Protein AF-A0A132B444-F1 (afdb_monomer)

pLDDT: mean 79.37, std 18.47, range [36.78, 98.44]

Foldseek 3Di:
DDDDDDDDDDDDDDDDDDDDDDDDDDDDDDDDPPDPPDPPDDPPPPPPPVVVVVVVVVVVVVVVVVVVVVVVVVVVVVVVVVVVVVVVVVVVVVVVVVVVVVVVVVVVVVVVVVVLVVVVVVLVVVLVVLVVVLVVLVVVLVVLVVVVVVVVVPDDPDDDPPVVVVVVVVSVVVNVVSVVVNVVSVVVNVVSVVVVVVSVVVVVVVVVVVVVVVVVVVVVVVVVVVVVVVVVVVVVVVVVVVVVVVVVVVVVVVVVVVVVVVVVVVVVVVVVVVVVVVVVVVVVVVVVVVVVVVVVVVVVVVVVVVVVVVVVVVVVVVVVVVVVVVVVVVVVVVVVVVVVVVVVVVVVVVVVVVVVVVVVVVVVVVVVVVVVVVVVVVVVVVVVVVVVVVVVVVVVVVVVVVVVVVVVVVVVVVVVVVVVVVVVVVPDDDDD

Organism: Mollisia scopiformis (NCBI:txid149040)

Structure (mmCIF, N/CA/C/O backbone):
data_AF-A0A132B444-F1
#
_entry.id   AF-A0A132B444-F1
#
loop_
_atom_site.group_PDB
_atom_site.id
_atom_site.type_symbol
_atom_site.label_atom_id
_atom_site.label_alt_id
_atom_site.label_comp_id
_atom_site.label_asym_id
_atom_site.label_entity_id
_atom_site.label_seq_id
_atom_site.pdbx_PDB_ins_code
_atom_site.Cartn_x
_atom_site.Cartn_y
_atom_site.Cartn_z
_atom_site.occupancy
_atom_site.B_iso_or_equiv
_atom_site.auth_seq_id
_atom_site.auth_comp_id
_atom_site.auth_asym_id
_atom_site.auth_atom_id
_atom_site.pdbx_PDB_model_num
ATOM 1 N N . MET A 1 1 ? 4.672 35.617 -52.278 1.00 38.62 1 MET A N 1
ATOM 2 C CA . MET A 1 1 ? 4.663 37.093 -52.269 1.00 38.62 1 MET A CA 1
ATOM 3 C C . MET A 1 1 ? 5.447 37.564 -51.053 1.00 38.62 1 MET A C 1
ATOM 5 O O . MET A 1 1 ? 5.086 37.156 -49.963 1.00 38.62 1 MET A O 1
ATOM 9 N N . HIS A 1 2 ? 6.478 38.385 -51.303 1.00 37.31 2 HIS A N 1
ATOM 10 C CA . HIS A 1 2 ? 7.152 39.343 -50.400 1.00 37.31 2 HIS A CA 1
ATOM 11 C C . HIS A 1 2 ? 7.918 38.758 -49.193 1.00 37.31 2 HIS A C 1
ATOM 13 O O . HIS A 1 2 ? 7.322 38.323 -48.220 1.00 37.31 2 HIS A O 1
ATOM 19 N N . SER A 1 3 ? 9.237 38.537 -49.327 1.00 44.53 3 SER A N 1
ATOM 20 C CA . SER A 1 3 ? 10.363 39.498 -49.134 1.00 44.53 3 SER A CA 1
ATOM 21 C C . SER A 1 3 ? 10.796 39.520 -47.663 1.00 44.53 3 SER A C 1
ATOM 23 O O . SER A 1 3 ? 9.962 39.751 -46.804 1.00 44.53 3 SER A O 1
ATOM 25 N N . GLY A 1 4 ? 12.038 39.257 -47.266 1.00 40.81 4 GLY A N 1
ATOM 26 C CA . GLY A 1 4 ? 13.311 39.707 -47.827 1.00 40.81 4 GLY A CA 1
ATOM 27 C C . GLY A 1 4 ? 14.027 40.488 -46.715 1.00 40.81 4 GLY A C 1
ATOM 28 O O . GLY A 1 4 ? 13.406 41.336 -46.084 1.00 40.81 4 GLY A O 1
ATOM 29 N N . GLY A 1 5 ? 15.299 40.198 -46.434 1.00 36.78 5 GLY A N 1
ATOM 30 C CA . GLY A 1 5 ? 16.031 40.929 -45.395 1.00 36.78 5 GLY A CA 1
ATOM 31 C C . GLY A 1 5 ? 17.404 40.355 -45.076 1.00 36.78 5 GLY A C 1
ATOM 32 O O . GLY A 1 5 ? 17.564 39.614 -44.116 1.00 36.78 5 GLY A O 1
ATOM 33 N N . ALA A 1 6 ? 18.384 40.713 -45.901 1.00 47.34 6 ALA A N 1
ATOM 34 C CA . ALA A 1 6 ? 19.806 40.457 -45.713 1.00 47.34 6 ALA A CA 1
ATOM 35 C C . ALA A 1 6 ? 20.382 41.155 -44.467 1.00 47.34 6 ALA A C 1
ATOM 37 O O . ALA A 1 6 ? 19.910 42.231 -44.100 1.00 47.34 6 ALA A O 1
ATOM 38 N N . ARG A 1 7 ? 21.488 40.619 -43.925 1.00 42.09 7 ARG A N 1
ATOM 39 C CA . ARG A 1 7 ? 22.601 41.413 -43.370 1.00 42.09 7 ARG A CA 1
ATOM 40 C C . ARG A 1 7 ? 23.887 40.584 -43.282 1.00 42.09 7 ARG A C 1
ATOM 42 O O . ARG A 1 7 ? 23.961 39.600 -42.557 1.00 42.09 7 ARG A O 1
ATOM 49 N N . ASN A 1 8 ? 24.884 41.042 -44.037 1.00 44.97 8 ASN A N 1
ATOM 50 C CA . ASN A 1 8 ? 26.302 40.743 -43.870 1.00 44.97 8 ASN A CA 1
ATOM 51 C C . ASN A 1 8 ? 26.812 41.338 -42.550 1.00 44.97 8 ASN A C 1
ATOM 53 O O . ASN A 1 8 ? 26.431 42.461 -42.220 1.00 44.97 8 ASN A O 1
ATOM 57 N N . ALA A 1 9 ? 27.748 40.661 -41.885 1.00 41.31 9 ALA A N 1
ATOM 58 C CA . ALA A 1 9 ? 28.795 41.316 -41.102 1.00 41.31 9 ALA A CA 1
ATOM 59 C C . ALA A 1 9 ? 29.995 40.371 -40.940 1.00 41.31 9 ALA A C 1
ATOM 61 O O . ALA A 1 9 ? 29.945 39.364 -40.242 1.00 41.31 9 ALA A O 1
ATOM 62 N N . SER A 1 10 ? 31.057 40.724 -41.653 1.00 48.78 10 SER A N 1
ATOM 63 C CA . SER A 1 10 ? 32.445 40.324 -41.458 1.00 48.78 10 SER A CA 1
ATOM 64 C C . SER A 1 10 ? 32.970 40.741 -40.082 1.00 48.78 10 SER A C 1
ATOM 66 O O . SER A 1 10 ? 32.685 41.853 -39.641 1.00 48.78 10 SER A O 1
ATOM 68 N N . GLY A 1 11 ? 33.816 39.908 -39.476 1.00 39.50 11 GLY A N 1
ATOM 69 C CA . GLY A 1 11 ? 34.578 40.248 -38.274 1.00 39.50 11 GLY A CA 1
ATOM 70 C C . GLY A 1 11 ? 35.545 39.129 -37.902 1.00 39.50 11 GLY A C 1
ATOM 71 O O . GLY A 1 11 ? 35.290 38.378 -36.970 1.00 39.50 11 GLY A O 1
ATOM 72 N N . PHE A 1 12 ? 36.608 38.969 -38.693 1.00 42.94 12 PHE A N 1
ATOM 73 C CA . PHE A 1 12 ? 37.794 38.207 -38.305 1.00 42.94 12 PHE A CA 1
ATOM 74 C C . PHE A 1 12 ? 38.754 39.204 -37.657 1.00 42.94 12 PHE A C 1
ATOM 76 O O . PHE A 1 12 ? 39.427 39.935 -38.381 1.00 42.94 12 PHE A O 1
ATOM 83 N N . ASP A 1 13 ? 38.803 39.226 -36.327 1.00 43.25 13 ASP A N 1
ATOM 84 C CA . ASP A 1 13 ? 39.900 39.851 -35.594 1.00 43.25 13 ASP A CA 1
ATOM 85 C C . ASP A 1 13 ? 40.850 38.769 -35.079 1.00 43.25 13 ASP A C 1
ATOM 87 O O . ASP A 1 13 ? 40.458 37.735 -34.533 1.00 43.25 13 ASP A O 1
ATOM 91 N N . LYS A 1 14 ? 42.119 39.018 -35.389 1.00 52.25 14 LYS A N 1
ATOM 92 C CA . LYS A 1 14 ? 43.308 38.348 -34.886 1.00 52.25 14 LYS A CA 1
ATOM 93 C C . LYS A 1 14 ? 43.567 38.891 -33.488 1.00 52.25 14 LYS A C 1
ATOM 95 O O . LYS A 1 14 ? 43.572 40.101 -33.371 1.00 52.25 14 LYS A O 1
ATOM 100 N N . ASP A 1 15 ? 43.891 38.026 -32.537 1.00 42.28 15 ASP A N 1
ATOM 101 C CA . ASP A 1 15 ? 44.702 38.341 -31.352 1.00 42.28 15 ASP A CA 1
ATOM 102 C C . ASP A 1 15 ? 45.354 37.009 -30.935 1.00 42.28 15 ASP A C 1
ATOM 104 O O . ASP A 1 15 ? 44.677 36.004 -30.723 1.00 42.28 15 ASP A O 1
ATOM 108 N N . GLU A 1 16 ? 46.641 36.812 -31.215 1.00 41.59 16 GLU A N 1
ATOM 109 C CA . GLU A 1 16 ? 47.768 37.170 -30.341 1.00 41.59 16 GLU A CA 1
ATOM 110 C C . GLU A 1 16 ? 47.801 36.344 -29.043 1.00 41.59 16 GLU A C 1
ATOM 112 O O . GLU A 1 16 ? 47.080 36.572 -28.078 1.00 41.59 16 GLU A O 1
ATOM 117 N N . TYR A 1 17 ? 48.700 35.355 -29.047 1.00 50.12 17 TYR A N 1
ATOM 118 C CA . TYR A 1 17 ? 49.229 34.720 -27.844 1.00 50.12 17 TYR A CA 1
ATOM 119 C C . TYR A 1 17 ? 50.012 35.744 -27.014 1.00 50.12 17 TYR A C 1
ATOM 121 O O . TYR A 1 17 ? 50.778 36.520 -27.589 1.00 50.12 17 TYR A O 1
ATOM 129 N N . PRO A 1 18 ? 50.015 35.586 -25.681 1.00 55.81 18 PRO A N 1
ATOM 130 C CA . PRO A 1 18 ? 51.289 35.683 -24.985 1.00 55.81 18 PRO A CA 1
ATOM 131 C C . PRO A 1 18 ? 51.560 34.491 -24.058 1.00 55.81 18 PRO A C 1
ATOM 133 O O . PRO A 1 18 ? 50.736 34.061 -23.252 1.00 55.81 18 PRO A O 1
ATOM 136 N N . LEU A 1 19 ? 52.782 33.981 -24.201 1.00 51.16 19 LEU A N 1
ATOM 137 C CA . LEU A 1 19 ? 53.549 33.261 -23.190 1.00 51.16 19 LEU A CA 1
ATOM 138 C C . LEU A 1 19 ? 53.963 34.247 -22.092 1.00 51.16 19 LEU A C 1
ATOM 140 O O . LEU A 1 19 ? 54.620 35.215 -22.439 1.00 51.16 19 LEU A O 1
ATOM 144 N N . GLU A 1 20 ? 53.711 33.951 -20.815 1.00 37.62 20 GLU A N 1
ATOM 145 C CA . GLU A 1 20 ? 54.483 34.463 -19.662 1.00 37.62 20 GLU A CA 1
ATOM 146 C C . GLU A 1 20 ? 54.347 33.452 -18.499 1.00 37.62 20 GLU A C 1
ATOM 148 O O . GLU A 1 20 ? 53.252 33.105 -18.071 1.00 37.62 20 GLU A O 1
ATOM 153 N N . THR A 1 21 ? 55.385 32.651 -18.242 1.00 40.84 21 THR A N 1
ATOM 154 C CA . THR A 1 21 ? 56.415 32.810 -17.190 1.00 40.84 21 THR A CA 1
ATOM 155 C C . THR A 1 21 ? 55.930 32.647 -15.746 1.00 40.84 21 THR A C 1
ATOM 157 O O . THR A 1 21 ? 55.358 33.541 -15.141 1.00 40.84 21 THR A O 1
ATOM 160 N N . SER A 1 22 ? 56.289 31.485 -15.189 1.00 46.75 22 SER A N 1
ATOM 161 C CA . SER A 1 22 ? 56.891 31.276 -13.864 1.00 46.75 22 SER A CA 1
ATOM 162 C C . SER A 1 22 ? 57.006 32.501 -12.948 1.00 46.75 22 SER A C 1
ATOM 164 O O . SER A 1 22 ? 57.840 33.365 -13.206 1.00 46.75 22 SER A O 1
ATOM 166 N N . GLN A 1 23 ? 56.360 32.441 -11.780 1.00 38.47 23 GLN A N 1
ATOM 167 C CA . GLN A 1 23 ? 56.949 32.897 -10.517 1.00 38.47 23 GLN A CA 1
ATOM 168 C C . GLN A 1 23 ? 56.249 32.261 -9.304 1.00 38.47 23 GLN A C 1
ATOM 170 O O . GLN A 1 23 ? 55.043 32.376 -9.111 1.00 38.47 23 GLN A O 1
ATOM 175 N N . VAL A 1 24 ? 57.054 31.581 -8.488 1.00 48.88 24 VAL A N 1
ATOM 176 C CA . VAL A 1 24 ? 56.780 31.233 -7.085 1.00 48.88 24 VAL A CA 1
ATOM 177 C C . VAL A 1 24 ? 56.924 32.514 -6.249 1.00 48.88 24 VAL A C 1
ATOM 179 O O . VAL A 1 24 ? 57.798 33.329 -6.556 1.00 48.88 24 VAL A O 1
ATOM 182 N N . PRO A 1 25 ? 56.146 32.682 -5.165 1.00 53.00 25 PRO A N 1
ATOM 183 C CA . PRO A 1 25 ? 56.818 32.772 -3.870 1.00 53.00 25 PRO A CA 1
ATOM 184 C C . PRO A 1 25 ? 56.134 31.994 -2.731 1.00 53.00 25 PRO A C 1
ATOM 186 O O . PRO A 1 25 ? 54.921 31.833 -2.648 1.00 53.00 25 PRO A O 1
ATOM 189 N N . VAL A 1 26 ? 57.013 31.548 -1.837 1.00 47.75 26 VAL A N 1
ATOM 190 C CA . VAL A 1 26 ? 56.853 31.000 -0.481 1.00 47.75 26 VAL A CA 1
ATOM 191 C C . VAL A 1 26 ? 56.090 32.016 0.401 1.00 47.75 26 VAL A C 1
ATOM 193 O O . VAL A 1 26 ? 56.312 33.213 0.246 1.00 47.75 26 VAL A O 1
ATOM 196 N 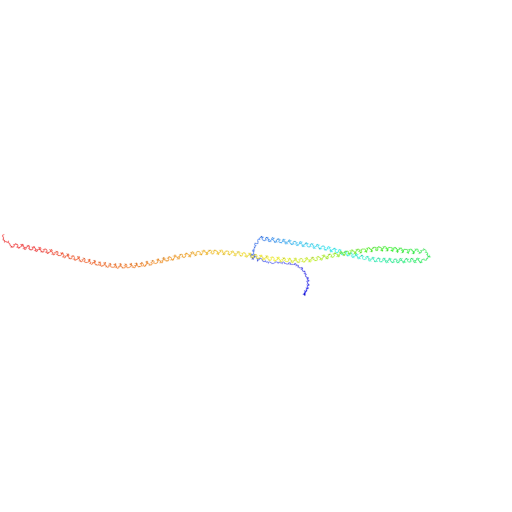N . SER A 1 27 ? 55.177 31.636 1.308 1.00 45.12 27 SER A N 1
ATOM 197 C CA . SER A 1 27 ? 55.459 31.470 2.755 1.00 45.12 27 SER A CA 1
ATOM 198 C C . SER A 1 27 ? 54.169 31.196 3.570 1.00 45.12 27 SER A C 1
ATOM 200 O O . SER A 1 27 ? 53.085 31.551 3.104 1.00 45.12 27 SER A O 1
ATOM 202 N N . PRO A 1 28 ? 54.260 30.583 4.772 1.00 57.47 28 PRO A N 1
ATOM 203 C CA . PRO A 1 28 ? 53.161 29.937 5.480 1.00 57.47 28 PRO A CA 1
ATOM 204 C C . PRO A 1 28 ? 52.564 30.818 6.588 1.00 57.47 28 PRO A C 1
ATOM 206 O O . PRO A 1 28 ? 53.287 31.519 7.291 1.00 57.47 28 PRO A O 1
ATOM 209 N N . TYR A 1 29 ? 51.256 30.698 6.816 1.00 40.53 29 TYR A N 1
ATOM 210 C CA . TYR A 1 29 ? 50.634 31.121 8.070 1.00 40.53 29 TYR A CA 1
ATOM 211 C C . TYR A 1 29 ? 49.744 30.010 8.631 1.00 40.53 29 TYR A C 1
ATOM 213 O O . TYR A 1 29 ? 48.758 29.584 8.037 1.00 40.53 29 TYR A O 1
ATOM 221 N N . THR A 1 30 ? 50.208 29.535 9.781 1.00 50.81 30 THR A N 1
ATOM 222 C CA . THR A 1 30 ? 49.521 28.924 10.919 1.00 50.81 30 THR A CA 1
ATOM 223 C C . THR A 1 30 ? 47.996 29.079 10.958 1.00 50.81 30 THR A C 1
ATOM 225 O O . THR A 1 30 ? 47.489 30.198 11.016 1.00 50.81 30 THR A O 1
ATOM 228 N N . MET A 1 31 ? 47.289 27.950 11.060 1.00 38.88 31 MET A N 1
ATOM 229 C CA . MET A 1 31 ? 45.928 27.869 11.598 1.00 38.88 31 MET A CA 1
ATOM 230 C C . MET A 1 31 ? 45.915 26.867 12.759 1.00 38.88 31 MET A C 1
ATOM 232 O O . MET A 1 31 ? 46.415 25.748 12.636 1.00 38.88 31 MET A O 1
ATOM 236 N N . ASP A 1 32 ? 45.388 27.345 13.883 1.00 37.22 32 ASP A N 1
ATOM 237 C CA . ASP A 1 32 ? 45.252 26.690 15.182 1.00 37.22 32 ASP A CA 1
ATOM 238 C C . ASP A 1 32 ? 44.423 25.389 15.153 1.00 37.22 32 ASP A C 1
ATOM 240 O O . ASP A 1 32 ? 43.456 25.285 14.393 1.00 37.22 32 ASP A O 1
ATOM 244 N N . PRO A 1 33 ? 44.704 24.424 16.052 1.00 49.47 33 PRO A N 1
ATOM 245 C CA . PRO A 1 33 ? 43.948 23.187 16.186 1.00 49.47 33 PRO A CA 1
ATOM 246 C C . PRO A 1 33 ? 42.902 23.296 17.308 1.00 49.47 33 PRO A C 1
ATOM 248 O O . PRO A 1 33 ? 43.067 22.688 18.360 1.00 49.47 33 PRO A O 1
ATOM 251 N N . VAL A 1 34 ? 41.814 24.051 17.130 1.00 45.53 34 VAL A N 1
ATOM 252 C CA . VAL A 1 34 ? 40.702 24.043 18.109 1.00 45.53 34 VAL A CA 1
ATOM 253 C C . VAL A 1 34 ? 39.342 24.212 17.430 1.00 45.53 34 VAL A C 1
ATOM 255 O O . VAL A 1 34 ? 38.671 25.208 17.639 1.00 45.53 34 VAL A O 1
ATOM 258 N N . VAL A 1 35 ? 38.909 23.221 16.643 1.00 42.75 35 VAL A N 1
ATOM 259 C CA . VAL A 1 35 ? 37.484 22.834 16.515 1.00 42.75 35 VAL A CA 1
ATOM 260 C C . VAL A 1 35 ? 37.430 21.343 16.152 1.00 42.75 35 VAL A C 1
ATOM 262 O O . VAL A 1 35 ? 37.108 20.954 15.036 1.00 42.75 35 VAL A O 1
ATOM 265 N N . ALA A 1 36 ? 37.801 20.481 17.095 1.00 40.69 36 ALA A N 1
ATOM 266 C CA . ALA A 1 36 ? 37.648 19.029 16.980 1.00 40.69 36 ALA A CA 1
ATOM 267 C C . ALA A 1 36 ? 36.809 18.508 18.154 1.00 40.69 36 ALA A C 1
ATOM 269 O O . ALA A 1 36 ? 37.271 17.695 18.944 1.00 40.69 36 ALA A O 1
ATOM 270 N N . ALA A 1 37 ? 35.597 19.044 18.320 1.00 42.47 37 ALA A N 1
ATOM 271 C CA . ALA A 1 37 ? 34.636 18.572 19.320 1.00 42.47 37 ALA A CA 1
ATOM 272 C C . ALA A 1 37 ? 33.210 19.074 19.020 1.00 42.47 37 ALA A C 1
ATOM 274 O O . ALA A 1 37 ? 32.655 19.832 19.802 1.00 42.47 37 ALA A O 1
ATOM 275 N N . SER A 1 38 ? 32.626 18.718 17.867 1.00 43.06 38 SER A N 1
ATOM 276 C CA . SER A 1 38 ? 31.173 18.891 17.622 1.00 43.06 38 SER A CA 1
ATOM 277 C C . SER A 1 38 ? 30.670 18.144 16.369 1.00 43.06 38 SER A C 1
ATOM 279 O O . SER A 1 38 ? 29.830 18.652 15.631 1.00 43.06 38 SER A O 1
ATOM 281 N N . ALA A 1 39 ? 31.186 16.949 16.078 1.00 40.41 39 ALA A N 1
ATOM 282 C CA . ALA A 1 39 ? 30.695 16.150 14.946 1.00 40.41 39 ALA A CA 1
ATOM 283 C C . ALA A 1 39 ? 30.702 14.645 15.252 1.00 40.41 39 ALA A C 1
ATOM 285 O O . ALA A 1 39 ? 31.116 13.831 14.433 1.00 40.41 39 ALA A O 1
ATOM 286 N N . ILE A 1 40 ? 30.270 14.274 16.458 1.00 42.78 40 ILE A N 1
ATOM 287 C CA . ILE A 1 40 ? 30.023 12.880 16.837 1.00 42.78 40 ILE A CA 1
ATOM 288 C C . ILE A 1 40 ? 28.580 12.811 17.331 1.00 42.78 40 ILE A C 1
ATOM 290 O O . ILE A 1 40 ? 28.353 12.791 18.527 1.00 42.78 40 ILE A O 1
ATOM 294 N N . ASP A 1 41 ? 27.620 12.916 16.412 1.00 42.34 41 ASP A N 1
ATOM 295 C CA . ASP A 1 41 ? 26.238 12.448 16.613 1.00 42.34 41 ASP A CA 1
ATOM 296 C C . ASP A 1 41 ? 25.439 12.615 15.317 1.00 42.34 41 ASP A C 1
ATOM 298 O O . ASP A 1 41 ? 24.586 13.488 15.187 1.00 42.34 41 ASP A O 1
ATOM 302 N N . SER A 1 42 ? 25.795 11.839 14.287 1.00 44.88 42 SER A N 1
ATOM 303 C CA . SER A 1 42 ? 24.914 11.498 13.144 1.00 44.88 42 SER A CA 1
ATOM 304 C C . SER A 1 42 ? 25.606 10.587 12.117 1.00 44.88 42 SER A C 1
ATOM 306 O O . SER A 1 42 ? 25.403 10.703 10.914 1.00 44.88 42 SER A O 1
ATOM 308 N N . LEU A 1 43 ? 26.402 9.617 12.574 1.00 41.34 43 LEU A N 1
ATOM 309 C CA . LEU A 1 43 ? 26.770 8.470 11.738 1.00 41.34 43 LEU A CA 1
ATOM 310 C C . LEU A 1 43 ? 25.820 7.318 12.066 1.00 41.34 43 LEU A C 1
ATOM 312 O O . LEU A 1 43 ? 26.182 6.349 12.729 1.00 41.34 43 LEU A O 1
ATOM 316 N N . SER A 1 44 ? 24.576 7.449 11.596 1.00 43.47 44 SER A N 1
ATOM 317 C CA . SER A 1 44 ? 23.725 6.286 11.350 1.00 43.47 44 SER A CA 1
ATOM 318 C C . SER A 1 44 ? 24.371 5.520 10.200 1.00 43.47 44 SER A C 1
ATOM 320 O O . SER A 1 44 ? 24.133 5.789 9.026 1.00 43.47 44 SER A O 1
ATOM 322 N N . VAL A 1 45 ? 25.294 4.627 10.551 1.00 43.81 45 VAL A N 1
ATOM 323 C CA . VAL A 1 45 ? 25.820 3.626 9.632 1.00 43.81 45 VAL A CA 1
ATOM 324 C C . VAL A 1 45 ? 24.662 2.673 9.380 1.00 43.81 45 VAL A C 1
ATOM 326 O O . VAL A 1 45 ? 24.432 1.743 10.153 1.00 43.81 45 VAL A O 1
ATOM 329 N N . SER A 1 46 ? 23.893 2.928 8.321 1.00 48.78 46 SER A N 1
ATOM 330 C CA . SER A 1 46 ? 23.041 1.902 7.742 1.00 48.78 46 SER A CA 1
ATOM 331 C C . SER A 1 46 ? 23.954 0.726 7.420 1.00 48.78 46 SER A C 1
ATOM 333 O O . SER A 1 46 ? 24.839 0.828 6.571 1.00 48.78 46 SER A O 1
ATOM 335 N N . HIS A 1 47 ? 23.795 -0.377 8.148 1.00 50.72 47 HIS A N 1
ATOM 336 C CA . HIS A 1 47 ? 24.308 -1.669 7.722 1.00 50.72 47 HIS A CA 1
ATOM 337 C C . HIS A 1 47 ? 23.552 -2.050 6.448 1.00 50.72 47 HIS A C 1
ATOM 339 O O . HIS A 1 47 ? 22.575 -2.793 6.486 1.00 50.72 47 HIS A O 1
ATOM 345 N N . GLU A 1 48 ? 23.967 -1.471 5.321 1.00 58.97 48 GLU A N 1
ATOM 346 C CA . GLU A 1 48 ? 23.672 -2.034 4.016 1.00 58.97 48 GLU A CA 1
ATOM 347 C C . GLU A 1 48 ? 24.221 -3.453 4.034 1.00 58.97 48 GLU A C 1
ATOM 349 O O . GLU A 1 48 ? 25.382 -3.683 4.389 1.00 58.97 48 GLU A O 1
ATOM 354 N N . ASP A 1 49 ? 23.332 -4.402 3.752 1.00 70.25 49 ASP A N 1
ATOM 355 C CA . ASP A 1 49 ? 23.654 -5.816 3.708 1.00 70.25 49 ASP A CA 1
ATOM 356 C C . ASP A 1 49 ? 24.912 -5.985 2.837 1.00 70.25 49 ASP A C 1
ATOM 358 O O . ASP A 1 49 ? 24.878 -5.640 1.650 1.00 70.25 49 ASP A O 1
ATOM 362 N N . PRO A 1 50 ? 26.034 -6.485 3.391 1.00 74.75 50 PRO A N 1
ATOM 363 C CA . PRO A 1 50 ? 27.291 -6.620 2.661 1.00 74.75 50 PRO A CA 1
ATOM 364 C C . PR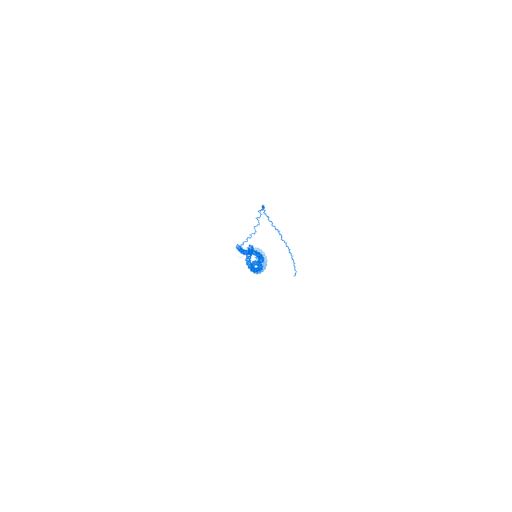O A 1 50 ? 27.125 -7.392 1.348 1.00 74.75 50 PRO A C 1
ATOM 366 O O . PRO A 1 50 ? 27.880 -7.186 0.395 1.00 74.75 50 PRO A O 1
ATOM 369 N N . LEU A 1 51 ? 26.125 -8.276 1.274 1.00 75.69 51 LEU A N 1
ATOM 370 C CA . LEU A 1 51 ? 25.773 -8.995 0.054 1.00 75.69 51 LEU A CA 1
ATOM 371 C C . LEU A 1 51 ? 25.251 -8.073 -1.051 1.00 75.69 51 LEU A C 1
ATOM 373 O O . LEU A 1 51 ? 25.580 -8.298 -2.218 1.00 75.69 51 LEU A O 1
ATOM 377 N N . GLU A 1 52 ? 24.482 -7.045 -0.710 1.00 75.50 52 GLU A N 1
ATOM 378 C CA . GLU A 1 52 ? 23.910 -6.105 -1.673 1.00 75.50 52 GLU A CA 1
ATOM 379 C C . GLU A 1 52 ? 24.981 -5.141 -2.194 1.00 75.50 52 GLU A C 1
ATOM 381 O O . GLU A 1 52 ? 25.127 -4.987 -3.409 1.00 75.50 52 GLU A O 1
ATOM 386 N N . THR A 1 53 ? 25.867 -4.651 -1.320 1.00 78.50 53 THR A N 1
ATOM 387 C CA . THR A 1 53 ? 27.047 -3.868 -1.729 1.00 78.50 53 THR A CA 1
ATOM 388 C C . THR A 1 53 ? 27.969 -4.677 -2.654 1.00 78.50 53 THR A C 1
ATOM 390 O O . THR A 1 53 ? 28.470 -4.169 -3.660 1.00 78.50 53 THR A O 1
ATOM 393 N N . ILE A 1 54 ? 28.171 -5.973 -2.378 1.00 80.19 54 ILE A N 1
ATOM 394 C CA . ILE A 1 54 ? 28.965 -6.863 -3.243 1.00 80.19 54 ILE A CA 1
ATOM 395 C C . ILE A 1 54 ? 28.282 -7.087 -4.601 1.00 80.19 54 ILE A C 1
ATOM 397 O O . ILE A 1 54 ? 28.973 -7.158 -5.627 1.00 80.19 54 ILE A O 1
ATOM 401 N N . LYS A 1 55 ? 26.950 -7.214 -4.647 1.00 84.75 55 LYS A N 1
ATOM 402 C CA . LYS A 1 55 ? 26.204 -7.337 -5.912 1.00 84.75 55 LYS A CA 1
ATOM 403 C C . LYS A 1 55 ? 26.324 -6.067 -6.748 1.00 84.75 55 LYS A C 1
ATOM 405 O O . LYS A 1 55 ? 26.604 -6.174 -7.946 1.00 84.75 55 LYS A O 1
ATOM 410 N N . ASP A 1 56 ? 26.203 -4.897 -6.133 1.00 81.62 56 ASP A N 1
ATOM 411 C CA . ASP A 1 56 ? 26.337 -3.619 -6.831 1.00 81.62 56 ASP A CA 1
ATOM 412 C C . ASP A 1 56 ? 27.753 -3.390 -7.351 1.00 81.62 56 ASP A C 1
ATOM 414 O O . ASP A 1 56 ? 27.927 -3.061 -8.527 1.00 81.62 56 ASP A O 1
ATOM 418 N N . LEU A 1 57 ? 28.784 -3.697 -6.561 1.00 85.00 57 LEU A N 1
ATOM 419 C CA . LEU A 1 57 ? 30.172 -3.650 -7.032 1.00 85.00 57 LEU A CA 1
ATOM 420 C C . LEU A 1 57 ? 30.423 -4.626 -8.193 1.00 85.00 57 LEU A C 1
ATOM 422 O O . LEU A 1 57 ? 31.104 -4.280 -9.163 1.00 85.00 57 LEU A O 1
ATOM 426 N N . LYS A 1 58 ? 29.832 -5.831 -8.167 1.00 89.69 58 LYS A N 1
ATOM 427 C CA . LYS A 1 58 ? 29.892 -6.770 -9.304 1.00 89.69 58 LYS A CA 1
ATOM 428 C C . LYS A 1 58 ? 29.191 -6.213 -10.543 1.00 89.69 58 LYS A C 1
ATOM 430 O O . LYS A 1 58 ? 29.703 -6.384 -11.653 1.00 89.69 58 LYS A O 1
ATOM 435 N N . ARG A 1 59 ? 28.054 -5.534 -10.373 1.00 87.25 59 ARG A N 1
ATOM 436 C CA . ARG A 1 59 ? 27.298 -4.903 -11.463 1.00 87.25 59 ARG A CA 1
ATOM 437 C C . ARG A 1 59 ? 28.071 -3.735 -12.071 1.00 87.25 59 ARG A C 1
ATOM 439 O O . ARG A 1 59 ? 28.216 -3.676 -13.292 1.00 87.25 59 ARG A O 1
ATOM 446 N N . GLN A 1 60 ? 28.658 -2.877 -11.240 1.00 85.00 60 GLN A N 1
ATOM 447 C CA . GLN A 1 60 ? 29.527 -1.780 -11.671 1.00 85.00 60 GLN A CA 1
ATOM 448 C C . GLN A 1 60 ? 30.776 -2.296 -12.395 1.00 85.00 60 GLN A C 1
ATOM 450 O O . GLN A 1 60 ? 31.135 -1.783 -13.459 1.00 85.00 60 GLN A O 1
ATOM 455 N N . LEU A 1 61 ? 31.405 -3.362 -11.890 1.00 89.38 61 LEU A N 1
ATOM 456 C CA . LEU A 1 61 ? 32.548 -3.994 -12.548 1.00 89.38 61 LEU A CA 1
ATOM 457 C C . LEU A 1 61 ? 32.157 -4.592 -13.908 1.00 89.38 61 LEU A C 1
ATOM 459 O O . LEU A 1 61 ? 32.904 -4.453 -14.880 1.00 89.38 61 LEU A O 1
ATOM 463 N N . ALA A 1 62 ? 30.991 -5.235 -14.006 1.00 87.25 62 ALA A N 1
ATOM 464 C CA . ALA A 1 62 ? 30.475 -5.772 -15.263 1.00 87.25 62 ALA A CA 1
ATOM 465 C C . ALA A 1 62 ? 30.172 -4.659 -16.279 1.00 87.25 62 ALA A C 1
ATOM 467 O O . ALA A 1 62 ? 30.559 -4.776 -17.444 1.00 87.25 62 ALA A O 1
ATOM 468 N N . ASN A 1 63 ? 29.561 -3.559 -15.839 1.00 86.00 63 ASN A N 1
ATOM 469 C CA . ASN A 1 63 ? 29.287 -2.392 -16.679 1.00 86.00 63 ASN A CA 1
ATOM 470 C C . ASN A 1 63 ? 30.581 -1.723 -17.151 1.00 86.00 63 ASN A C 1
ATOM 472 O O . ASN A 1 63 ? 30.730 -1.451 -18.339 1.00 86.00 63 ASN A O 1
ATOM 476 N N . THR A 1 64 ? 31.565 -1.566 -16.265 1.00 89.31 64 THR A N 1
ATOM 477 C CA . THR A 1 64 ? 32.887 -1.028 -16.615 1.00 89.31 64 THR A CA 1
ATOM 478 C C . THR A 1 64 ? 33.605 -1.923 -17.628 1.00 89.31 64 THR A C 1
ATOM 480 O O . THR A 1 64 ? 34.195 -1.431 -18.589 1.00 89.31 64 THR A O 1
ATOM 483 N N . LYS A 1 65 ? 33.529 -3.253 -17.472 1.00 91.38 65 LYS A N 1
ATOM 484 C CA . LYS A 1 65 ? 34.078 -4.203 -18.455 1.00 91.38 65 LYS A CA 1
ATOM 485 C C . LYS A 1 65 ? 33.378 -4.080 -19.809 1.00 91.38 65 LYS A C 1
ATOM 487 O O . LYS A 1 65 ? 34.059 -4.040 -20.829 1.00 91.38 65 LYS A O 1
ATOM 492 N N . ARG A 1 66 ? 32.045 -3.971 -19.829 1.00 87.81 66 ARG A N 1
ATOM 493 C CA . ARG A 1 66 ? 31.272 -3.750 -21.064 1.00 87.81 66 ARG A CA 1
ATOM 494 C C . ARG A 1 66 ? 31.654 -2.431 -21.735 1.00 87.81 66 ARG A C 1
ATOM 496 O O . ARG A 1 66 ? 31.927 -2.439 -22.930 1.00 87.81 66 ARG A O 1
ATOM 503 N N . ALA A 1 67 ? 31.765 -1.345 -20.973 1.00 85.06 67 ALA A N 1
ATOM 504 C CA . ALA A 1 67 ? 32.191 -0.042 -21.480 1.00 85.06 67 ALA A CA 1
ATOM 505 C C . ALA A 1 67 ? 33.599 -0.100 -22.093 1.00 85.06 67 ALA A C 1
ATOM 507 O O . ALA A 1 67 ? 33.800 0.381 -23.205 1.00 85.06 67 ALA A O 1
ATOM 508 N N . LYS A 1 68 ? 34.556 -0.773 -21.435 1.00 88.62 68 LYS A N 1
ATOM 509 C CA . LYS A 1 68 ? 35.907 -0.986 -21.985 1.00 88.62 68 LYS A CA 1
ATOM 510 C C . LYS A 1 68 ? 35.900 -1.807 -23.276 1.00 88.62 68 LYS A C 1
ATOM 512 O O . LYS A 1 68 ? 36.632 -1.475 -24.200 1.00 88.62 68 LYS A O 1
ATOM 517 N N . ILE A 1 69 ? 35.068 -2.848 -23.363 1.00 90.50 69 ILE A N 1
ATOM 518 C CA . ILE A 1 69 ? 34.928 -3.659 -24.585 1.00 90.50 69 ILE A CA 1
ATOM 519 C C . ILE A 1 69 ? 34.342 -2.824 -25.730 1.00 90.50 69 ILE A C 1
ATOM 521 O O . ILE A 1 69 ? 34.830 -2.908 -26.854 1.00 90.50 69 ILE A O 1
ATOM 525 N N . ILE A 1 70 ? 33.320 -2.009 -25.456 1.00 87.88 70 ILE A N 1
ATOM 526 C CA . ILE A 1 70 ? 32.711 -1.123 -26.458 1.00 87.88 70 ILE A CA 1
ATOM 527 C C . ILE A 1 70 ? 33.726 -0.072 -26.923 1.00 87.88 70 ILE A C 1
ATOM 529 O O . ILE A 1 70 ? 33.913 0.094 -28.126 1.00 87.88 70 ILE A O 1
ATOM 533 N N . ALA A 1 71 ? 34.443 0.567 -25.996 1.00 84.69 71 ALA A N 1
ATOM 534 C CA . ALA A 1 71 ? 35.489 1.533 -26.324 1.00 84.69 71 ALA A CA 1
ATOM 535 C C . ALA A 1 71 ? 36.606 0.906 -27.177 1.00 84.69 71 ALA A C 1
ATOM 537 O O . ALA A 1 71 ? 37.022 1.497 -28.169 1.00 84.69 71 ALA A O 1
ATOM 538 N N . ALA A 1 72 ? 37.043 -0.316 -26.851 1.00 89.00 72 ALA A N 1
ATOM 539 C CA . ALA A 1 72 ? 38.041 -1.037 -27.639 1.00 89.00 72 ALA A CA 1
ATOM 540 C C . ALA A 1 72 ? 37.546 -1.364 -29.060 1.00 89.00 72 ALA A C 1
ATOM 542 O O . ALA A 1 72 ? 38.307 -1.222 -30.018 1.00 89.00 72 ALA A O 1
ATOM 543 N N . LYS A 1 73 ? 36.272 -1.751 -29.222 1.00 91.12 73 LYS A N 1
ATOM 544 C CA . LYS A 1 73 ? 35.670 -1.978 -30.548 1.00 91.12 73 LYS A CA 1
ATOM 545 C C . LYS A 1 73 ? 35.622 -0.698 -31.379 1.00 91.12 73 LYS A C 1
ATOM 547 O O . LYS A 1 73 ? 36.099 -0.710 -32.508 1.00 91.12 73 LYS A O 1
ATOM 552 N N . LEU A 1 74 ? 35.143 0.404 -30.798 1.00 88.25 74 LEU A N 1
ATOM 553 C CA . LEU A 1 74 ? 35.094 1.704 -31.475 1.00 88.25 74 LEU A CA 1
ATOM 554 C C . LEU A 1 74 ? 36.490 2.190 -31.887 1.00 88.25 74 LEU A C 1
ATOM 556 O O . LEU A 1 74 ? 36.656 2.729 -32.978 1.00 88.25 74 LEU A O 1
ATOM 560 N N . LEU A 1 75 ? 37.502 1.961 -31.045 1.00 89.44 75 LEU A N 1
ATOM 561 C CA . LEU A 1 75 ? 38.888 2.306 -31.362 1.00 89.44 75 LEU A CA 1
ATOM 562 C C . LEU A 1 75 ? 39.461 1.421 -32.482 1.00 89.44 75 LEU A C 1
ATOM 564 O O . LEU A 1 75 ? 40.175 1.903 -33.352 1.00 89.44 75 LEU A O 1
ATOM 568 N N . THR A 1 76 ? 39.116 0.133 -32.504 1.00 91.31 76 THR A N 1
ATOM 569 C CA . THR A 1 76 ? 39.552 -0.784 -33.572 1.00 91.31 76 THR A CA 1
ATOM 570 C C . THR A 1 76 ? 38.908 -0.415 -34.912 1.00 91.31 76 THR A C 1
ATOM 572 O O . THR A 1 76 ? 39.580 -0.391 -35.942 1.00 91.31 76 THR A O 1
ATOM 575 N N . GLU A 1 77 ? 37.619 -0.068 -34.906 1.00 89.00 77 GLU A N 1
ATOM 576 C CA . GLU A 1 77 ? 36.901 0.398 -36.096 1.00 89.00 77 GLU A CA 1
ATOM 577 C C . GLU A 1 77 ? 37.439 1.741 -36.609 1.00 89.00 77 GLU A C 1
ATOM 579 O O . GLU A 1 77 ? 37.586 1.922 -37.822 1.00 89.00 77 GLU A O 1
ATOM 584 N N . SER A 1 78 ? 37.780 2.676 -35.712 1.00 84.38 78 SER A N 1
ATOM 585 C CA . SER A 1 78 ? 38.349 3.969 -36.107 1.00 84.38 78 SER A CA 1
ATOM 586 C C . SER A 1 78 ? 39.747 3.823 -36.714 1.00 84.38 78 SER A C 1
ATOM 588 O O . SER A 1 78 ? 40.016 4.436 -37.750 1.00 84.38 78 SER A O 1
ATOM 590 N N . VAL A 1 79 ? 40.596 2.954 -36.152 1.00 90.00 79 VAL A N 1
ATOM 591 C CA . VAL A 1 79 ? 41.919 2.620 -36.708 1.00 90.00 79 VAL A CA 1
ATOM 592 C C . VAL A 1 79 ? 41.782 1.959 -38.080 1.00 90.00 79 VAL A C 1
ATOM 594 O O . VAL A 1 79 ? 42.404 2.412 -39.038 1.00 90.00 79 VAL A O 1
ATOM 597 N N . ALA A 1 80 ? 40.889 0.975 -38.232 1.00 87.31 80 ALA A N 1
ATOM 598 C CA . ALA A 1 80 ? 40.651 0.328 -39.525 1.00 87.31 80 ALA A CA 1
ATOM 599 C C . ALA A 1 80 ? 40.158 1.321 -40.598 1.00 87.31 80 ALA A C 1
ATOM 601 O O . ALA A 1 80 ? 40.531 1.230 -41.774 1.00 87.31 80 ALA A O 1
ATOM 602 N N . LYS A 1 81 ? 39.336 2.305 -40.204 1.00 87.50 81 LYS A N 1
ATOM 603 C CA . LYS A 1 81 ? 38.889 3.383 -41.096 1.00 87.50 81 LYS A CA 1
ATOM 604 C C . LYS A 1 81 ? 40.047 4.310 -41.484 1.00 87.50 81 LYS A C 1
ATOM 606 O O . LYS A 1 81 ? 40.132 4.686 -42.654 1.00 87.50 81 LYS A O 1
ATOM 611 N N . ALA A 1 82 ? 40.940 4.640 -40.550 1.00 82.50 82 ALA A N 1
ATOM 612 C CA . ALA A 1 82 ? 42.135 5.442 -40.815 1.00 82.50 82 ALA A CA 1
ATOM 613 C C . ALA A 1 82 ? 43.095 4.738 -41.791 1.00 82.50 82 ALA A C 1
ATOM 615 O O . ALA A 1 82 ? 43.450 5.323 -42.813 1.00 82.50 82 ALA A O 1
ATOM 616 N N . GLU A 1 83 ? 43.401 3.457 -41.573 1.00 88.94 83 GLU A N 1
ATOM 617 C CA . GLU A 1 83 ? 44.249 2.655 -42.473 1.00 88.94 83 GLU A CA 1
ATOM 618 C C . GLU A 1 83 ? 43.656 2.515 -43.886 1.00 88.94 83 GLU A C 1
ATOM 620 O O . GLU A 1 83 ? 44.374 2.423 -44.887 1.00 88.94 83 GLU A O 1
ATOM 625 N N . ASN A 1 84 ? 42.325 2.470 -44.003 1.00 87.69 84 ASN A N 1
ATOM 626 C CA . ASN A 1 84 ? 41.648 2.470 -45.300 1.00 87.69 84 ASN A CA 1
ATOM 627 C C . ASN A 1 84 ? 41.818 3.821 -46.015 1.00 87.69 84 ASN A C 1
ATOM 629 O O . ASN A 1 84 ? 42.119 3.850 -47.211 1.00 87.69 84 ASN A O 1
ATOM 633 N N . MET A 1 85 ? 41.664 4.933 -45.288 1.00 85.75 85 MET A N 1
ATOM 634 C CA . MET A 1 85 ? 41.886 6.276 -45.832 1.00 85.75 85 MET A CA 1
ATOM 635 C C . MET A 1 85 ? 43.342 6.482 -46.259 1.00 85.75 85 MET A C 1
ATOM 637 O O . MET A 1 85 ? 43.577 7.004 -47.346 1.00 85.75 85 MET A O 1
ATOM 641 N N . GLU A 1 86 ? 44.307 5.996 -45.481 1.00 88.19 86 GLU A N 1
ATOM 642 C CA . GLU A 1 86 ? 45.732 6.071 -45.816 1.00 88.19 86 GLU A CA 1
ATOM 643 C C . GLU A 1 86 ? 46.066 5.270 -47.084 1.00 88.19 86 GLU A C 1
ATOM 645 O O . GLU A 1 86 ? 46.681 5.800 -48.010 1.00 88.19 86 GLU A O 1
ATOM 650 N N . ARG A 1 87 ? 45.543 4.041 -47.218 1.00 87.38 87 ARG A N 1
ATOM 651 C CA . ARG A 1 87 ? 45.677 3.251 -48.458 1.00 87.38 87 ARG A CA 1
ATOM 652 C C . ARG A 1 87 ? 45.060 3.939 -49.677 1.00 87.38 87 ARG A C 1
ATOM 654 O O . ARG A 1 87 ? 45.595 3.820 -50.779 1.00 87.38 87 ARG A O 1
ATOM 661 N N . LYS A 1 88 ? 43.929 4.632 -49.515 1.00 85.25 88 LYS A N 1
ATOM 662 C CA . LYS A 1 88 ? 43.320 5.424 -50.600 1.00 85.25 88 LYS A CA 1
ATOM 663 C C . LYS A 1 88 ? 44.191 6.622 -50.973 1.00 85.25 88 LYS A C 1
ATOM 665 O O . LYS A 1 88 ? 44.356 6.893 -52.159 1.00 85.25 88 LYS A O 1
ATOM 670 N N . LEU A 1 89 ? 44.765 7.300 -49.982 1.00 84.00 89 LEU A N 1
ATOM 671 C CA . LEU A 1 89 ? 45.643 8.449 -50.183 1.00 84.00 89 LEU A CA 1
ATOM 672 C C . LEU A 1 89 ? 46.936 8.048 -50.909 1.00 84.00 89 LEU A C 1
ATOM 674 O O . LEU A 1 89 ? 47.358 8.746 -51.827 1.00 84.00 89 LEU A O 1
ATOM 678 N N . GLU A 1 90 ? 47.506 6.888 -50.584 1.00 86.50 90 GLU A N 1
ATOM 679 C CA . GLU A 1 90 ? 48.703 6.380 -51.262 1.00 86.50 90 GLU A CA 1
ATOM 680 C C . GLU A 1 90 ? 48.431 6.000 -52.728 1.00 86.50 90 GLU A C 1
ATOM 682 O O . GLU A 1 90 ? 49.206 6.341 -53.621 1.00 86.50 90 GLU A O 1
ATOM 687 N N . LYS A 1 91 ? 47.265 5.402 -53.018 1.00 83.44 91 LYS A N 1
ATOM 688 C CA . LYS A 1 91 ? 46.828 5.170 -54.407 1.00 83.44 91 LYS A CA 1
ATOM 689 C C . LYS A 1 91 ? 46.679 6.475 -55.190 1.00 83.44 91 LYS A C 1
ATOM 691 O O . LYS A 1 91 ? 47.089 6.537 -56.344 1.00 83.44 91 LYS A O 1
ATOM 696 N N . LEU A 1 92 ? 46.116 7.516 -54.572 1.00 78.94 92 LEU A N 1
ATOM 697 C CA . LEU A 1 92 ? 45.980 8.828 -55.211 1.00 78.94 92 LEU A CA 1
ATOM 698 C C . LEU A 1 92 ? 47.343 9.469 -55.498 1.00 78.94 92 LEU A C 1
ATOM 700 O O . LEU A 1 92 ? 47.527 10.008 -56.585 1.00 78.94 92 LEU A O 1
ATOM 704 N N . LYS A 1 93 ? 48.315 9.364 -54.581 1.00 82.81 93 LYS A N 1
ATOM 705 C CA . LYS A 1 93 ? 49.691 9.830 -54.830 1.00 82.81 93 LYS A CA 1
ATOM 706 C C . LYS A 1 93 ? 50.337 9.113 -56.017 1.00 82.81 93 LYS A C 1
ATOM 708 O O . LYS A 1 93 ? 50.916 9.784 -56.864 1.00 82.81 93 LYS A O 1
ATOM 713 N N . SER A 1 94 ? 50.194 7.787 -56.107 1.00 81.69 94 SER A N 1
ATOM 714 C CA . SER A 1 94 ? 50.707 7.003 -57.245 1.00 81.69 94 SER A CA 1
ATOM 715 C C . SER A 1 94 ? 50.125 7.492 -58.573 1.00 81.69 94 SER A C 1
ATOM 717 O O . SER A 1 94 ? 50.869 7.731 -59.519 1.00 81.69 94 SER A O 1
ATOM 719 N N . ILE A 1 95 ? 48.807 7.724 -58.622 1.00 76.31 95 ILE A N 1
ATOM 720 C CA . ILE A 1 95 ? 48.125 8.238 -59.822 1.00 76.31 95 ILE A CA 1
ATOM 721 C C . ILE A 1 95 ? 48.643 9.633 -60.200 1.00 76.31 95 ILE A C 1
ATOM 723 O O . ILE A 1 95 ? 48.880 9.907 -61.374 1.00 76.31 95 ILE A O 1
ATOM 727 N N . VAL A 1 96 ? 48.843 10.523 -59.222 1.00 77.44 96 VAL A N 1
ATOM 728 C CA . VAL A 1 96 ? 49.397 11.865 -59.473 1.00 77.44 96 VAL A CA 1
ATOM 729 C C . VAL A 1 96 ? 50.815 11.781 -60.042 1.00 77.44 96 VAL A C 1
ATOM 731 O O . VAL A 1 96 ? 51.158 12.538 -60.950 1.00 77.44 96 VAL A O 1
ATOM 734 N N . GLU A 1 97 ? 51.641 10.860 -59.550 1.00 80.69 97 GLU A N 1
ATOM 735 C CA . GLU A 1 97 ? 53.011 10.709 -60.043 1.00 80.69 97 GLU A CA 1
ATOM 736 C C . GLU A 1 97 ? 53.050 10.117 -61.461 1.00 80.69 97 GLU A C 1
ATOM 738 O O . GLU A 1 97 ? 53.793 10.608 -62.314 1.00 80.69 97 GLU A O 1
ATOM 743 N N . GLU A 1 98 ? 52.168 9.161 -61.771 1.00 76.12 98 GLU A N 1
ATOM 744 C CA . GLU A 1 98 ? 51.954 8.670 -63.140 1.00 76.12 98 GLU A CA 1
ATOM 745 C C . GLU A 1 98 ? 51.515 9.798 -64.090 1.00 76.12 98 GLU A C 1
ATOM 747 O O . GLU A 1 98 ? 52.036 9.913 -65.204 1.00 76.12 98 GLU A O 1
ATOM 7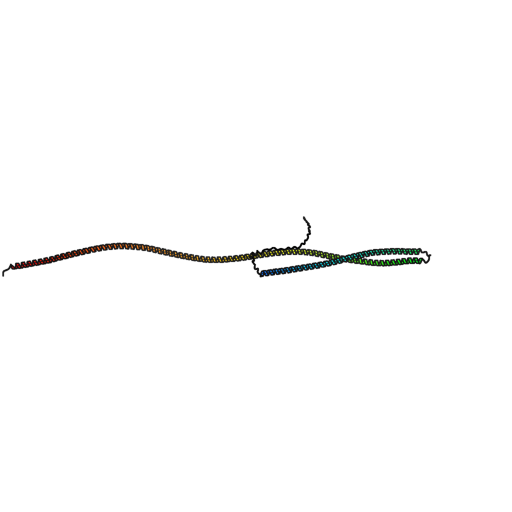52 N N . GLN A 1 99 ? 50.624 10.691 -63.642 1.00 74.31 99 GLN A N 1
ATOM 753 C CA . GLN A 1 99 ? 50.206 11.861 -64.423 1.00 74.31 99 GLN A CA 1
ATOM 754 C C . GLN A 1 99 ? 51.358 12.838 -64.689 1.00 74.31 99 GLN A C 1
ATOM 756 O O . GLN A 1 99 ? 51.459 13.367 -65.798 1.00 74.31 99 GLN A O 1
ATOM 761 N N . LYS A 1 100 ? 52.264 13.057 -63.725 1.00 78.19 100 LYS A N 1
ATOM 762 C CA . LYS A 1 100 ? 53.463 13.890 -63.943 1.00 78.19 100 LYS A CA 1
ATOM 763 C C . LYS A 1 100 ? 54.406 13.278 -64.975 1.00 78.19 100 LYS A C 1
ATOM 765 O O . LYS A 1 100 ? 54.912 13.995 -65.841 1.00 78.19 100 LYS A O 1
ATOM 770 N N . VAL A 1 101 ? 54.636 11.965 -64.906 1.00 76.75 101 VAL A N 1
ATOM 771 C CA . VAL A 1 101 ? 55.460 11.245 -65.892 1.00 76.75 101 VAL A CA 1
ATOM 772 C C . VAL A 1 101 ? 54.839 11.358 -67.285 1.00 76.75 101 VAL A C 1
ATOM 774 O O . VAL A 1 101 ? 55.545 11.646 -68.253 1.00 76.75 101 VAL A O 1
ATOM 777 N N . PHE A 1 102 ? 53.518 11.205 -67.385 1.00 67.50 102 PHE A N 1
ATOM 778 C CA . PHE A 1 102 ? 52.792 11.372 -68.640 1.00 67.50 102 PHE A CA 1
ATOM 779 C C . PHE A 1 102 ? 52.892 12.803 -69.194 1.00 67.50 102 PHE A C 1
ATOM 781 O O . PHE A 1 102 ? 53.219 12.978 -70.367 1.00 67.50 102 PHE A O 1
ATOM 788 N N . ALA A 1 103 ? 52.715 13.830 -68.356 1.00 68.94 103 ALA A N 1
ATOM 789 C CA . ALA A 1 103 ? 52.874 15.231 -68.759 1.00 68.94 103 ALA A CA 1
ATOM 790 C C . ALA A 1 103 ? 54.290 15.528 -69.286 1.00 68.94 103 ALA A C 1
ATOM 792 O O . ALA A 1 103 ? 54.451 16.182 -70.315 1.00 68.94 103 ALA A O 1
ATOM 793 N N . LYS A 1 104 ? 55.326 14.979 -68.638 1.00 76.69 104 LYS A N 1
ATOM 794 C CA . LYS A 1 104 ? 56.715 15.107 -69.101 1.00 76.69 104 LYS A CA 1
ATOM 795 C C . LYS A 1 104 ? 56.941 14.421 -70.452 1.00 76.69 104 LYS A C 1
ATOM 797 O O . LYS A 1 104 ? 57.682 14.937 -71.287 1.00 76.69 104 LYS A O 1
ATOM 802 N N . ARG A 1 105 ? 56.293 13.275 -70.685 1.00 72.50 105 ARG A N 1
ATOM 803 C CA . ARG A 1 105 ? 56.336 12.567 -71.974 1.00 72.50 105 ARG A CA 1
ATOM 804 C C . ARG A 1 105 ? 55.653 13.370 -73.084 1.00 72.50 105 ARG A C 1
ATOM 806 O O . ARG A 1 105 ? 56.200 13.437 -74.180 1.00 72.50 105 ARG A O 1
ATOM 813 N N . LEU A 1 106 ? 54.524 14.018 -72.789 1.00 68.75 106 LEU A N 1
ATOM 814 C CA . LEU A 1 106 ? 53.840 14.916 -73.726 1.00 68.75 106 LEU A CA 1
ATOM 815 C C . LEU A 1 106 ? 54.702 16.122 -74.116 1.00 68.75 106 LEU A C 1
ATOM 817 O O . LEU A 1 106 ? 54.754 16.458 -75.298 1.00 68.75 106 LEU A O 1
ATOM 821 N N . GLU A 1 107 ? 55.407 16.746 -73.167 1.00 73.75 107 GLU A N 1
ATOM 822 C CA . GLU A 1 107 ? 56.308 17.861 -73.497 1.00 73.75 107 GLU A CA 1
ATOM 823 C C . GLU A 1 107 ? 57.480 17.379 -74.369 1.00 73.75 107 GLU A C 1
ATOM 825 O O . GLU A 1 107 ? 57.774 17.991 -75.392 1.00 73.75 107 GLU A O 1
ATOM 830 N N . GLY A 1 108 ? 58.056 16.208 -74.067 1.00 73.06 108 GLY A N 1
ATOM 831 C CA . GLY A 1 108 ? 59.084 15.597 -74.918 1.00 73.06 108 GLY A CA 1
ATOM 832 C C . GLY A 1 108 ? 58.596 15.286 -76.340 1.00 73.06 108 GLY A C 1
ATOM 833 O O . GLY A 1 108 ? 59.339 15.455 -77.304 1.00 73.06 108 GLY A O 1
ATOM 834 N N . TRP A 1 109 ? 57.336 14.875 -76.501 1.00 71.81 109 TRP A N 1
ATOM 835 C CA . TRP A 1 109 ? 56.730 14.674 -77.822 1.00 71.81 109 TRP A CA 1
ATOM 836 C C . TRP A 1 109 ? 56.482 15.983 -78.567 1.00 71.81 109 TRP A C 1
ATOM 838 O O . TRP A 1 109 ? 56.655 16.036 -79.781 1.00 71.81 109 TRP A O 1
ATOM 848 N N . LYS A 1 110 ? 56.099 17.044 -77.858 1.00 71.94 110 LYS A N 1
ATOM 849 C CA . LYS A 1 110 ? 55.922 18.382 -78.430 1.00 71.94 110 LYS A CA 1
ATOM 850 C C . LYS A 1 110 ? 57.251 18.962 -78.915 1.00 71.94 110 LYS A C 1
ATOM 852 O O . LYS A 1 110 ? 57.289 19.544 -79.997 1.00 71.94 110 LYS A O 1
ATOM 857 N N . ASP A 1 111 ? 58.329 18.755 -78.164 1.00 74.75 111 ASP A N 1
ATOM 858 C CA . ASP A 1 111 ? 59.679 19.151 -78.571 1.00 74.75 111 ASP A CA 1
ATOM 859 C C . ASP A 1 111 ? 60.163 18.337 -79.778 1.00 74.75 111 ASP A C 1
ATOM 861 O O . ASP A 1 111 ? 60.673 18.912 -80.740 1.00 74.75 111 ASP A O 1
ATOM 865 N N . ALA A 1 112 ? 59.925 17.021 -79.787 1.00 70.38 112 ALA A N 1
ATOM 866 C CA . ALA A 1 112 ? 60.230 16.168 -80.936 1.00 70.38 112 ALA A CA 1
ATOM 867 C C . ALA A 1 112 ? 59.433 16.571 -82.188 1.00 70.38 112 ALA A C 1
ATOM 869 O O . ALA A 1 112 ? 59.989 16.610 -83.282 1.00 70.38 112 ALA A O 1
ATOM 870 N N . TYR A 1 113 ? 58.152 16.919 -82.039 1.00 68.75 113 TYR A N 1
ATOM 871 C CA . TYR A 1 113 ? 57.322 17.396 -83.145 1.00 68.75 113 TYR A CA 1
ATOM 872 C C . TYR A 1 113 ? 57.837 18.723 -83.709 1.00 68.75 113 TYR A C 1
ATOM 874 O O . TYR A 1 113 ? 57.990 18.839 -84.919 1.00 68.75 113 TYR A O 1
ATOM 882 N N . LYS A 1 114 ? 58.191 19.691 -82.853 1.00 74.31 114 LYS A N 1
ATOM 883 C CA . LYS A 1 114 ? 58.819 20.947 -83.297 1.00 74.31 114 LYS A CA 1
ATOM 884 C C . LYS A 1 114 ? 60.153 20.715 -84.005 1.00 74.31 114 LYS A C 1
ATOM 886 O O . LYS A 1 114 ? 60.450 21.400 -84.976 1.00 74.31 114 LYS A O 1
ATOM 891 N N . ALA A 1 115 ? 60.959 19.769 -83.524 1.00 72.56 115 ALA A N 1
ATOM 892 C CA . ALA A 1 115 ? 62.218 19.410 -84.168 1.00 72.56 115 ALA A CA 1
ATOM 893 C C . ALA A 1 115 ? 61.990 18.772 -85.548 1.00 72.56 115 ALA A C 1
ATOM 895 O O . ALA A 1 115 ? 62.712 19.100 -86.487 1.00 72.56 115 ALA A O 1
ATOM 896 N N . MET A 1 116 ? 60.974 17.911 -85.684 1.00 69.56 116 MET A N 1
ATOM 897 C CA . MET A 1 116 ? 60.556 17.330 -86.968 1.00 69.56 116 MET A CA 1
ATOM 898 C C . MET A 1 116 ? 59.995 18.384 -87.931 1.00 69.56 116 MET A C 1
ATOM 900 O O . MET A 1 116 ? 60.310 18.361 -89.113 1.00 69.56 116 MET A O 1
ATOM 904 N N . GLU A 1 117 ? 59.195 19.327 -87.433 1.00 71.69 117 GLU A N 1
ATOM 905 C CA . GLU A 1 117 ? 58.653 20.433 -88.228 1.00 71.69 117 GLU A CA 1
ATOM 906 C C . GLU A 1 117 ? 59.776 21.332 -88.747 1.00 71.69 117 GLU A C 1
ATOM 908 O O . GLU A 1 117 ? 59.855 21.584 -89.943 1.00 71.69 117 GLU A O 1
ATOM 913 N N . LYS A 1 118 ? 60.727 21.686 -87.876 1.00 77.88 118 LYS A N 1
ATOM 914 C CA . LYS A 1 118 ? 61.918 22.435 -88.269 1.00 77.88 118 LYS A CA 1
ATOM 915 C C . LYS A 1 118 ? 62.770 21.683 -89.295 1.00 77.88 118 LYS A C 1
ATOM 917 O O . LYS A 1 118 ? 63.172 22.276 -90.279 1.00 77.88 118 LYS A O 1
ATOM 922 N N . THR A 1 119 ? 63.037 20.392 -89.087 1.00 74.06 119 THR A N 1
ATOM 923 C CA . THR A 1 119 ? 63.831 19.609 -90.054 1.00 74.06 119 THR A CA 1
ATOM 924 C C . THR A 1 119 ? 63.123 19.454 -91.391 1.00 74.06 119 THR A C 1
ATOM 926 O O . THR A 1 119 ? 63.794 19.472 -92.413 1.00 74.06 119 THR A O 1
ATOM 929 N N . ARG A 1 120 ? 61.790 19.347 -91.416 1.00 70.88 120 ARG A N 1
ATOM 930 C CA . ARG A 1 120 ? 61.016 19.389 -92.663 1.00 70.88 120 ARG A CA 1
ATOM 931 C C . ARG A 1 120 ? 61.158 20.742 -93.361 1.00 70.88 120 ARG A C 1
ATOM 933 O O . ARG A 1 120 ? 61.360 20.762 -94.568 1.00 70.88 120 ARG A O 1
ATOM 940 N N . ASP A 1 121 ? 61.058 21.842 -92.622 1.00 73.75 121 ASP A N 1
ATOM 941 C CA . ASP A 1 121 ? 61.166 23.188 -93.190 1.00 73.75 121 ASP A CA 1
ATOM 942 C C . ASP A 1 121 ? 62.598 23.461 -93.708 1.00 73.75 121 ASP A C 1
ATOM 944 O O . ASP A 1 121 ? 62.756 23.902 -94.844 1.00 73.75 121 ASP A O 1
ATOM 948 N N . ASP A 1 122 ? 63.634 23.090 -92.939 1.00 74.38 122 ASP A N 1
ATOM 949 C CA . ASP A 1 122 ? 65.052 23.148 -93.345 1.00 74.38 122 ASP A CA 1
ATOM 950 C C . ASP A 1 122 ? 65.292 22.304 -94.620 1.00 74.38 122 ASP A C 1
ATOM 952 O O . ASP A 1 122 ? 66.021 22.701 -95.530 1.00 74.38 122 ASP A O 1
ATOM 956 N N . PHE A 1 123 ? 64.639 21.143 -94.713 1.00 66.00 123 PHE A N 1
ATOM 957 C CA . PHE A 1 123 ? 64.719 20.243 -95.860 1.00 66.00 123 PHE A CA 1
ATOM 958 C C . PHE A 1 123 ? 64.000 20.784 -97.101 1.00 66.00 123 PHE A C 1
ATOM 960 O O . PHE A 1 123 ? 64.507 20.652 -98.215 1.00 66.00 123 PHE A O 1
ATOM 967 N N . ASP A 1 124 ? 62.817 21.382 -96.941 1.00 69.81 124 ASP A N 1
ATOM 968 C CA . ASP A 1 124 ? 62.105 22.027 -98.046 1.00 69.81 124 ASP A CA 1
ATOM 969 C C . ASP A 1 124 ? 62.900 23.256 -98.547 1.00 69.81 124 ASP A C 1
ATOM 971 O O . ASP A 1 124 ? 62.948 23.493 -99.756 1.00 69.81 124 ASP A O 1
ATOM 975 N N . GLU A 1 125 ? 63.592 23.994 -97.668 1.00 72.94 125 GLU A N 1
ATOM 976 C CA . GLU A 1 125 ? 64.538 25.053 -98.060 1.00 72.94 125 GLU A CA 1
ATOM 977 C C . GLU A 1 125 ? 65.749 24.502 -98.832 1.00 72.94 125 GLU A C 1
ATOM 979 O O . GLU A 1 125 ? 66.053 24.999 -99.922 1.00 72.94 125 GLU A O 1
ATOM 984 N N . GLU A 1 126 ? 66.410 23.454 -98.328 1.00 72.50 126 GLU A N 1
ATOM 985 C CA . GLU A 1 126 ? 67.569 22.835 -98.988 1.00 72.50 126 GLU A CA 1
ATOM 986 C C . GLU A 1 126 ? 67.187 22.202 -100.335 1.00 72.50 126 GLU A C 1
ATOM 988 O O . GLU A 1 126 ? 67.863 22.420 -101.343 1.00 72.50 126 GLU A O 1
ATOM 993 N N . SER A 1 127 ? 66.061 21.487 -100.397 1.00 65.50 127 SER A N 1
ATOM 994 C CA . SER A 1 127 ? 65.539 20.914 -101.639 1.00 65.50 127 SER A CA 1
ATOM 995 C C . SER A 1 127 ? 65.196 22.000 -102.659 1.00 65.50 127 SER A C 1
ATOM 997 O O . SER A 1 127 ? 65.500 21.829 -103.839 1.00 65.50 127 SER A O 1
ATOM 999 N N . ASN A 1 128 ? 64.585 23.115 -102.244 1.00 71.38 128 ASN A N 1
ATOM 1000 C CA . ASN A 1 128 ? 64.303 24.235 -103.147 1.00 71.38 128 ASN A CA 1
ATOM 1001 C C . ASN A 1 128 ? 65.595 24.904 -103.637 1.00 71.38 128 ASN A C 1
ATOM 1003 O O . ASN A 1 128 ? 65.701 25.229 -104.821 1.00 71.38 128 ASN A O 1
ATOM 1007 N N . GLY A 1 129 ? 66.595 25.056 -102.762 1.00 70.56 129 GLY A N 1
ATOM 1008 C CA . GLY A 1 129 ? 67.922 25.560 -103.119 1.00 70.56 129 GLY A CA 1
ATOM 1009 C C . GLY A 1 129 ? 68.647 24.664 -104.127 1.00 70.56 129 GLY A C 1
ATOM 1010 O O . GLY A 1 129 ? 69.176 25.158 -105.120 1.00 70.56 129 GLY A O 1
ATOM 1011 N N . LEU A 1 130 ? 68.610 23.343 -103.931 1.00 68.56 130 LEU A N 1
ATOM 1012 C CA . LEU A 1 130 ? 69.204 22.369 -104.853 1.00 68.56 130 LEU A CA 1
ATOM 1013 C C . LEU A 1 130 ? 68.457 22.298 -106.190 1.00 68.56 130 LEU A C 1
ATOM 1015 O O . LEU A 1 130 ? 69.098 22.156 -107.228 1.00 68.56 130 LEU A O 1
ATOM 1019 N N . VAL A 1 131 ? 67.126 22.430 -106.198 1.00 68.56 131 VAL A N 1
ATOM 1020 C CA . VAL A 1 131 ? 66.333 22.530 -107.438 1.00 68.56 131 VAL A CA 1
ATOM 1021 C C . VAL A 1 131 ? 66.683 23.806 -108.203 1.00 68.56 131 VAL A C 1
ATOM 1023 O O . VAL A 1 131 ? 66.833 23.757 -109.422 1.00 68.56 131 VAL A O 1
ATOM 1026 N N . LEU A 1 132 ? 66.862 24.934 -107.510 1.00 71.31 132 LEU A N 1
ATOM 1027 C CA . LEU A 1 132 ? 67.320 26.185 -108.121 1.00 71.31 132 LEU A CA 1
ATOM 1028 C C . LEU A 1 132 ? 68.728 26.041 -108.709 1.00 71.31 132 LEU A C 1
ATOM 1030 O O . LEU A 1 132 ? 68.905 26.351 -109.881 1.00 71.31 132 LEU A O 1
ATOM 1034 N N . GLN A 1 133 ? 69.686 25.488 -107.959 1.00 67.88 133 GLN A N 1
ATOM 1035 C CA . GLN A 1 133 ? 71.047 25.228 -108.453 1.00 67.88 133 GLN A CA 1
ATOM 1036 C C . GLN A 1 133 ? 71.071 24.248 -109.627 1.00 67.88 133 GLN A C 1
ATOM 1038 O O . GLN A 1 133 ? 71.800 24.455 -110.591 1.00 67.88 133 GLN A O 1
ATOM 1043 N N . HIS A 1 134 ? 70.270 23.182 -109.572 1.00 67.69 134 HIS A N 1
ATOM 1044 C CA . HIS A 1 134 ? 70.136 22.244 -110.679 1.00 67.69 134 HIS A CA 1
ATOM 1045 C C . HIS A 1 134 ? 69.575 22.943 -111.921 1.00 67.69 134 HIS A C 1
ATOM 1047 O O . HIS A 1 134 ? 70.121 22.770 -113.004 1.00 67.69 134 HIS A O 1
ATOM 1053 N N . ASN A 1 135 ? 68.542 23.776 -111.771 1.00 71.12 135 ASN A N 1
ATOM 1054 C CA . ASN A 1 135 ? 67.984 24.552 -112.878 1.00 71.12 135 ASN A CA 1
ATOM 1055 C C . ASN A 1 135 ? 68.986 25.581 -113.428 1.00 71.12 135 ASN A C 1
ATOM 1057 O O . ASN A 1 135 ? 69.084 25.729 -114.641 1.00 71.12 135 ASN A O 1
ATOM 1061 N N . GLU A 1 136 ? 69.752 26.262 -112.571 1.00 73.62 136 GLU A N 1
ATOM 1062 C CA . GLU A 1 136 ? 70.824 27.182 -112.977 1.00 73.62 136 GLU A CA 1
ATOM 1063 C C . GLU A 1 136 ? 71.924 26.454 -113.759 1.00 73.62 136 GLU A C 1
ATOM 1065 O O . GLU A 1 136 ? 72.284 26.900 -114.847 1.00 73.62 136 GLU A O 1
ATOM 1070 N N . LEU A 1 137 ? 72.386 25.299 -113.270 1.00 69.50 137 LEU A N 1
ATOM 1071 C CA . LEU A 1 137 ? 73.373 24.459 -113.954 1.00 69.50 137 LEU A CA 1
ATOM 1072 C C . LEU A 1 137 ? 72.838 23.874 -115.263 1.00 69.50 137 LEU A C 1
ATOM 1074 O O . LEU A 1 137 ? 73.596 23.758 -116.217 1.00 69.50 137 LEU A O 1
ATOM 1078 N N . VAL A 1 138 ? 71.552 23.522 -115.346 1.00 68.75 138 VAL A N 1
ATOM 1079 C CA . VAL A 1 138 ? 70.914 23.091 -116.602 1.00 68.75 138 VAL A CA 1
ATOM 1080 C C . VAL A 1 138 ? 70.869 24.247 -117.605 1.00 68.75 138 VAL A C 1
ATOM 1082 O O . VAL A 1 138 ? 71.198 24.050 -118.770 1.00 68.75 138 VAL A O 1
ATOM 1085 N N . ILE A 1 139 ? 70.550 25.467 -117.161 1.00 72.00 139 ILE A N 1
ATOM 1086 C CA . ILE A 1 139 ? 70.589 26.670 -118.009 1.00 72.00 139 ILE A CA 1
ATOM 1087 C C . ILE A 1 139 ? 72.025 26.981 -118.467 1.00 72.00 139 ILE A C 1
ATOM 1089 O O . ILE A 1 139 ? 72.239 27.379 -119.613 1.00 72.00 139 ILE A O 1
ATOM 1093 N N . GLU A 1 140 ? 73.015 26.828 -117.589 1.00 69.62 140 GLU A N 1
ATOM 1094 C CA . GLU A 1 140 ? 74.430 27.057 -117.896 1.00 69.62 140 GLU A CA 1
ATOM 1095 C C . GLU A 1 140 ? 75.000 25.972 -118.817 1.00 69.62 140 GLU A C 1
ATOM 1097 O O . GLU A 1 140 ? 75.713 26.282 -119.768 1.00 69.62 140 GLU A O 1
ATOM 1102 N N . TYR A 1 141 ? 74.599 24.717 -118.616 1.00 65.50 141 TYR A N 1
ATOM 1103 C CA . TYR A 1 141 ? 74.849 23.611 -119.533 1.00 65.50 141 TYR A CA 1
ATOM 1104 C C . TYR A 1 141 ? 74.248 23.892 -120.915 1.00 65.50 141 TYR A C 1
ATOM 1106 O O . TYR A 1 141 ? 74.953 23.774 -121.914 1.00 65.50 141 TYR A O 1
ATOM 1114 N N . ASP A 1 142 ? 72.993 24.345 -120.991 1.00 70.50 142 ASP A N 1
ATOM 1115 C CA . ASP A 1 142 ? 72.350 24.727 -122.254 1.00 70.50 142 ASP A CA 1
ATOM 1116 C C . ASP A 1 142 ? 73.081 25.896 -122.938 1.00 70.50 142 ASP A C 1
ATOM 1118 O O . ASP A 1 142 ? 73.263 25.881 -124.160 1.00 70.50 142 ASP A O 1
ATOM 1122 N N . LYS A 1 143 ? 73.566 26.886 -122.171 1.00 71.50 143 LYS A N 1
ATOM 1123 C CA . LYS A 1 143 ? 74.428 27.966 -122.686 1.00 71.50 143 LYS A CA 1
ATOM 1124 C C . LYS A 1 143 ? 75.756 27.441 -123.218 1.00 71.50 143 LYS A C 1
ATOM 1126 O O . LYS A 1 143 ? 76.119 27.800 -124.330 1.00 71.50 143 LYS A O 1
ATOM 1131 N N . LEU A 1 144 ? 76.457 26.585 -122.476 1.00 66.31 144 LEU A N 1
ATOM 1132 C CA . LEU A 1 144 ? 77.725 25.988 -122.904 1.00 66.31 144 LEU A CA 1
ATOM 1133 C C . LEU A 1 144 ? 77.539 25.112 -124.146 1.00 66.31 144 LEU A C 1
ATOM 1135 O O . LEU A 1 144 ? 78.369 25.147 -125.048 1.00 66.31 144 LEU A O 1
ATOM 1139 N N . VAL A 1 145 ? 76.433 24.371 -124.247 1.00 64.69 145 VAL A N 1
ATOM 1140 C CA . VAL A 1 145 ? 76.062 23.619 -125.456 1.00 64.69 145 VAL A CA 1
ATOM 1141 C C . VAL A 1 145 ? 75.816 24.567 -126.635 1.00 64.69 145 VAL A C 1
ATOM 1143 O O . VAL A 1 145 ? 76.297 24.293 -127.737 1.00 64.69 145 VAL A O 1
ATOM 1146 N N . GLN A 1 146 ? 75.133 25.699 -126.427 1.00 64.56 146 GLN A N 1
ATOM 1147 C CA . GLN A 1 146 ? 74.952 26.729 -127.459 1.00 64.56 146 GLN A CA 1
ATOM 1148 C C . GLN A 1 146 ? 76.266 27.424 -127.849 1.00 64.56 146 GLN A C 1
ATOM 1150 O O . GLN A 1 146 ? 76.502 27.659 -129.035 1.00 64.56 146 GLN A O 1
ATOM 1155 N N . GLU A 1 147 ? 77.140 27.738 -126.894 1.00 62.84 147 GLU A N 1
ATOM 1156 C CA . GLU A 1 147 ? 78.463 28.333 -127.123 1.00 62.84 147 GLU A CA 1
ATOM 1157 C C . GLU A 1 147 ? 79.393 27.367 -127.856 1.00 62.84 147 GLU A C 1
ATOM 1159 O O . GLU A 1 147 ? 80.045 27.755 -128.822 1.00 62.84 147 GLU A O 1
ATOM 1164 N N . LYS A 1 148 ? 79.392 26.084 -127.485 1.00 59.19 148 LYS A N 1
ATOM 1165 C CA . LYS A 1 148 ? 80.126 25.034 -128.201 1.00 59.19 148 LYS A CA 1
ATOM 1166 C C . LYS A 1 148 ? 79.554 24.834 -129.608 1.00 59.19 148 LYS A C 1
ATOM 1168 O O . LYS A 1 148 ? 80.319 24.743 -130.563 1.00 59.19 148 LYS A O 1
ATOM 1173 N N . GLY A 1 149 ? 78.227 24.863 -129.764 1.00 58.03 149 GLY A N 1
ATOM 1174 C CA . GLY A 1 149 ? 77.551 24.839 -131.067 1.00 58.03 149 GLY A CA 1
ATOM 1175 C C . GLY A 1 149 ? 77.928 26.029 -131.962 1.00 58.03 149 GLY A C 1
ATOM 1176 O O . GLY A 1 149 ? 78.265 25.844 -133.129 1.00 58.03 149 GLY A O 1
ATOM 1177 N N . THR A 1 150 ? 77.972 27.242 -131.404 1.00 56.41 150 THR A N 1
ATOM 1178 C CA . THR A 1 150 ? 78.339 28.472 -132.134 1.00 56.41 150 THR A CA 1
ATOM 1179 C C . THR A 1 150 ? 79.846 28.633 -132.365 1.00 56.41 150 THR A C 1
ATOM 1181 O O . THR A 1 150 ? 80.241 29.222 -133.373 1.00 56.41 150 THR A O 1
ATOM 1184 N N . ALA A 1 151 ? 80.705 28.097 -131.494 1.00 53.50 151 ALA A N 1
ATOM 1185 C CA . ALA A 1 151 ? 82.152 28.013 -131.705 1.00 53.50 151 ALA A CA 1
ATOM 1186 C C . ALA A 1 151 ? 82.495 27.013 -132.820 1.00 53.50 151 ALA A C 1
ATOM 1188 O O . ALA A 1 151 ? 83.318 27.316 -133.684 1.00 53.50 151 ALA A O 1
ATOM 1189 N N . VAL A 1 152 ? 81.797 25.872 -132.869 1.00 53.19 152 VAL A N 1
ATOM 1190 C CA . VAL A 1 152 ? 81.895 24.899 -133.969 1.00 53.19 152 VAL A CA 1
ATOM 1191 C C . VAL A 1 152 ? 81.401 25.501 -135.296 1.00 53.19 152 VAL A C 1
ATOM 1193 O O . VAL A 1 152 ? 82.024 25.254 -136.327 1.00 53.19 152 VAL A O 1
ATOM 1196 N N . GLU A 1 153 ? 80.373 26.362 -135.291 1.00 52.50 153 GLU A N 1
ATOM 1197 C CA . GLU A 1 153 ? 79.896 27.073 -136.496 1.00 52.50 153 GLU A CA 1
ATOM 1198 C C . GLU A 1 153 ? 80.769 28.269 -136.937 1.00 52.50 153 GLU A C 1
ATOM 1200 O O . GLU A 1 153 ? 80.769 28.617 -138.119 1.00 52.50 153 GLU A O 1
ATOM 1205 N N . LYS A 1 154 ? 81.547 28.899 -136.041 1.00 52.59 154 LYS A N 1
ATOM 1206 C CA . LYS A 1 154 ? 82.455 30.023 -136.374 1.00 52.59 154 LYS A CA 1
ATOM 1207 C C . LYS A 1 154 ? 83.883 29.600 -136.751 1.00 52.59 154 LYS A C 1
ATOM 1209 O O . LYS A 1 154 ? 84.652 30.435 -137.237 1.00 52.59 154 LYS A O 1
ATOM 1214 N N . CYS A 1 155 ? 84.251 28.329 -136.587 1.00 42.53 155 CYS A N 1
ATOM 1215 C CA . CYS A 1 155 ? 85.546 27.802 -137.020 1.00 42.53 155 CYS A CA 1
ATOM 1216 C C . CYS A 1 155 ? 85.597 27.570 -138.543 1.00 42.53 155 CYS A C 1
ATOM 1218 O O . CYS A 1 155 ? 85.259 26.508 -139.060 1.00 42.53 155 CYS A O 1
ATOM 1220 N N . ASN A 1 156 ? 86.092 28.577 -139.263 1.00 39.69 156 ASN A N 1
ATOM 1221 C CA . ASN A 1 156 ? 86.498 28.496 -140.668 1.00 39.69 156 ASN A CA 1
ATOM 1222 C C . ASN A 1 156 ? 87.674 27.483 -140.841 1.00 39.69 156 ASN A C 1
ATOM 1224 O O . ASN A 1 156 ? 88.603 27.530 -140.029 1.00 39.69 156 ASN A O 1
ATOM 1228 N N . PRO A 1 157 ? 87.722 26.597 -141.864 1.00 46.94 157 PRO A N 1
ATOM 1229 C CA . PRO A 1 157 ? 88.644 25.442 -141.907 1.00 46.94 157 PRO A CA 1
ATOM 1230 C C . PRO A 1 157 ? 90.143 25.724 -142.159 1.00 46.94 157 PRO A C 1
ATOM 1232 O O . PRO A 1 157 ? 90.861 24.817 -142.570 1.00 46.94 157 PRO A O 1
ATOM 1235 N N . SER A 1 158 ? 90.652 26.945 -141.964 1.00 46.62 158 SER A N 1
ATOM 1236 C CA . SER A 1 158 ? 91.982 27.345 -142.463 1.00 46.62 158 SER A CA 1
ATOM 1237 C C . SER A 1 158 ? 93.008 27.774 -141.403 1.00 46.62 158 SER A C 1
ATOM 1239 O O . SER A 1 158 ? 93.927 28.521 -141.739 1.00 46.62 158 SER A O 1
ATOM 1241 N N . LEU A 1 159 ? 92.902 27.334 -140.142 1.00 39.41 159 LEU A N 1
ATOM 1242 C CA . LEU A 1 159 ? 93.872 27.684 -139.091 1.00 39.41 159 LEU A CA 1
ATOM 1243 C C . LEU A 1 159 ? 94.363 26.474 -138.268 1.00 39.41 159 LEU A C 1
ATOM 1245 O O . LEU A 1 159 ? 93.594 25.775 -137.622 1.00 39.41 159 LEU A O 1
ATOM 1249 N N . ASN A 1 160 ? 95.682 26.288 -138.359 1.00 42.50 160 ASN A N 1
ATOM 1250 C CA . ASN A 1 160 ? 96.679 25.646 -137.492 1.00 42.50 160 ASN A CA 1
ATOM 1251 C C . ASN A 1 160 ? 96.220 24.702 -136.350 1.00 42.50 160 ASN A C 1
ATOM 1253 O O . ASN A 1 160 ? 95.624 25.116 -135.358 1.00 42.50 160 ASN A O 1
ATOM 1257 N N . THR A 1 161 ? 96.651 23.442 -136.447 1.00 48.75 161 THR A N 1
ATOM 1258 C CA . THR A 1 161 ? 96.356 22.264 -135.604 1.00 48.75 161 THR A CA 1
ATOM 1259 C C . THR A 1 161 ? 97.002 22.269 -134.204 1.00 48.75 161 THR A C 1
ATOM 1261 O O . THR A 1 161 ? 97.347 21.214 -133.694 1.00 48.75 161 THR A O 1
ATOM 1264 N N . GLY A 1 162 ? 97.218 23.439 -133.593 1.00 50.62 162 GLY A N 1
ATOM 1265 C CA . GLY A 1 162 ? 97.839 23.561 -132.260 1.00 50.62 162 GLY A CA 1
ATOM 1266 C C . GLY A 1 162 ? 96.979 24.267 -131.206 1.00 50.62 162 GLY A C 1
ATOM 1267 O O . GLY A 1 162 ? 97.123 23.982 -130.029 1.00 50.62 162 GLY A O 1
ATOM 1268 N N . ALA A 1 163 ? 96.055 25.147 -131.613 1.00 49.12 163 ALA A N 1
ATOM 1269 C CA . ALA A 1 163 ? 95.185 25.905 -130.696 1.00 49.12 163 ALA A CA 1
ATOM 1270 C C . ALA A 1 163 ? 93.767 25.309 -130.556 1.00 49.12 163 ALA A C 1
ATOM 1272 O O . ALA A 1 163 ? 92.955 25.790 -129.770 1.00 49.12 163 ALA A O 1
ATOM 1273 N N . ARG A 1 164 ? 93.454 24.274 -131.346 1.00 49.66 164 ARG A N 1
ATOM 1274 C CA . ARG A 1 164 ? 92.158 23.581 -131.338 1.00 49.66 164 ARG A CA 1
ATOM 1275 C C . ARG A 1 164 ? 92.071 22.567 -130.193 1.00 49.66 164 ARG A C 1
ATOM 1277 O O . ARG A 1 164 ? 91.041 22.497 -129.537 1.00 49.66 164 ARG A O 1
ATOM 1284 N N . ASP A 1 165 ? 93.180 21.892 -129.902 1.00 51.00 165 ASP A N 1
ATOM 1285 C CA . ASP A 1 165 ? 93.241 20.849 -128.877 1.00 51.00 165 ASP A CA 1
ATOM 1286 C C . ASP A 1 165 ? 93.219 21.428 -127.445 1.00 51.00 165 ASP A C 1
ATOM 1288 O O . ASP A 1 165 ? 92.685 20.791 -126.546 1.00 51.00 165 ASP A O 1
ATOM 1292 N N . GLU A 1 166 ? 93.698 22.659 -127.213 1.00 51.28 166 GLU A N 1
ATOM 1293 C CA . GLU A 1 166 ? 93.631 23.297 -125.881 1.00 51.28 166 GLU A CA 1
ATOM 1294 C C . GLU A 1 166 ? 92.219 23.814 -125.533 1.00 51.28 166 GLU A C 1
ATOM 1296 O O . GLU A 1 166 ? 91.754 23.600 -124.414 1.00 51.28 166 GLU A O 1
ATOM 1301 N N . MET A 1 167 ? 91.480 24.402 -126.488 1.00 51.53 167 MET A N 1
ATOM 1302 C CA . MET A 1 167 ? 90.084 24.826 -126.253 1.00 51.53 167 MET A CA 1
ATOM 1303 C C . MET A 1 167 ? 89.106 23.648 -126.146 1.00 51.53 167 MET A C 1
ATOM 1305 O O . MET A 1 167 ? 88.109 23.737 -125.430 1.00 51.53 167 MET A O 1
ATOM 1309 N N . GLU A 1 168 ? 89.350 22.548 -126.864 1.00 52.00 168 GLU A N 1
ATOM 1310 C CA . GLU A 1 168 ? 88.477 21.369 -126.830 1.00 52.00 168 GLU A CA 1
ATOM 1311 C C . GLU A 1 168 ? 88.650 20.574 -125.521 1.00 52.00 168 GLU A C 1
ATOM 1313 O O . GLU A 1 168 ? 87.656 20.083 -124.986 1.00 52.00 168 GLU A O 1
ATOM 1318 N N . VAL A 1 169 ? 89.860 20.567 -124.939 1.00 55.16 169 VAL A N 1
ATOM 1319 C CA . VAL A 1 169 ? 90.156 19.961 -123.626 1.00 55.16 169 VAL A CA 1
ATOM 1320 C C . VAL A 1 169 ? 89.587 20.783 -122.459 1.00 55.16 169 VAL A C 1
ATOM 1322 O O . VAL A 1 169 ? 88.974 20.196 -121.566 1.00 55.16 169 VAL A O 1
ATOM 1325 N N . GLU A 1 170 ? 89.680 22.121 -122.466 1.00 52.38 170 GLU A N 1
ATOM 1326 C CA . GLU A 1 170 ? 89.039 22.959 -121.428 1.00 52.38 170 GLU A CA 1
ATOM 1327 C C . GLU A 1 170 ? 87.499 22.899 -121.493 1.00 52.38 170 GLU A C 1
ATOM 1329 O O . GLU A 1 170 ? 86.833 22.772 -120.462 1.00 52.38 170 GLU A O 1
ATOM 1334 N N . ALA A 1 171 ? 86.913 22.895 -122.697 1.00 53.78 171 ALA A N 1
ATOM 1335 C CA . ALA A 1 171 ? 85.462 22.775 -122.882 1.00 53.78 171 ALA A CA 1
ATOM 1336 C C . ALA A 1 171 ? 84.920 21.341 -122.693 1.00 53.78 171 ALA A C 1
ATOM 1338 O O . ALA A 1 171 ? 83.705 21.158 -122.576 1.00 53.78 171 ALA A O 1
ATOM 1339 N N . GLN A 1 172 ? 85.767 20.305 -122.716 1.00 55.31 172 GLN A N 1
ATOM 1340 C CA . GLN A 1 172 ? 85.397 18.944 -122.300 1.00 55.31 172 GLN A CA 1
ATOM 1341 C C . GLN A 1 172 ? 85.500 18.771 -120.784 1.00 55.31 172 GLN A C 1
ATOM 1343 O O . GLN A 1 172 ? 84.561 18.235 -120.201 1.00 55.31 172 GLN A O 1
ATOM 1348 N N . GLY A 1 173 ? 86.543 19.311 -120.142 1.00 58.97 173 GLY A N 1
ATOM 1349 C CA . GLY A 1 173 ? 86.688 19.285 -118.682 1.00 58.97 173 GLY A CA 1
ATOM 1350 C C . GLY A 1 173 ? 85.523 19.968 -117.961 1.00 58.97 173 GLY A C 1
ATOM 1351 O O . GLY A 1 173 ? 84.907 19.366 -117.086 1.00 58.97 173 GLY A O 1
ATOM 1352 N N . GLY A 1 174 ? 85.123 21.168 -118.403 1.00 59.34 174 GLY A N 1
ATOM 1353 C CA . GLY A 1 174 ? 83.962 21.865 -117.830 1.00 59.34 174 GLY A CA 1
ATOM 1354 C C . GLY A 1 174 ? 82.623 21.145 -118.056 1.00 59.34 174 GLY A C 1
ATOM 1355 O O . GLY A 1 174 ? 81.721 21.224 -117.224 1.00 59.34 174 GLY A O 1
ATOM 1356 N N . PHE A 1 175 ? 82.490 20.397 -119.155 1.00 58.72 175 PHE A N 1
ATOM 1357 C CA . PHE A 1 175 ? 81.276 19.640 -119.477 1.00 58.72 175 PHE A CA 1
ATOM 1358 C C . PHE A 1 175 ? 81.181 18.330 -118.684 1.00 58.72 175 PHE A C 1
ATOM 1360 O O . PHE A 1 175 ? 80.109 17.986 -118.189 1.00 58.72 175 PHE A O 1
ATOM 1367 N N . GLU A 1 176 ? 82.289 17.603 -118.530 1.00 65.00 176 GLU A N 1
ATOM 1368 C CA . GLU A 1 176 ? 82.352 16.388 -117.709 1.00 65.00 176 GLU A CA 1
ATOM 1369 C C . GLU A 1 176 ? 82.220 16.697 -116.212 1.00 65.00 176 GLU A C 1
ATOM 1371 O O . GLU A 1 176 ? 81.553 15.939 -115.496 1.00 65.00 176 GLU A O 1
ATOM 1376 N N . ASP A 1 177 ? 82.730 17.845 -115.754 1.00 68.12 177 ASP A N 1
ATOM 1377 C CA . ASP A 1 177 ? 82.484 18.353 -114.401 1.00 68.12 177 ASP A CA 1
ATOM 1378 C C . ASP A 1 177 ? 81.008 18.722 -114.196 1.00 68.12 177 ASP A C 1
ATOM 1380 O O . ASP A 1 177 ? 80.409 18.298 -113.204 1.00 68.12 177 ASP A O 1
ATOM 1384 N N . ALA A 1 178 ? 80.375 19.424 -115.145 1.00 62.56 178 ALA A N 1
ATOM 1385 C CA . ALA A 1 178 ? 78.951 19.763 -115.067 1.00 62.56 178 ALA A CA 1
ATOM 1386 C C . ALA A 1 178 ? 78.052 18.512 -115.066 1.00 62.56 178 ALA A C 1
ATOM 1388 O O . ALA A 1 178 ? 77.132 18.403 -114.255 1.00 62.56 178 ALA A O 1
ATOM 1389 N N . VAL A 1 179 ? 78.339 17.520 -115.916 1.00 70.31 179 VAL A N 1
ATOM 1390 C CA . VAL A 1 179 ? 77.602 16.242 -115.950 1.00 70.31 179 VAL A CA 1
ATOM 1391 C C . VAL A 1 179 ? 77.801 15.448 -114.655 1.00 70.31 179 VAL A C 1
ATOM 1393 O O . VAL A 1 179 ? 76.842 14.875 -114.128 1.00 70.31 179 VAL A O 1
ATOM 1396 N N . SER A 1 180 ? 79.015 15.439 -114.098 1.00 73.62 180 SER A N 1
ATOM 1397 C CA . SER A 1 180 ? 79.302 14.786 -112.814 1.00 73.62 180 SER A CA 1
ATOM 1398 C C . SER A 1 180 ? 78.587 15.477 -111.649 1.00 73.62 180 SER A C 1
ATOM 1400 O O . SER A 1 180 ? 78.020 14.801 -110.785 1.00 73.62 180 SER A O 1
ATOM 1402 N N . GLN A 1 181 ? 78.531 16.812 -111.655 1.00 72.81 181 GLN A N 1
ATOM 1403 C CA . GLN A 1 181 ? 77.768 17.596 -110.682 1.00 72.81 181 GLN A CA 1
ATOM 1404 C C . GLN A 1 181 ? 76.262 17.347 -110.809 1.00 72.81 181 GLN A C 1
ATOM 1406 O O . GLN A 1 181 ? 75.613 17.079 -109.800 1.00 72.81 181 GLN A O 1
ATOM 1411 N N . ILE A 1 182 ? 75.708 17.332 -112.025 1.00 72.06 182 ILE A N 1
ATOM 1412 C CA . ILE A 1 182 ? 74.293 17.016 -112.279 1.00 72.06 182 ILE A CA 1
ATOM 1413 C C . ILE A 1 182 ? 73.944 15.611 -111.778 1.00 72.06 182 ILE A C 1
ATOM 1415 O O . ILE A 1 182 ? 72.917 15.425 -111.123 1.00 72.06 182 ILE A O 1
ATOM 1419 N N . LYS A 1 183 ? 74.803 14.620 -112.036 1.00 75.75 183 LYS A N 1
ATOM 1420 C CA . LYS A 1 183 ? 74.591 13.248 -111.563 1.00 75.75 183 LYS A CA 1
ATOM 1421 C C . LYS A 1 183 ? 74.629 13.163 -110.034 1.00 75.75 183 LYS A C 1
ATOM 1423 O O . LYS A 1 183 ? 73.738 12.558 -109.441 1.00 75.75 183 LYS A O 1
ATOM 1428 N N . SER A 1 184 ? 75.598 13.826 -109.400 1.00 76.12 184 SER A N 1
ATOM 1429 C CA . SER A 1 184 ? 75.684 13.914 -107.937 1.00 76.12 184 SER A CA 1
ATOM 1430 C C . SER A 1 184 ? 74.459 14.606 -107.326 1.00 76.12 184 SER A C 1
ATOM 1432 O O . SER A 1 184 ? 73.912 14.133 -106.330 1.00 76.12 184 SER A O 1
ATOM 1434 N N . LEU A 1 185 ? 73.983 15.692 -107.942 1.00 73.31 185 LEU A N 1
ATOM 1435 C CA . LEU A 1 185 ? 72.775 16.401 -107.519 1.00 73.31 185 LEU A CA 1
ATOM 1436 C C . LEU A 1 185 ? 71.519 15.541 -107.692 1.00 73.31 185 LEU A C 1
ATOM 1438 O O . LEU A 1 185 ? 70.669 15.540 -106.810 1.00 73.31 185 LEU A O 1
ATOM 1442 N N . SER A 1 186 ? 71.416 14.762 -108.771 1.00 74.81 186 SER A N 1
ATOM 1443 C CA . SER A 1 186 ? 70.289 13.850 -109.002 1.00 74.81 186 SER A CA 1
ATOM 1444 C C . SER A 1 186 ? 70.236 12.709 -107.975 1.00 74.81 186 SER A C 1
ATOM 1446 O O . SER A 1 186 ? 69.166 12.384 -107.461 1.00 74.81 186 SER A O 1
ATOM 1448 N N . GLU A 1 187 ? 71.385 12.133 -107.608 1.00 79.44 187 GLU A N 1
ATOM 1449 C CA . GLU A 1 187 ? 71.475 11.122 -106.543 1.00 79.44 187 GLU A CA 1
ATOM 1450 C C . GLU A 1 187 ? 71.102 11.701 -105.169 1.00 79.44 187 GLU A C 1
ATOM 1452 O O . GLU A 1 187 ? 70.353 11.071 -104.413 1.00 79.44 187 GLU A O 1
ATOM 1457 N N . LYS A 1 188 ? 71.545 12.931 -104.871 1.00 78.50 188 LYS A N 1
ATOM 1458 C CA . LYS A 1 188 ? 71.113 13.665 -103.672 1.00 78.50 188 LYS A CA 1
ATOM 1459 C C . LYS A 1 188 ? 69.608 13.924 -103.690 1.00 78.50 188 LYS A C 1
ATOM 1461 O O . LYS A 1 188 ? 68.944 13.605 -102.712 1.00 78.50 188 LYS A O 1
ATOM 1466 N N . LEU A 1 189 ? 69.051 14.399 -104.804 1.00 77.88 189 LEU A N 1
ATOM 1467 C CA . LEU A 1 189 ? 67.616 14.665 -104.951 1.00 77.88 189 LEU A CA 1
ATOM 1468 C C . LEU A 1 189 ? 66.770 13.397 -104.740 1.00 77.88 189 LEU A C 1
ATOM 1470 O O . LEU A 1 189 ? 65.737 13.448 -104.079 1.00 77.88 189 LEU A O 1
ATOM 1474 N N . ASN A 1 190 ? 67.220 12.245 -105.246 1.00 78.00 190 ASN A N 1
ATOM 1475 C CA . ASN A 1 190 ? 66.546 10.961 -105.026 1.00 78.00 190 ASN A CA 1
ATOM 1476 C C . ASN A 1 190 ? 66.625 10.497 -103.564 1.00 78.00 190 ASN A C 1
ATOM 1478 O O . ASN A 1 190 ? 65.650 9.962 -103.035 1.00 78.00 190 ASN A O 1
ATOM 1482 N N . THR A 1 191 ? 67.767 10.712 -102.906 1.00 82.38 191 THR A N 1
ATOM 1483 C CA . THR A 1 191 ? 67.937 10.408 -101.475 1.00 82.38 191 THR A CA 1
ATOM 1484 C C . THR A 1 191 ? 67.003 11.275 -100.634 1.00 82.38 191 THR A C 1
ATOM 1486 O O . THR A 1 191 ? 66.250 10.752 -99.814 1.00 82.38 191 THR A O 1
ATOM 1489 N N . LEU A 1 192 ? 66.953 12.574 -100.935 1.00 79.19 192 LEU A N 1
ATOM 1490 C CA . LEU A 1 192 ? 66.021 13.516 -100.331 1.00 79.19 192 LEU A CA 1
ATOM 1491 C C . LEU A 1 192 ? 64.558 13.071 -100.576 1.00 79.19 192 LEU A C 1
ATOM 1493 O O . LEU A 1 192 ? 63.771 12.936 -99.639 1.00 79.19 192 LEU A O 1
ATOM 1497 N N . ALA A 1 193 ? 64.169 12.735 -101.805 1.00 76.88 193 ALA A N 1
ATOM 1498 C CA . ALA A 1 193 ? 62.805 12.275 -102.086 1.00 76.88 193 ALA A CA 1
ATOM 1499 C C . ALA A 1 193 ? 62.392 11.046 -101.242 1.00 76.88 193 ALA A C 1
ATOM 1501 O O . ALA A 1 193 ? 61.253 10.967 -100.770 1.00 76.88 193 ALA A O 1
ATOM 1502 N N . LEU A 1 194 ? 63.317 10.107 -101.004 1.00 83.19 194 LEU A N 1
ATOM 1503 C CA . LEU A 1 194 ? 63.087 8.948 -100.135 1.00 83.19 194 LEU A CA 1
ATOM 1504 C C . LEU A 1 194 ? 62.967 9.331 -98.653 1.00 83.19 194 LEU A C 1
ATOM 1506 O O . LEU A 1 194 ? 62.104 8.786 -97.958 1.00 83.19 194 LEU A O 1
ATOM 1510 N N . GLU A 1 195 ? 63.791 10.262 -98.172 1.00 85.12 195 GLU A N 1
ATOM 1511 C CA . GLU A 1 195 ? 63.724 10.786 -96.803 1.00 85.12 195 GLU A CA 1
ATOM 1512 C C . GLU A 1 195 ? 62.414 11.538 -96.551 1.00 85.12 195 GLU A C 1
ATOM 1514 O O . GLU A 1 195 ? 61.738 11.262 -95.557 1.00 85.12 195 GLU A O 1
ATOM 1519 N N . LYS A 1 196 ? 61.977 12.380 -97.495 1.00 81.12 196 LYS A N 1
ATOM 1520 C CA . LYS A 1 196 ? 60.675 13.064 -97.450 1.00 81.12 196 LYS A CA 1
ATOM 1521 C C . LYS A 1 196 ? 59.519 12.069 -97.359 1.00 81.12 196 LYS A C 1
ATOM 1523 O O . LYS A 1 196 ? 58.691 12.171 -96.455 1.00 81.12 196 LYS A O 1
ATOM 1528 N N . ALA A 1 197 ? 59.508 11.041 -98.208 1.00 81.75 197 ALA A N 1
ATOM 1529 C CA . ALA A 1 197 ? 58.499 9.980 -98.152 1.00 81.75 197 ALA A CA 1
ATOM 1530 C C . ALA A 1 197 ? 58.575 9.136 -96.859 1.00 81.75 197 ALA A C 1
ATOM 1532 O O . ALA A 1 197 ? 57.591 8.513 -96.445 1.00 81.75 197 ALA A O 1
ATOM 1533 N N . GLY A 1 198 ? 59.750 9.047 -96.228 1.00 86.69 198 GLY A N 1
ATOM 1534 C CA . GLY A 1 198 ? 59.937 8.443 -94.906 1.00 86.69 198 GLY A CA 1
ATOM 1535 C C . GLY A 1 198 ? 59.333 9.298 -93.790 1.00 86.69 198 GLY A C 1
ATOM 1536 O O . GLY A 1 198 ? 58.590 8.778 -92.954 1.00 86.69 198 GLY A O 1
ATOM 1537 N N . LEU A 1 199 ? 59.591 10.607 -93.819 1.00 85.56 199 LEU A N 1
ATOM 1538 C CA . LEU A 1 199 ? 59.042 11.589 -92.882 1.00 85.56 199 LEU A CA 1
ATOM 1539 C C . LEU A 1 199 ? 57.519 11.696 -92.991 1.00 85.56 199 LEU A C 1
ATOM 1541 O O . LEU A 1 199 ? 56.840 11.694 -91.969 1.00 85.56 199 LEU A O 1
ATOM 1545 N N . GLU A 1 200 ? 56.961 11.708 -94.202 1.00 85.81 200 GLU A N 1
ATOM 1546 C CA . GLU A 1 200 ? 55.508 11.724 -94.420 1.00 85.81 200 GLU A CA 1
ATOM 1547 C C . GLU A 1 200 ? 54.826 10.502 -93.791 1.00 85.81 200 GLU A C 1
ATOM 1549 O O . GLU A 1 200 ? 53.870 10.646 -93.026 1.00 85.81 200 GLU A O 1
ATOM 1554 N N . ARG A 1 201 ? 55.378 9.298 -94.001 1.00 89.19 201 ARG A N 1
ATOM 1555 C CA . ARG A 1 201 ? 54.878 8.073 -93.353 1.00 89.19 201 ARG A CA 1
ATOM 1556 C C . ARG A 1 201 ? 54.995 8.127 -91.828 1.00 89.19 201 ARG A C 1
ATOM 1558 O O . ARG A 1 201 ? 54.093 7.656 -91.132 1.00 89.19 201 ARG A O 1
ATOM 1565 N N . ALA A 1 202 ? 56.080 8.693 -91.300 1.00 86.44 202 ALA A N 1
ATOM 1566 C CA . ALA A 1 202 ? 56.264 8.864 -89.861 1.00 86.44 202 ALA A CA 1
ATOM 1567 C C . ALA A 1 202 ? 55.249 9.858 -89.269 1.00 86.44 202 ALA A C 1
ATOM 1569 O O . ALA A 1 202 ? 54.653 9.574 -88.227 1.00 86.44 202 ALA A O 1
ATOM 1570 N N . MET A 1 203 ? 54.991 10.977 -89.953 1.00 85.19 203 MET A N 1
ATOM 1571 C CA . MET A 1 203 ? 53.980 11.962 -89.559 1.00 85.19 203 MET A CA 1
ATOM 1572 C C . MET A 1 203 ? 52.569 11.368 -89.576 1.00 85.19 203 MET A C 1
ATOM 1574 O O . MET A 1 203 ? 51.814 11.569 -88.623 1.00 85.19 203 MET A O 1
ATOM 1578 N N . ASP A 1 204 ? 52.216 10.589 -90.600 1.00 89.00 204 ASP A N 1
ATOM 1579 C CA . ASP A 1 204 ? 50.917 9.913 -90.664 1.00 89.00 204 ASP A CA 1
ATOM 1580 C C . ASP A 1 204 ? 50.752 8.875 -89.550 1.00 89.00 204 ASP A C 1
ATOM 1582 O O . ASP A 1 204 ? 49.721 8.848 -88.871 1.00 89.00 204 ASP A O 1
ATOM 1586 N N . SER A 1 205 ? 51.785 8.068 -89.294 1.00 91.94 205 SER A N 1
ATOM 1587 C CA . SER A 1 205 ? 51.793 7.118 -88.177 1.00 91.94 205 SER A CA 1
ATOM 1588 C C . SER A 1 205 ? 51.640 7.827 -86.827 1.00 91.94 205 SER A C 1
ATOM 1590 O O . SER A 1 205 ? 50.895 7.362 -85.958 1.00 91.94 205 SER A O 1
ATOM 1592 N N . PHE A 1 206 ? 52.318 8.962 -86.641 1.00 90.69 206 PHE A N 1
ATOM 1593 C CA . PHE A 1 206 ? 52.205 9.777 -85.433 1.00 90.69 206 PHE A CA 1
ATOM 1594 C C . PHE A 1 206 ? 50.794 10.349 -85.273 1.00 90.69 206 PHE A C 1
ATOM 1596 O O . PHE A 1 206 ? 50.207 10.241 -84.194 1.00 90.69 206 PHE A O 1
ATOM 1603 N N . ARG A 1 207 ? 50.212 10.891 -86.351 1.00 93.00 207 ARG A N 1
ATOM 1604 C CA . ARG A 1 207 ? 48.840 11.415 -86.361 1.00 93.00 207 ARG A CA 1
ATOM 1605 C C . ARG A 1 207 ? 47.832 10.343 -85.953 1.00 93.00 207 ARG A C 1
ATOM 1607 O O . ARG A 1 207 ? 47.056 10.570 -85.028 1.00 93.00 207 ARG A O 1
ATOM 1614 N N . VAL A 1 208 ? 47.884 9.167 -86.580 1.00 92.94 208 VAL A N 1
ATOM 1615 C CA . VAL A 1 208 ? 46.970 8.053 -86.275 1.00 92.94 208 VAL A CA 1
ATOM 1616 C C . VAL A 1 208 ? 47.118 7.595 -84.824 1.00 92.94 208 VAL A C 1
ATOM 1618 O O . VAL A 1 208 ? 46.114 7.404 -84.138 1.00 92.94 208 VAL A O 1
ATOM 1621 N N . THR A 1 209 ? 48.354 7.458 -84.335 1.00 92.69 209 THR A N 1
ATOM 1622 C CA . THR A 1 209 ? 48.620 7.057 -82.943 1.00 92.69 209 THR A CA 1
ATOM 1623 C C . THR A 1 209 ? 48.044 8.079 -81.964 1.00 92.69 209 THR A C 1
ATOM 1625 O O . THR A 1 209 ? 47.312 7.714 -81.046 1.00 92.69 209 THR A O 1
ATOM 1628 N N . ARG A 1 210 ? 48.273 9.372 -82.211 1.00 90.31 210 ARG A N 1
ATOM 1629 C CA . ARG A 1 210 ? 47.739 10.460 -81.384 1.00 90.31 210 ARG A CA 1
ATOM 1630 C C . ARG A 1 210 ? 46.211 10.494 -81.384 1.00 90.31 210 ARG A C 1
ATOM 1632 O O . ARG A 1 210 ? 45.602 10.699 -80.340 1.00 90.31 210 ARG A O 1
ATOM 1639 N N . GLU A 1 211 ? 45.571 10.274 -82.529 1.00 93.12 211 GLU A N 1
ATOM 1640 C CA . GLU A 1 211 ? 44.107 10.186 -82.619 1.00 93.12 211 GLU A CA 1
ATOM 1641 C C . GLU A 1 211 ? 43.543 8.968 -81.875 1.00 93.12 211 GLU A C 1
ATOM 1643 O O . GLU A 1 211 ? 42.456 9.032 -81.298 1.00 93.12 211 GLU A O 1
ATOM 1648 N N . GLN A 1 212 ? 44.248 7.836 -81.887 1.00 93.81 212 GLN A N 1
ATOM 1649 C CA . GLN A 1 212 ? 43.863 6.661 -81.102 1.00 93.81 212 GLN A CA 1
ATOM 1650 C C . GLN A 1 212 ? 44.006 6.917 -79.597 1.00 93.81 212 GLN A C 1
ATOM 1652 O O . GLN A 1 212 ? 43.073 6.633 -78.845 1.00 93.81 212 GLN A O 1
ATOM 1657 N N . GLU A 1 213 ? 45.121 7.503 -79.162 1.00 93.44 213 GLU A N 1
ATOM 1658 C CA . GLU A 1 213 ? 45.350 7.859 -77.759 1.00 93.44 213 GLU A CA 1
ATOM 1659 C C . GLU A 1 213 ? 44.347 8.905 -77.263 1.00 93.44 213 GLU A C 1
ATOM 1661 O O . GLU A 1 213 ? 43.765 8.728 -76.195 1.00 93.44 213 GLU A O 1
ATOM 1666 N N . ASN A 1 214 ? 44.058 9.941 -78.057 1.00 92.19 214 ASN A N 1
ATOM 1667 C CA . ASN A 1 214 ? 43.045 10.944 -77.720 1.00 92.19 214 ASN A CA 1
ATOM 1668 C C . ASN A 1 214 ? 41.659 10.313 -77.544 1.00 92.19 214 ASN A C 1
ATOM 1670 O O . ASN A 1 214 ? 40.994 10.577 -76.544 1.00 92.19 214 ASN A O 1
ATOM 1674 N N . ARG A 1 215 ? 41.249 9.409 -78.447 1.00 94.44 215 ARG A N 1
ATOM 1675 C CA . ARG A 1 215 ? 39.989 8.662 -78.296 1.00 94.44 215 ARG A CA 1
ATOM 1676 C C . ARG A 1 215 ? 39.963 7.814 -77.025 1.00 94.44 215 ARG A C 1
ATOM 1678 O O . ARG A 1 215 ? 38.935 7.750 -76.352 1.00 94.44 215 ARG A O 1
ATOM 1685 N N . ALA A 1 216 ? 41.074 7.167 -76.675 1.00 93.25 216 ALA A N 1
ATOM 1686 C CA . ALA A 1 216 ? 41.175 6.402 -75.434 1.00 93.25 216 ALA A CA 1
ATOM 1687 C C . ALA A 1 216 ? 41.073 7.311 -74.195 1.00 93.25 216 ALA A C 1
ATOM 1689 O O . ALA A 1 216 ? 40.390 6.963 -73.229 1.00 93.25 216 ALA A O 1
ATOM 1690 N N . ILE A 1 217 ? 41.697 8.492 -74.232 1.00 92.94 217 ILE A N 1
ATOM 1691 C CA . ILE A 1 217 ? 41.605 9.501 -73.171 1.00 92.94 217 ILE A CA 1
ATOM 1692 C C . ILE A 1 217 ? 40.164 9.989 -73.021 1.00 92.94 217 ILE A C 1
ATOM 1694 O O . ILE A 1 217 ? 39.650 9.981 -71.908 1.00 92.94 217 ILE A O 1
ATOM 1698 N N . GLU A 1 218 ? 39.486 10.345 -74.111 1.00 94.38 218 GLU A N 1
ATOM 1699 C CA . GLU A 1 218 ? 38.085 10.788 -74.084 1.00 94.38 218 GLU A CA 1
ATOM 1700 C C . GLU A 1 218 ? 37.164 9.734 -73.457 1.00 94.38 218 GLU A C 1
ATOM 1702 O O . GLU A 1 218 ? 36.342 10.051 -72.593 1.00 94.38 218 GLU A O 1
ATOM 1707 N N . GLN A 1 219 ? 37.345 8.459 -73.816 1.00 94.81 219 GLN A N 1
ATOM 1708 C CA . GLN A 1 219 ? 36.595 7.358 -73.207 1.00 94.81 219 GLN A CA 1
ATOM 1709 C C . GLN A 1 219 ? 36.895 7.208 -71.712 1.00 94.81 219 GLN A C 1
ATOM 1711 O O . GLN A 1 219 ? 35.977 7.006 -70.912 1.00 94.81 219 GLN A O 1
ATOM 1716 N N . ASN A 1 220 ? 38.166 7.308 -71.321 1.00 95.50 220 ASN A N 1
ATOM 1717 C CA . ASN A 1 220 ? 38.573 7.203 -69.923 1.00 95.50 220 ASN A CA 1
ATOM 1718 C C . ASN A 1 220 ? 38.045 8.375 -69.088 1.00 95.50 220 ASN A C 1
ATOM 1720 O O . ASN A 1 220 ? 37.556 8.150 -67.982 1.00 95.50 220 ASN A O 1
ATOM 1724 N N . VAL A 1 221 ? 38.067 9.596 -69.628 1.00 95.50 221 VAL A N 1
ATOM 1725 C CA . VAL A 1 221 ? 37.478 10.783 -68.997 1.00 95.50 221 VAL A CA 1
ATOM 1726 C C . VAL A 1 221 ? 35.972 10.598 -68.836 1.00 95.50 221 VAL A C 1
ATOM 1728 O O . VAL A 1 221 ? 35.470 10.751 -67.728 1.00 95.50 221 VAL A O 1
ATOM 1731 N N . GLY A 1 222 ? 35.259 10.159 -69.879 1.00 95.38 222 GLY A N 1
ATOM 1732 C CA . GLY A 1 222 ? 33.820 9.887 -69.789 1.00 95.38 222 GLY A CA 1
ATOM 1733 C C . GLY A 1 222 ? 33.469 8.850 -68.712 1.00 95.38 222 GLY A C 1
ATOM 1734 O O . GLY A 1 222 ? 32.539 9.051 -67.927 1.00 95.38 222 GLY A O 1
ATOM 1735 N N . ARG A 1 223 ? 34.251 7.765 -68.607 1.00 96.06 223 ARG A N 1
ATOM 1736 C CA . ARG A 1 223 ? 34.097 6.755 -67.541 1.00 96.06 223 ARG A CA 1
ATOM 1737 C C . ARG A 1 223 ? 34.394 7.320 -66.151 1.00 96.06 223 ARG A C 1
ATOM 1739 O O . ARG A 1 223 ? 33.673 7.005 -65.200 1.00 96.06 223 ARG A O 1
ATOM 1746 N N . ALA A 1 224 ? 35.434 8.141 -66.023 1.00 93.12 224 ALA A N 1
ATOM 1747 C CA . ALA A 1 224 ? 35.802 8.776 -64.762 1.00 93.12 224 ALA A CA 1
ATOM 1748 C C . ALA A 1 224 ? 34.714 9.752 -64.288 1.00 93.12 224 ALA A C 1
ATOM 1750 O O . ALA A 1 224 ? 34.317 9.684 -63.127 1.00 93.12 224 ALA A O 1
ATOM 1751 N N . THR A 1 225 ? 34.166 10.579 -65.184 1.00 95.25 225 THR A N 1
ATOM 1752 C CA . THR A 1 225 ? 33.054 11.493 -64.882 1.00 95.25 225 THR A CA 1
ATOM 1753 C C . THR A 1 225 ? 31.811 10.729 -64.432 1.00 95.25 225 THR A C 1
ATOM 1755 O O . THR A 1 225 ? 31.268 11.024 -63.373 1.00 95.25 225 THR A O 1
ATOM 1758 N N . ALA A 1 226 ? 31.416 9.672 -65.151 1.00 94.25 226 ALA A N 1
ATOM 1759 C CA . ALA A 1 226 ? 30.269 8.853 -64.753 1.00 94.25 226 ALA A CA 1
ATOM 1760 C C . ALA A 1 226 ? 30.463 8.197 -63.371 1.00 94.25 226 ALA A C 1
ATOM 1762 O O . ALA A 1 226 ? 29.526 8.108 -62.574 1.00 94.25 226 ALA A O 1
ATOM 1763 N N . THR A 1 227 ? 31.690 7.760 -63.071 1.00 96.00 227 THR A N 1
ATOM 1764 C CA . THR A 1 227 ? 32.043 7.199 -61.760 1.00 96.00 227 THR A CA 1
ATOM 1765 C C . THR A 1 227 ? 31.982 8.265 -60.667 1.00 96.00 227 THR A C 1
ATOM 1767 O O . THR A 1 227 ? 31.432 8.011 -59.596 1.00 96.00 227 THR A O 1
ATOM 1770 N N . TYR A 1 228 ? 32.505 9.463 -60.936 1.00 94.44 228 TYR A N 1
ATOM 1771 C CA . TYR A 1 228 ? 32.457 10.597 -60.017 1.00 94.44 228 TYR A CA 1
ATOM 1772 C C . TYR A 1 228 ? 31.013 10.984 -59.683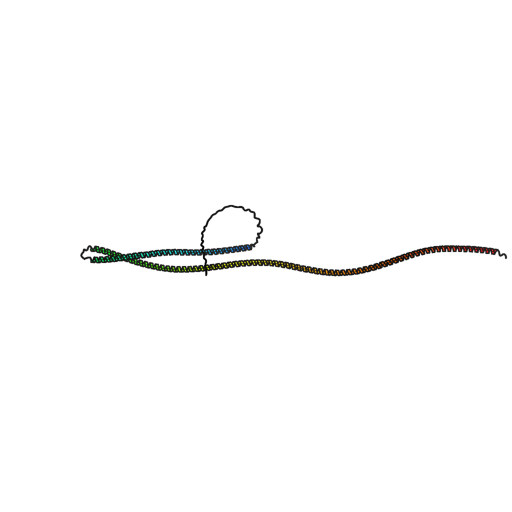 1.00 94.44 228 TYR A C 1
ATOM 1774 O O . TYR A 1 228 ? 30.653 11.033 -58.507 1.00 94.44 228 TYR A O 1
ATOM 1782 N N . ASP A 1 229 ? 30.159 11.143 -60.695 1.00 95.69 229 ASP A N 1
ATOM 1783 C CA . ASP A 1 229 ? 28.744 11.476 -60.507 1.00 95.69 229 ASP A CA 1
ATOM 1784 C C . ASP A 1 229 ? 28.018 10.416 -59.672 1.00 95.69 229 ASP A C 1
ATOM 1786 O O . ASP A 1 229 ? 27.198 10.737 -58.808 1.00 95.69 229 ASP A O 1
ATOM 1790 N N . GLN A 1 230 ? 28.338 9.135 -59.887 1.00 96.06 230 GLN A N 1
ATOM 1791 C CA . GLN A 1 230 ? 27.772 8.057 -59.084 1.00 96.06 230 GLN A CA 1
ATOM 1792 C C . GLN A 1 230 ? 28.222 8.126 -57.622 1.00 96.06 230 GLN A C 1
ATOM 1794 O O . GLN A 1 230 ? 27.404 7.917 -56.726 1.00 96.06 230 GLN A O 1
ATOM 1799 N N . VAL A 1 231 ? 29.495 8.432 -57.362 1.00 95.44 231 VAL A N 1
ATOM 1800 C CA . VAL A 1 231 ? 30.009 8.612 -55.997 1.00 95.44 231 VAL A CA 1
ATOM 1801 C C . VAL A 1 231 ? 29.334 9.798 -55.316 1.00 95.44 231 VAL A C 1
ATOM 1803 O O . VAL A 1 231 ? 28.914 9.665 -54.170 1.00 95.44 231 VAL A O 1
ATOM 1806 N N . VAL A 1 232 ? 29.160 10.921 -56.016 1.00 96.19 232 VAL A N 1
ATOM 1807 C CA . VAL A 1 232 ? 28.458 12.099 -55.482 1.00 96.19 232 VAL A CA 1
ATOM 1808 C C . VAL A 1 232 ? 27.012 11.752 -55.117 1.00 96.19 232 VAL A C 1
ATOM 1810 O O . VAL A 1 232 ? 26.577 12.047 -54.004 1.00 96.19 232 VAL A O 1
ATOM 1813 N N . ARG A 1 233 ? 26.284 11.048 -55.996 1.00 96.06 233 ARG A N 1
ATOM 1814 C CA . ARG A 1 233 ? 24.919 10.573 -55.698 1.00 96.06 233 ARG A CA 1
ATOM 1815 C C . ARG A 1 233 ? 24.879 9.632 -54.494 1.00 96.06 233 ARG A C 1
ATOM 1817 O O . ARG A 1 233 ? 24.024 9.791 -53.625 1.00 96.06 233 ARG A O 1
ATOM 1824 N N . ASN A 1 234 ? 25.802 8.675 -54.426 1.00 96.38 234 ASN A N 1
ATOM 1825 C CA . ASN A 1 234 ? 25.880 7.728 -53.315 1.00 96.38 234 ASN A CA 1
ATOM 1826 C C . ASN A 1 234 ? 26.192 8.437 -51.989 1.00 96.38 234 ASN A C 1
ATOM 1828 O O . ASN A 1 234 ? 25.586 8.107 -50.974 1.00 96.38 234 ASN A O 1
ATOM 1832 N N . ASN A 1 235 ? 27.092 9.423 -51.995 1.00 95.88 235 ASN A N 1
ATOM 1833 C CA . ASN A 1 235 ? 27.405 10.213 -50.806 1.00 95.88 235 ASN A CA 1
ATOM 1834 C C . ASN A 1 235 ? 26.182 11.001 -50.325 1.00 95.88 235 ASN A C 1
ATOM 1836 O O . ASN A 1 235 ? 25.864 10.934 -49.143 1.00 95.88 235 ASN A O 1
ATOM 1840 N N . GLY A 1 236 ? 25.438 11.644 -51.232 1.00 96.50 236 GLY A N 1
ATOM 1841 C CA . GLY A 1 236 ? 24.195 12.331 -50.868 1.00 96.50 236 GLY A CA 1
ATOM 1842 C C . GLY A 1 236 ? 23.142 11.389 -50.266 1.00 96.50 236 GLY A C 1
ATOM 1843 O O . GLY A 1 236 ? 22.494 11.729 -49.278 1.00 96.50 236 GLY A O 1
ATOM 1844 N N . ALA A 1 237 ? 23.004 10.171 -50.801 1.00 96.56 237 ALA A N 1
ATOM 1845 C CA . ALA A 1 237 ? 22.106 9.161 -50.235 1.00 96.56 237 ALA A CA 1
ATOM 1846 C C . ALA A 1 237 ? 22.555 8.690 -48.837 1.00 96.56 237 ALA A C 1
ATOM 1848 O O . ALA A 1 237 ? 21.722 8.513 -47.946 1.00 96.56 237 ALA A O 1
ATOM 1849 N N . LEU A 1 238 ? 23.863 8.518 -48.624 1.00 96.44 238 LEU A N 1
ATOM 1850 C CA . LEU A 1 238 ? 24.425 8.150 -47.321 1.00 96.44 238 LEU A CA 1
ATOM 1851 C C . LEU A 1 238 ? 24.239 9.259 -46.280 1.00 96.44 238 LEU A C 1
ATOM 1853 O O . LEU A 1 238 ? 23.906 8.961 -45.136 1.00 96.44 238 LEU A O 1
ATOM 1857 N N . GLU A 1 239 ? 24.408 10.525 -46.661 1.00 96.50 239 GLU A N 1
ATOM 1858 C CA . GLU A 1 239 ? 24.161 11.674 -45.780 1.00 96.50 239 GLU A CA 1
ATOM 1859 C C . GLU A 1 239 ? 22.694 11.742 -45.336 1.00 96.50 239 GLU A C 1
ATOM 1861 O O . GLU A 1 239 ? 22.411 11.926 -44.149 1.00 96.50 239 GLU A O 1
ATOM 1866 N N . GLN A 1 240 ? 21.754 11.505 -46.257 1.00 96.75 240 GLN A N 1
ATOM 1867 C CA . GLN A 1 240 ? 20.327 11.425 -45.930 1.00 96.75 240 GLN A CA 1
ATOM 1868 C C . GLN A 1 240 ? 20.020 10.263 -44.976 1.00 96.75 240 GLN A C 1
ATOM 1870 O O . GLN A 1 240 ? 19.325 10.453 -43.976 1.00 96.75 240 GLN A O 1
ATOM 1875 N N . GLN A 1 241 ? 20.566 9.071 -45.236 1.00 97.00 241 GLN A N 1
ATOM 1876 C CA . GLN A 1 241 ? 20.395 7.917 -44.345 1.00 97.00 241 GLN A CA 1
ATOM 1877 C C . GLN A 1 241 ? 20.981 8.160 -42.954 1.00 97.00 241 GLN A C 1
ATOM 1879 O O . GLN A 1 241 ? 20.371 7.772 -41.954 1.00 97.00 241 GLN A O 1
ATOM 1884 N N . LEU A 1 242 ? 22.140 8.816 -42.875 1.00 97.06 242 LEU A N 1
ATOM 1885 C CA . LEU A 1 242 ? 22.762 9.171 -41.606 1.00 97.06 242 LEU A CA 1
ATOM 1886 C C . LEU A 1 242 ? 21.871 10.133 -40.817 1.00 97.06 242 LEU A C 1
ATOM 1888 O O . LEU A 1 242 ? 21.626 9.895 -39.637 1.00 97.06 242 LEU A O 1
ATOM 1892 N N . SER A 1 243 ? 21.336 11.167 -41.471 1.00 97.56 243 SER A N 1
ATOM 1893 C CA . SER A 1 243 ? 20.422 12.125 -40.842 1.00 97.56 243 SER A CA 1
ATOM 1894 C C . SER A 1 243 ? 19.161 11.446 -40.294 1.00 97.56 243 SER A C 1
ATOM 1896 O O . SER A 1 243 ? 18.811 11.663 -39.134 1.00 97.56 243 SER A O 1
ATOM 1898 N N . LEU A 1 244 ? 18.539 10.555 -41.075 1.00 97.56 244 LEU A N 1
ATOM 1899 C CA . LEU A 1 244 ? 17.380 9.773 -40.626 1.00 97.56 244 LEU A CA 1
ATOM 1900 C C . LEU A 1 244 ? 17.727 8.879 -39.430 1.00 97.56 244 LEU A C 1
ATOM 1902 O O . LEU A 1 244 ? 17.018 8.884 -38.430 1.00 97.56 244 LEU A O 1
ATOM 1906 N N . THR A 1 245 ? 18.854 8.168 -39.494 1.00 96.56 245 THR A N 1
ATOM 1907 C CA . THR A 1 245 ? 19.306 7.288 -38.404 1.00 96.56 245 THR A CA 1
ATOM 1908 C C . THR A 1 245 ? 19.571 8.075 -37.119 1.00 96.56 245 THR A C 1
ATOM 1910 O O . THR A 1 245 ? 19.230 7.622 -36.027 1.00 96.56 245 THR A O 1
ATOM 1913 N N . MET A 1 246 ? 20.160 9.269 -37.228 1.00 96.75 246 MET A N 1
ATOM 1914 C CA . MET A 1 246 ? 20.381 10.150 -36.081 1.00 96.75 246 MET A CA 1
ATOM 1915 C C . MET A 1 246 ? 19.063 10.626 -35.464 1.00 96.75 246 MET A C 1
ATOM 1917 O O . MET A 1 246 ? 18.941 10.597 -34.241 1.00 96.75 246 MET A O 1
ATOM 1921 N N . ALA A 1 247 ? 18.079 11.005 -36.284 1.00 96.44 247 ALA A N 1
ATOM 1922 C CA . ALA A 1 247 ? 16.755 11.402 -35.805 1.00 96.44 247 ALA A CA 1
ATOM 1923 C C . ALA A 1 247 ? 16.050 10.246 -35.075 1.00 96.44 247 ALA A C 1
ATOM 1925 O O . ALA A 1 247 ? 15.615 10.404 -33.937 1.00 96.44 247 ALA A O 1
ATOM 1926 N N . THR A 1 248 ? 16.038 9.048 -35.664 1.00 97.38 248 THR A N 1
ATOM 1927 C CA . THR A 1 248 ? 15.452 7.858 -35.029 1.00 97.38 248 THR A CA 1
ATOM 1928 C C . THR A 1 248 ? 16.153 7.501 -33.711 1.00 97.38 248 THR A C 1
ATOM 1930 O O . THR A 1 248 ? 15.503 7.139 -32.733 1.00 97.38 248 THR A O 1
ATOM 1933 N N . ASN A 1 249 ? 17.477 7.652 -33.627 1.00 95.88 249 ASN A N 1
ATOM 1934 C CA . ASN A 1 249 ? 18.201 7.437 -32.370 1.00 95.88 249 ASN A CA 1
ATOM 1935 C C . ASN A 1 249 ? 17.830 8.461 -31.286 1.00 95.88 249 ASN A C 1
ATOM 1937 O O . ASN A 1 249 ? 17.791 8.109 -30.104 1.00 95.88 249 ASN A O 1
ATOM 1941 N N . GLN A 1 250 ? 17.543 9.712 -31.658 1.00 97.06 250 GLN A N 1
ATOM 1942 C CA . GLN A 1 250 ? 17.039 10.714 -30.715 1.00 97.06 250 GLN A CA 1
ATOM 1943 C C . GLN A 1 250 ? 15.650 10.333 -30.195 1.00 97.06 250 GLN A C 1
ATOM 1945 O O . GLN A 1 250 ? 15.421 10.409 -28.989 1.00 97.06 250 GLN A O 1
ATOM 1950 N N . GLU A 1 251 ? 14.762 9.846 -31.065 1.00 97.19 251 GLU A N 1
ATOM 1951 C CA . GLU A 1 251 ? 13.438 9.348 -30.669 1.00 97.19 251 GLU A CA 1
ATOM 1952 C C . GLU A 1 251 ? 13.538 8.157 -29.708 1.00 97.19 251 GLU A C 1
ATOM 1954 O O . GLU A 1 251 ? 12.887 8.153 -28.663 1.00 97.19 251 GLU A O 1
ATOM 1959 N N . PHE A 1 252 ? 14.406 7.179 -29.993 1.00 97.00 252 PHE A N 1
ATOM 1960 C CA . PHE A 1 252 ? 14.638 6.055 -29.079 1.00 97.00 252 PHE A CA 1
ATOM 1961 C C . PHE A 1 252 ? 15.217 6.497 -27.737 1.00 97.00 252 PHE A C 1
ATOM 1963 O O . PHE A 1 252 ? 14.840 5.956 -26.698 1.00 97.00 252 PHE A O 1
ATOM 1970 N N . THR A 1 253 ? 16.107 7.489 -27.742 1.00 97.44 253 THR A N 1
ATOM 1971 C CA . THR A 1 253 ? 16.666 8.047 -26.506 1.00 97.44 253 THR A CA 1
ATOM 1972 C C . THR A 1 253 ? 15.571 8.716 -25.676 1.00 97.44 253 THR A C 1
ATOM 1974 O O . THR A 1 253 ? 15.457 8.438 -24.484 1.00 97.44 253 THR A O 1
ATOM 1977 N N . ALA A 1 254 ? 14.715 9.527 -26.304 1.00 96.25 254 ALA A N 1
ATOM 1978 C CA . ALA A 1 254 ? 13.584 10.169 -25.639 1.00 96.25 254 ALA A CA 1
ATOM 1979 C C . ALA A 1 254 ? 12.593 9.137 -25.069 1.00 96.25 254 ALA A C 1
ATOM 1981 O O . ALA A 1 254 ? 12.202 9.229 -23.903 1.00 96.25 254 ALA A O 1
ATOM 1982 N N . ALA A 1 255 ? 12.249 8.107 -25.847 1.00 97.69 255 ALA A N 1
ATOM 1983 C CA . ALA A 1 255 ? 11.398 7.012 -25.387 1.00 97.69 255 ALA A CA 1
ATOM 1984 C C . ALA A 1 255 ? 12.019 6.259 -24.197 1.00 97.69 255 ALA A C 1
ATOM 1986 O O . ALA A 1 255 ? 11.321 5.956 -23.231 1.00 97.69 255 ALA A O 1
ATOM 1987 N N . GLY A 1 256 ? 13.333 6.014 -24.226 1.00 97.56 256 GLY A N 1
ATOM 1988 C CA . GLY A 1 256 ? 14.067 5.414 -23.111 1.00 97.56 256 GLY A CA 1
ATOM 1989 C C . GLY A 1 256 ? 13.968 6.245 -21.832 1.00 97.56 256 GLY A C 1
ATOM 1990 O O . GLY A 1 256 ? 13.646 5.705 -20.776 1.00 97.56 256 GLY A O 1
ATOM 1991 N N . THR A 1 257 ? 14.156 7.565 -21.930 1.00 97.44 257 THR A N 1
ATOM 1992 C CA . THR A 1 257 ? 14.023 8.461 -20.769 1.00 97.44 257 THR A CA 1
ATOM 1993 C C . THR A 1 257 ? 12.596 8.519 -20.222 1.00 97.44 257 THR A C 1
ATOM 1995 O O . THR A 1 257 ? 12.412 8.557 -19.008 1.00 97.44 257 THR A O 1
ATOM 1998 N N . ALA A 1 258 ? 11.581 8.476 -21.091 1.00 97.38 258 ALA A N 1
ATOM 1999 C CA . ALA A 1 258 ? 10.181 8.467 -20.672 1.00 97.38 258 ALA A CA 1
ATOM 2000 C C . ALA A 1 258 ? 9.825 7.172 -19.922 1.00 97.38 258 ALA A C 1
ATOM 2002 O O . ALA A 1 258 ? 9.207 7.224 -18.860 1.00 97.38 258 ALA A O 1
ATOM 2003 N N . LEU A 1 259 ? 10.283 6.019 -20.423 1.00 97.88 259 LEU A N 1
ATOM 2004 C CA . LEU A 1 259 ? 10.105 4.728 -19.752 1.00 97.88 259 LEU A CA 1
ATOM 2005 C C . LEU A 1 259 ? 10.809 4.678 -18.391 1.00 97.88 259 LEU A C 1
ATOM 2007 O O . LEU A 1 259 ? 10.265 4.129 -17.436 1.00 97.88 259 LEU A O 1
ATOM 2011 N N . GLU A 1 260 ? 12.002 5.263 -18.278 1.00 97.94 260 GLU A N 1
ATOM 2012 C CA . GLU A 1 260 ? 12.721 5.349 -17.004 1.00 97.94 260 GLU A CA 1
ATOM 2013 C C . GLU A 1 260 ? 11.966 6.214 -15.981 1.00 97.94 260 GLU A C 1
ATOM 2015 O O . GLU A 1 260 ? 11.849 5.839 -14.812 1.00 97.94 260 GLU A O 1
ATOM 2020 N N . GLN A 1 261 ? 11.385 7.335 -16.419 1.00 97.44 261 GLN A N 1
ATOM 2021 C CA . GLN A 1 261 ? 10.532 8.175 -15.574 1.00 97.44 261 GLN A CA 1
ATOM 2022 C C . GLN A 1 261 ? 9.268 7.437 -15.116 1.00 97.44 261 GLN A C 1
ATOM 2024 O O . GLN A 1 261 ? 8.941 7.475 -13.928 1.00 97.44 261 GLN A O 1
ATOM 2029 N N . GLU A 1 262 ? 8.587 6.733 -16.022 1.00 98.38 262 GLU A N 1
ATOM 2030 C CA . GLU A 1 262 ? 7.394 5.947 -15.693 1.00 98.38 262 GLU A CA 1
ATOM 2031 C C . GLU A 1 262 ? 7.720 4.813 -14.710 1.00 98.38 262 GLU A C 1
ATOM 2033 O O . GLU A 1 262 ? 7.017 4.629 -13.716 1.00 98.38 262 GLU A O 1
ATOM 2038 N N . MET A 1 263 ? 8.837 4.106 -14.913 1.00 98.12 263 MET A N 1
ATOM 2039 C CA . MET A 1 263 ? 9.292 3.064 -13.991 1.00 98.12 263 MET A CA 1
ATOM 2040 C C . MET A 1 263 ? 9.566 3.624 -12.590 1.00 98.12 263 MET A C 1
ATOM 2042 O O . MET A 1 263 ? 9.162 3.020 -11.595 1.00 98.12 263 MET A O 1
ATOM 2046 N N . ASN A 1 264 ? 10.207 4.791 -12.499 1.00 98.06 264 ASN A N 1
ATOM 2047 C CA . ASN A 1 264 ? 10.459 5.451 -11.219 1.00 98.06 264 ASN A CA 1
ATOM 2048 C C . ASN A 1 264 ? 9.157 5.886 -10.528 1.00 98.06 264 ASN A C 1
ATOM 2050 O O . ASN A 1 264 ? 9.019 5.697 -9.319 1.00 98.06 264 ASN A O 1
ATOM 2054 N N . ALA A 1 265 ? 8.176 6.394 -11.281 1.00 98.06 265 ALA A N 1
ATOM 2055 C CA . ALA A 1 265 ? 6.859 6.736 -10.744 1.00 98.06 265 ALA A CA 1
ATOM 2056 C C . ALA A 1 265 ? 6.112 5.496 -10.217 1.00 98.06 265 ALA A C 1
ATOM 2058 O O . ALA A 1 265 ? 5.536 5.533 -9.128 1.00 98.06 265 ALA A O 1
ATOM 2059 N N . LEU A 1 266 ? 6.174 4.371 -10.939 1.00 98.38 266 LEU A N 1
ATOM 2060 C CA . LEU A 1 266 ? 5.581 3.106 -10.495 1.00 98.38 266 LEU A CA 1
ATOM 2061 C C . LEU A 1 266 ? 6.259 2.555 -9.234 1.00 98.38 266 LEU A C 1
ATOM 2063 O O . LEU A 1 266 ? 5.574 2.037 -8.353 1.00 98.38 266 LEU A O 1
ATOM 2067 N N . LEU A 1 267 ? 7.583 2.685 -9.111 1.00 98.25 267 LEU A N 1
ATOM 2068 C CA . LEU A 1 267 ? 8.309 2.290 -7.899 1.00 98.25 267 LEU A CA 1
ATOM 2069 C C . LEU A 1 267 ? 7.898 3.131 -6.685 1.00 98.25 267 LEU A C 1
ATOM 2071 O O . LEU A 1 267 ? 7.700 2.577 -5.604 1.00 98.25 267 LEU A O 1
ATOM 2075 N N . GLN A 1 268 ? 7.715 4.441 -6.864 1.00 97.88 268 GLN A N 1
ATOM 2076 C CA . GLN A 1 268 ? 7.209 5.318 -5.806 1.00 97.88 268 GLN A CA 1
ATOM 2077 C C . GLN A 1 268 ? 5.780 4.940 -5.400 1.00 97.88 268 GLN A C 1
ATOM 2079 O O . GLN A 1 268 ? 5.518 4.742 -4.216 1.00 97.88 268 GLN A O 1
ATOM 2084 N N . ALA A 1 269 ? 4.882 4.750 -6.372 1.00 98.19 269 ALA A N 1
ATOM 2085 C CA . ALA A 1 269 ? 3.504 4.332 -6.110 1.00 98.19 269 ALA A CA 1
ATOM 2086 C C . ALA A 1 269 ? 3.437 2.981 -5.378 1.00 98.19 269 ALA A C 1
ATOM 2088 O O . ALA A 1 269 ? 2.657 2.816 -4.440 1.00 98.19 269 ALA A O 1
ATOM 2089 N N . LYS A 1 270 ? 4.292 2.023 -5.762 1.00 98.44 270 LYS A N 1
ATOM 2090 C CA . LYS A 1 270 ? 4.426 0.738 -5.069 1.00 98.44 270 LYS A CA 1
ATOM 2091 C C . LYS A 1 270 ? 4.830 0.933 -3.605 1.00 98.44 270 LYS A C 1
ATOM 2093 O O . LYS A 1 270 ? 4.220 0.319 -2.735 1.00 98.44 270 LYS A O 1
ATOM 2098 N N . HIS A 1 271 ? 5.823 1.778 -3.335 1.00 97.88 271 HIS A N 1
ATOM 2099 C CA . HIS A 1 271 ? 6.282 2.025 -1.970 1.00 97.88 271 HIS A CA 1
ATOM 2100 C C . HIS A 1 271 ? 5.187 2.656 -1.097 1.00 97.88 271 HIS A C 1
ATOM 2102 O O . HIS A 1 271 ? 4.983 2.231 0.038 1.00 97.88 271 HIS A O 1
ATOM 2108 N N . THR A 1 272 ? 4.420 3.603 -1.649 1.00 98.19 272 THR A N 1
ATOM 2109 C CA . THR A 1 272 ? 3.250 4.178 -0.968 1.00 98.19 272 THR A CA 1
ATOM 2110 C C . THR A 1 272 ? 2.208 3.108 -0.636 1.00 98.19 272 THR A C 1
ATOM 2112 O O . THR A 1 272 ? 1.762 3.028 0.505 1.00 98.19 272 THR A O 1
ATOM 2115 N N . LEU A 1 273 ? 1.876 2.225 -1.584 1.00 98.19 273 LEU A N 1
ATOM 2116 C CA . LEU A 1 273 ? 0.929 1.129 -1.340 1.00 98.19 273 LEU A CA 1
ATOM 2117 C C . LEU A 1 273 ? 1.424 0.140 -0.273 1.00 98.19 273 LEU A C 1
ATOM 2119 O O . LEU A 1 273 ? 0.624 -0.371 0.509 1.00 98.19 273 LEU A O 1
ATOM 2123 N N . GLU A 1 274 ? 2.728 -0.143 -0.223 1.00 97.94 274 GLU A N 1
ATOM 2124 C CA . GLU A 1 274 ? 3.325 -0.981 0.826 1.00 97.94 274 GLU A CA 1
ATOM 2125 C C . GLU A 1 274 ? 3.205 -0.326 2.212 1.00 97.94 274 GLU A C 1
ATOM 2127 O O . GLU A 1 274 ? 2.875 -1.007 3.188 1.00 97.94 274 GLU A O 1
ATOM 2132 N N . GLN A 1 275 ? 3.408 0.991 2.296 1.00 97.56 275 GLN A N 1
ATOM 2133 C CA . GLN A 1 275 ? 3.238 1.755 3.531 1.00 97.56 275 GLN A CA 1
ATOM 2134 C C . GLN A 1 275 ? 1.775 1.769 3.998 1.00 97.56 275 GLN A C 1
ATOM 2136 O O . GLN A 1 275 ? 1.504 1.475 5.164 1.00 97.56 275 GLN A O 1
ATOM 2141 N N . ASP A 1 276 ? 0.832 2.034 3.094 1.00 98.25 276 ASP A N 1
ATOM 2142 C CA . ASP A 1 276 ? -0.602 2.024 3.404 1.00 98.25 276 ASP A CA 1
ATOM 2143 C C . ASP A 1 276 ? -1.066 0.645 3.889 1.00 98.25 276 ASP A C 1
ATOM 2145 O O . ASP A 1 276 ? -1.831 0.538 4.847 1.00 98.25 276 ASP A O 1
ATOM 2149 N N . ASN A 1 277 ? -0.557 -0.432 3.286 1.00 98.12 277 ASN A N 1
ATOM 2150 C CA . ASN A 1 277 ? -0.877 -1.797 3.703 1.00 98.12 277 ASN A CA 1
ATOM 2151 C C . ASN A 1 277 ? -0.354 -2.103 5.120 1.00 98.12 277 ASN A C 1
ATOM 2153 O O . ASN A 1 277 ? -1.052 -2.725 5.923 1.00 98.12 277 ASN A O 1
ATOM 2157 N N . CYS A 1 278 ? 0.840 -1.609 5.466 1.00 97.31 278 CYS A N 1
ATOM 2158 C CA . CYS A 1 278 ? 1.369 -1.703 6.828 1.00 97.31 278 CYS A CA 1
ATOM 2159 C C . CYS A 1 278 ? 0.464 -0.972 7.834 1.00 97.31 278 CYS A C 1
ATOM 2161 O O . CYS A 1 278 ? 0.100 -1.546 8.864 1.00 97.31 278 CYS A O 1
ATOM 2163 N N . ASN A 1 279 ? 0.037 0.252 7.506 1.00 97.62 279 ASN A N 1
ATOM 2164 C CA . ASN A 1 279 ? -0.866 1.043 8.347 1.00 97.62 279 ASN A CA 1
ATOM 2165 C C . ASN A 1 279 ? -2.212 0.329 8.554 1.00 97.62 279 ASN A C 1
ATOM 2167 O O . ASN A 1 279 ? -2.658 0.170 9.689 1.00 97.62 279 ASN A O 1
ATOM 2171 N N . LEU A 1 280 ? -2.816 -0.196 7.483 1.00 98.25 280 LEU A N 1
ATOM 2172 C CA . LEU A 1 280 ? -4.066 -0.961 7.562 1.00 98.25 280 LEU A CA 1
ATOM 2173 C C . LEU A 1 280 ? -3.927 -2.223 8.424 1.00 98.25 280 LEU A C 1
ATOM 2175 O O . LEU A 1 280 ? -4.854 -2.588 9.150 1.00 98.25 280 LEU A O 1
ATOM 2179 N N . HIS A 1 281 ? -2.775 -2.896 8.375 1.00 96.88 281 HIS A N 1
ATOM 2180 C CA . HIS A 1 281 ? -2.521 -4.058 9.224 1.00 96.88 281 HIS A CA 1
ATOM 2181 C C . HIS A 1 281 ? -2.449 -3.678 10.711 1.00 96.88 281 HIS A C 1
ATOM 2183 O O . HIS A 1 281 ? -2.995 -4.392 11.556 1.00 96.88 281 HIS A O 1
ATOM 2189 N N . GLN A 1 282 ? -1.834 -2.535 11.030 1.00 96.81 282 GLN A N 1
ATOM 2190 C CA . GLN A 1 282 ? -1.784 -2.000 12.393 1.00 96.81 282 GLN A CA 1
ATOM 2191 C C . GLN A 1 282 ? -3.174 -1.586 12.894 1.00 96.81 282 GLN A C 1
ATOM 2193 O O . GLN A 1 282 ? -3.571 -1.987 13.988 1.00 96.81 282 GLN A O 1
ATOM 2198 N N . GLU A 1 283 ? -3.944 -0.851 12.088 1.00 98.31 283 GLU A N 1
ATOM 2199 C CA . GLU A 1 283 ? -5.320 -0.463 12.426 1.00 98.31 283 GLU A CA 1
ATOM 2200 C C . GLU A 1 283 ? -6.205 -1.685 12.679 1.00 98.31 283 GLU A C 1
ATOM 2202 O O . GLU A 1 283 ? -6.941 -1.733 13.668 1.00 98.31 283 GLU A O 1
ATOM 2207 N N . LYS A 1 284 ? -6.090 -2.716 11.834 1.00 98.12 284 LYS A N 1
ATOM 2208 C CA . LYS A 1 284 ? -6.807 -3.980 12.020 1.00 98.12 284 LYS A CA 1
ATOM 2209 C C . LYS A 1 284 ? -6.467 -4.634 13.364 1.00 98.12 284 LYS A C 1
ATOM 2211 O O . LYS A 1 284 ? -7.384 -5.037 14.077 1.00 98.12 284 LYS A O 1
ATOM 2216 N N . ALA A 1 285 ? -5.187 -4.712 13.727 1.00 97.88 285 ALA A N 1
ATOM 2217 C CA . ALA A 1 285 ? -4.762 -5.296 15.001 1.00 97.88 285 ALA A CA 1
ATOM 2218 C C . ALA A 1 285 ? -5.313 -4.516 16.212 1.00 97.88 285 ALA A C 1
ATOM 2220 O O . ALA A 1 285 ? -5.775 -5.117 17.185 1.00 97.88 285 ALA A O 1
ATOM 2221 N N . ILE A 1 286 ? -5.335 -3.180 16.132 1.00 98.38 286 ILE A N 1
ATOM 2222 C CA . ILE A 1 286 ? -5.924 -2.317 17.168 1.00 98.38 286 ILE A CA 1
ATOM 2223 C C . ILE A 1 286 ? -7.428 -2.585 17.300 1.00 98.38 286 ILE A C 1
ATOM 2225 O O . ILE A 1 286 ? -7.934 -2.752 18.412 1.00 98.38 286 ILE A O 1
ATOM 2229 N N . LEU A 1 287 ? -8.154 -2.672 16.182 1.00 98.25 287 LEU A N 1
ATOM 2230 C CA . LEU A 1 287 ? -9.590 -2.961 16.193 1.00 98.25 287 LEU A CA 1
ATOM 2231 C C . LEU A 1 287 ? -9.898 -4.347 16.777 1.00 98.25 287 LEU A C 1
ATOM 2233 O O . LEU A 1 287 ? -10.847 -4.485 17.550 1.00 98.25 287 LEU A O 1
ATOM 2237 N N . GLU A 1 288 ? -9.086 -5.360 16.471 1.00 98.38 288 GLU A N 1
ATOM 2238 C CA . GLU A 1 288 ? -9.211 -6.699 17.060 1.00 98.38 288 GLU A CA 1
ATOM 2239 C C . GLU A 1 288 ? -8.994 -6.675 18.586 1.00 98.38 288 GLU A C 1
ATOM 2241 O O . GLU A 1 288 ? -9.758 -7.301 19.330 1.00 98.38 288 GLU A O 1
ATOM 2246 N N . GLN A 1 289 ? -8.028 -5.890 19.075 1.00 97.81 289 GLN A N 1
ATOM 2247 C CA . GLN A 1 289 ? -7.789 -5.702 20.511 1.00 97.81 289 GLN A CA 1
ATOM 2248 C C . GLN A 1 289 ? -8.954 -4.977 21.209 1.00 97.81 289 GLN A C 1
ATOM 2250 O O . GLN A 1 289 ? -9.381 -5.377 22.301 1.00 97.81 289 GLN A O 1
ATOM 2255 N N . ILE A 1 290 ? -9.503 -3.934 20.579 1.00 98.19 290 ILE A N 1
ATOM 2256 C CA . ILE A 1 290 ? -10.682 -3.214 21.084 1.00 98.19 290 ILE A CA 1
ATOM 2257 C C . ILE A 1 290 ? -11.880 -4.165 21.164 1.00 98.19 290 ILE A C 1
ATOM 2259 O O . ILE A 1 290 ? -12.561 -4.216 22.189 1.00 98.19 290 ILE A O 1
ATOM 2263 N N . LEU A 1 291 ? -12.111 -4.972 20.125 1.00 97.94 291 LEU A N 1
ATOM 2264 C CA . LEU A 1 291 ? -13.215 -5.930 20.084 1.00 97.94 291 LEU A CA 1
ATOM 2265 C C . LEU A 1 291 ? -13.092 -6.991 21.187 1.00 97.94 291 LEU A C 1
ATOM 2267 O O . LEU A 1 291 ? -14.081 -7.304 21.855 1.00 97.94 291 LEU A O 1
ATOM 2271 N N . ALA A 1 292 ? -11.885 -7.509 21.431 1.00 97.56 292 ALA A N 1
ATOM 2272 C CA . ALA A 1 292 ? -11.623 -8.439 22.530 1.00 97.56 292 ALA A CA 1
ATOM 2273 C C . ALA A 1 292 ? -11.898 -7.808 23.909 1.00 97.56 292 ALA A C 1
ATOM 2275 O O . ALA A 1 292 ? -12.501 -8.443 24.782 1.00 97.56 292 ALA A O 1
ATOM 2276 N N . THR A 1 293 ? -11.514 -6.541 24.087 1.00 98.19 293 THR A N 1
ATOM 2277 C CA . THR A 1 293 ? -11.782 -5.780 25.316 1.00 98.19 293 THR A CA 1
ATOM 2278 C C . THR A 1 293 ? -13.285 -5.602 25.531 1.00 98.19 293 THR A C 1
ATOM 2280 O O . THR A 1 293 ? -13.798 -5.980 26.583 1.00 98.19 293 THR A O 1
ATOM 2283 N N . ILE A 1 294 ? -14.014 -5.137 24.509 1.00 98.25 294 ILE A N 1
ATOM 2284 C CA . ILE A 1 294 ? -15.476 -4.965 24.559 1.00 98.25 294 ILE A CA 1
ATOM 2285 C C . ILE A 1 294 ? -16.166 -6.286 24.915 1.00 98.25 294 ILE A C 1
ATOM 2287 O O . ILE A 1 294 ? -17.060 -6.309 25.760 1.00 98.25 294 ILE A O 1
ATOM 2291 N N . LYS A 1 295 ? -15.738 -7.402 24.314 1.00 98.31 295 LYS A N 1
ATOM 2292 C CA . LYS A 1 295 ? -16.303 -8.728 24.600 1.00 98.31 295 LYS A CA 1
ATOM 2293 C C . LYS A 1 295 ? -16.134 -9.117 26.071 1.00 98.31 295 LYS A C 1
ATOM 2295 O O . LYS A 1 295 ? -17.089 -9.598 26.679 1.00 98.31 295 LYS A O 1
ATOM 2300 N N . THR A 1 296 ? -14.953 -8.878 26.638 1.00 98.19 296 THR A N 1
ATOM 2301 C CA . THR A 1 296 ? -14.676 -9.123 28.062 1.00 98.19 296 THR A CA 1
ATOM 2302 C C . THR A 1 296 ? -15.542 -8.231 28.955 1.00 98.19 296 THR A C 1
ATOM 2304 O O . THR A 1 296 ? -16.169 -8.724 29.890 1.00 98.19 296 THR A O 1
ATOM 2307 N N . THR A 1 297 ? -15.664 -6.939 28.634 1.00 98.44 297 THR A N 1
ATOM 2308 C CA . THR A 1 297 ? -16.527 -6.006 29.377 1.00 98.44 297 THR A CA 1
ATOM 2309 C C . THR A 1 297 ? -17.992 -6.438 29.351 1.00 98.44 297 THR A C 1
ATOM 2311 O O . THR A 1 297 ? -18.653 -6.421 30.385 1.00 98.44 297 THR A O 1
ATOM 2314 N N . ILE A 1 298 ? -18.506 -6.883 28.201 1.00 98.31 298 ILE A N 1
ATOM 2315 C CA . ILE A 1 298 ? -19.879 -7.398 28.091 1.00 98.31 298 ILE A CA 1
ATOM 2316 C C . ILE A 1 298 ? -20.071 -8.633 28.977 1.00 98.31 298 ILE A C 1
ATOM 2318 O O . ILE A 1 298 ? -21.083 -8.732 29.667 1.00 98.31 298 ILE A O 1
ATOM 2322 N N . GLN A 1 299 ? -19.114 -9.565 28.990 1.00 97.94 299 GLN A N 1
ATOM 2323 C CA . GLN A 1 299 ? -19.187 -10.748 29.854 1.00 97.94 299 GLN A CA 1
ATOM 2324 C C . GLN A 1 299 ? -19.208 -10.375 31.341 1.00 97.94 299 GLN A C 1
ATOM 2326 O O . GLN A 1 299 ? -20.006 -10.942 32.088 1.00 97.94 299 GLN A O 1
ATOM 2331 N N . GLN A 1 300 ? -18.398 -9.395 31.751 1.00 98.19 300 GLN A N 1
ATOM 2332 C CA . GLN A 1 300 ? -18.410 -8.882 33.122 1.00 98.19 300 GLN A CA 1
ATOM 2333 C C . GLN A 1 300 ? -19.763 -8.254 33.472 1.00 98.19 300 GLN A C 1
ATOM 2335 O O . GLN A 1 300 ? -20.358 -8.615 34.480 1.00 98.19 300 GLN A O 1
ATOM 2340 N N . LEU A 1 301 ? -20.309 -7.399 32.602 1.00 98.38 301 LEU A N 1
ATOM 2341 C CA . LEU A 1 301 ? -21.617 -6.774 32.824 1.00 98.38 301 LEU A CA 1
ATOM 2342 C C . LEU A 1 301 ? -22.759 -7.799 32.909 1.00 98.38 301 LEU A C 1
ATOM 2344 O O . LEU A 1 301 ? -23.700 -7.613 33.679 1.00 98.38 301 LEU A O 1
ATOM 2348 N N . ILE A 1 302 ? -22.685 -8.895 32.147 1.00 98.31 302 ILE A N 1
ATOM 2349 C CA . ILE A 1 302 ? -23.637 -10.010 32.261 1.00 98.31 302 ILE A CA 1
ATOM 2350 C C . ILE A 1 302 ? -23.530 -10.683 33.637 1.00 98.31 302 ILE A C 1
ATOM 2352 O O . ILE A 1 302 ? -24.559 -11.005 34.235 1.00 98.31 302 ILE A O 1
ATOM 2356 N N . ALA A 1 303 ? -22.312 -10.892 34.145 1.00 97.44 303 ALA A N 1
ATOM 2357 C CA . ALA A 1 303 ? -22.096 -11.458 35.474 1.00 97.44 303 ALA A CA 1
ATOM 2358 C C . ALA A 1 303 ? -22.612 -10.519 36.578 1.00 97.44 303 ALA A C 1
ATOM 2360 O O . ALA A 1 303 ? -23.377 -10.961 37.437 1.00 97.44 303 ALA A O 1
ATOM 2361 N N . ASP A 1 304 ? -22.283 -9.228 36.503 1.00 98.19 304 ASP A N 1
ATOM 2362 C CA . ASP A 1 304 ? -22.724 -8.210 37.464 1.00 98.19 304 ASP A CA 1
ATOM 2363 C C . ASP A 1 304 ? -24.254 -8.086 37.486 1.00 98.19 304 ASP A C 1
ATOM 2365 O O . ASP A 1 304 ? -24.868 -8.041 38.553 1.00 98.19 304 ASP A O 1
ATOM 2369 N N . LYS A 1 305 ? -24.899 -8.117 36.310 1.00 98.44 305 LYS A N 1
ATOM 2370 C CA . LYS A 1 305 ? -26.364 -8.135 36.202 1.00 98.44 305 LYS A CA 1
ATOM 2371 C C . LYS A 1 305 ? -26.972 -9.328 36.945 1.00 98.44 305 LYS A C 1
ATOM 2373 O O . LYS A 1 305 ? -27.964 -9.160 37.647 1.00 98.44 305 LYS A O 1
ATOM 2378 N N . LYS A 1 306 ? -26.385 -10.520 36.806 1.00 98.06 306 LYS A N 1
ATOM 2379 C CA . LYS A 1 306 ? -26.874 -11.730 37.480 1.00 98.06 306 LYS A CA 1
ATOM 2380 C C . LYS A 1 306 ? -26.736 -11.631 39.003 1.00 98.06 306 LYS A C 1
ATOM 2382 O O . LYS A 1 306 ? -27.628 -12.081 39.715 1.00 98.06 306 LYS A O 1
ATOM 2387 N N . ILE A 1 307 ? -25.648 -11.035 39.495 1.00 98.12 307 ILE A N 1
ATOM 2388 C CA . ILE A 1 307 ? -25.457 -10.772 40.930 1.00 98.12 307 ILE A CA 1
ATOM 2389 C C . ILE A 1 307 ? -26.545 -9.820 41.436 1.00 98.12 307 ILE A C 1
ATOM 2391 O O . ILE A 1 307 ? -27.226 -10.140 42.403 1.00 98.12 307 ILE A O 1
ATOM 2395 N N . LEU A 1 308 ? -26.788 -8.712 40.729 1.00 97.69 308 LEU A N 1
ATOM 2396 C CA . LEU A 1 308 ? -27.848 -7.763 41.087 1.00 97.69 308 LEU A CA 1
ATOM 2397 C C . LEU A 1 308 ? -29.246 -8.401 41.090 1.00 97.69 308 LEU A C 1
ATOM 2399 O O . LEU A 1 308 ? -30.060 -8.090 41.957 1.00 97.69 308 LEU A O 1
ATOM 2403 N N . GLU A 1 309 ? -29.538 -9.296 40.143 1.00 98.12 309 GLU A N 1
ATOM 2404 C CA . GLU A 1 309 ? -30.794 -10.058 40.130 1.00 98.12 309 GLU A CA 1
ATOM 2405 C C . GLU A 1 309 ? -30.925 -10.956 41.372 1.00 98.12 309 GLU A C 1
ATOM 2407 O O . GLU A 1 309 ? -31.995 -10.997 41.980 1.00 98.12 309 GLU A O 1
ATOM 2412 N N . MET A 1 310 ? -29.843 -11.623 41.791 1.00 96.88 310 MET A N 1
ATOM 2413 C CA . MET A 1 310 ? -29.826 -12.431 43.017 1.00 96.88 310 MET A CA 1
ATOM 2414 C C . MET A 1 310 ? -30.019 -11.579 44.277 1.00 96.88 310 MET A C 1
ATOM 2416 O O . MET A 1 310 ? -30.848 -11.924 45.121 1.00 96.88 310 MET A O 1
ATOM 2420 N N . ASP A 1 311 ? -29.310 -10.454 44.384 1.00 97.88 311 ASP A N 1
ATOM 2421 C CA . ASP A 1 311 ? -29.431 -9.528 45.515 1.00 97.88 311 ASP A CA 1
ATOM 2422 C C . ASP A 1 311 ? -30.852 -8.957 45.615 1.00 97.88 311 ASP A C 1
ATOM 2424 O O . ASP A 1 311 ? -31.419 -8.850 46.705 1.00 97.88 311 ASP A O 1
ATOM 2428 N N . MET A 1 312 ? -31.474 -8.642 44.476 1.00 97.88 312 MET A N 1
ATOM 2429 C CA . MET A 1 312 ? -32.848 -8.147 44.439 1.00 97.88 312 MET A CA 1
ATOM 2430 C C . MET A 1 312 ? -33.852 -9.189 44.954 1.00 97.88 312 MET A C 1
ATOM 2432 O O . MET A 1 312 ? -34.772 -8.831 45.694 1.00 97.88 312 MET A O 1
ATOM 2436 N N . GLU A 1 313 ? -33.693 -10.465 44.599 1.00 97.00 313 GLU A N 1
ATOM 2437 C CA . GLU A 1 313 ? -34.540 -11.540 45.132 1.00 97.00 313 GLU A CA 1
ATOM 2438 C C . GLU A 1 313 ? -34.297 -11.778 46.630 1.00 97.00 313 GLU A C 1
ATOM 2440 O O . GLU A 1 313 ? -35.257 -11.949 47.384 1.00 97.00 313 GLU A O 1
ATOM 2445 N N . ALA A 1 314 ? -33.046 -11.689 47.096 1.00 97.25 314 ALA A N 1
ATOM 2446 C CA . ALA A 1 314 ? -32.725 -11.775 48.521 1.00 97.25 314 ALA A CA 1
ATOM 2447 C C . ALA A 1 314 ? -33.391 -10.645 49.329 1.00 97.25 314 ALA A C 1
ATOM 2449 O O . ALA A 1 314 ? -34.006 -10.897 50.366 1.00 97.25 314 ALA A O 1
ATOM 2450 N N . VAL A 1 315 ? -33.354 -9.407 48.825 1.00 97.31 315 VAL A N 1
ATOM 2451 C CA . VAL A 1 315 ? -34.036 -8.261 49.451 1.00 97.31 315 VAL A CA 1
ATOM 2452 C C . VAL A 1 315 ? -35.555 -8.450 49.468 1.00 97.31 315 VAL A C 1
ATOM 2454 O O . VAL A 1 315 ? -36.201 -8.129 50.468 1.00 97.31 315 VAL A O 1
ATOM 2457 N N . LYS A 1 316 ? -36.154 -8.987 48.395 1.00 97.00 316 LYS A N 1
ATOM 2458 C CA . LYS A 1 316 ? -37.593 -9.307 48.377 1.00 97.00 316 LYS A CA 1
ATOM 2459 C C . LYS A 1 316 ? -37.952 -10.344 49.442 1.00 97.00 316 LYS A C 1
ATOM 2461 O O . LYS A 1 316 ? -38.946 -10.147 50.137 1.00 97.00 316 LYS A O 1
ATOM 2466 N N . ALA A 1 317 ? -37.151 -11.398 49.591 1.00 96.19 317 ALA A N 1
ATOM 2467 C CA . ALA A 1 317 ? -37.363 -12.424 50.610 1.00 96.19 317 ALA A CA 1
AT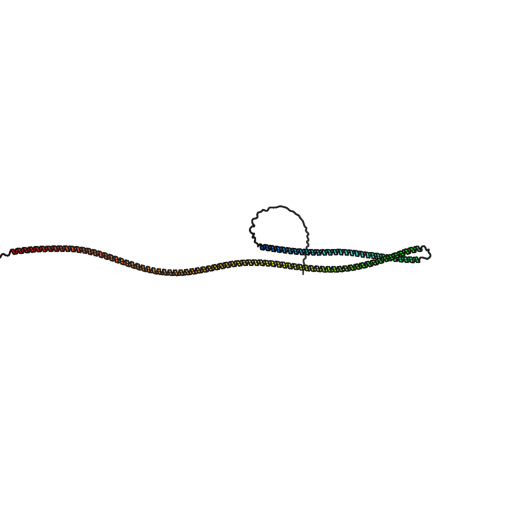OM 2468 C C . ALA A 1 317 ? -37.257 -11.843 52.030 1.00 96.19 317 ALA A C 1
ATOM 2470 O O . ALA A 1 317 ? -38.191 -11.987 52.818 1.00 96.19 317 ALA A O 1
ATOM 2471 N N . ALA A 1 318 ? -36.191 -11.088 52.313 1.00 97.06 318 ALA A N 1
ATOM 2472 C CA . ALA A 1 318 ? -35.998 -10.422 53.602 1.00 97.06 318 ALA A CA 1
ATOM 2473 C C . ALA A 1 318 ? -37.148 -9.455 53.936 1.00 97.06 318 ALA A C 1
ATOM 2475 O O . ALA A 1 318 ? -37.590 -9.361 55.079 1.00 97.06 318 ALA A O 1
ATOM 2476 N N . LYS A 1 319 ? -37.689 -8.755 52.930 1.00 97.88 319 LYS A N 1
ATOM 2477 C CA . LYS A 1 319 ? -38.859 -7.888 53.113 1.00 97.88 319 LYS A CA 1
ATOM 2478 C C . LYS A 1 319 ? -40.097 -8.678 53.548 1.00 97.88 319 LYS A C 1
ATOM 2480 O O . LYS A 1 319 ? -40.824 -8.197 54.411 1.00 97.88 319 LYS A O 1
ATOM 2485 N N . VAL A 1 320 ? -40.348 -9.850 52.960 1.00 97.19 320 VAL A N 1
ATOM 2486 C CA . VAL A 1 320 ? -41.484 -10.715 53.334 1.00 97.19 320 VAL A CA 1
ATOM 2487 C C . VAL A 1 320 ? -41.331 -11.230 54.767 1.00 97.19 320 VAL A C 1
ATOM 2489 O O . VAL A 1 320 ? -42.293 -11.202 55.541 1.00 97.19 320 VAL A O 1
ATOM 2492 N N . GLU A 1 321 ? -40.123 -11.641 55.143 1.00 96.69 321 GLU A N 1
ATOM 2493 C CA . GLU A 1 321 ? -39.806 -12.090 56.501 1.00 96.69 321 GLU A CA 1
ATOM 2494 C C . GLU A 1 321 ? -40.054 -10.976 57.525 1.00 96.69 321 GLU A C 1
ATOM 2496 O O . GLU A 1 321 ? -40.863 -11.158 58.432 1.00 96.69 321 GLU A O 1
ATOM 2501 N N . LEU A 1 322 ? -39.502 -9.779 57.296 1.00 96.88 322 LEU A N 1
ATOM 2502 C CA . LEU A 1 322 ? -39.735 -8.611 58.154 1.00 96.88 322 LEU A CA 1
ATOM 2503 C C . LEU A 1 322 ? -41.217 -8.237 58.264 1.00 96.88 322 LEU A C 1
ATOM 2505 O O . LEU A 1 322 ? -41.677 -7.844 59.334 1.00 96.88 322 LEU A O 1
ATOM 2509 N N . THR A 1 323 ? -41.994 -8.342 57.179 1.00 96.19 323 THR A N 1
ATOM 2510 C CA . THR A 1 323 ? -43.443 -8.089 57.261 1.00 96.19 323 THR A CA 1
ATOM 2511 C C . THR A 1 323 ? -44.178 -9.131 58.100 1.00 96.19 323 THR A C 1
ATOM 2513 O O . THR A 1 323 ? -45.148 -8.783 58.768 1.00 96.19 323 THR A O 1
ATOM 2516 N N . THR A 1 324 ? -43.708 -10.378 58.093 1.00 95.44 324 THR A N 1
ATOM 2517 C CA . THR A 1 324 ? -44.281 -11.468 58.893 1.00 95.44 324 THR A CA 1
ATOM 2518 C C . THR A 1 324 ? -43.925 -11.298 60.367 1.00 95.44 324 THR A C 1
ATOM 2520 O O . THR A 1 324 ? -44.805 -11.351 61.222 1.00 95.44 324 THR A O 1
ATOM 2523 N N . GLU A 1 325 ? -42.657 -11.009 60.661 1.00 96.50 325 GLU A N 1
ATOM 2524 C CA . GLU A 1 325 ? -42.173 -10.744 62.018 1.00 96.50 325 GLU A CA 1
ATOM 2525 C C . GLU A 1 325 ? -42.871 -9.524 62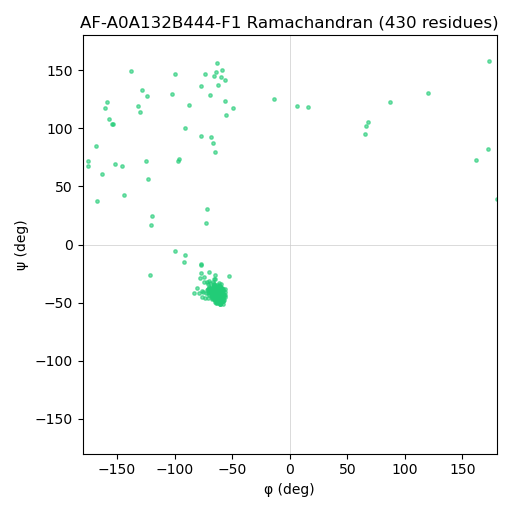.629 1.00 96.50 325 GLU A C 1
ATOM 2527 O O . GLU A 1 325 ? -43.340 -9.577 63.764 1.00 96.50 325 GLU A O 1
ATOM 2532 N N . LYS A 1 326 ? -43.047 -8.450 61.847 1.00 97.00 326 LYS A N 1
ATOM 2533 C CA . LYS A 1 326 ? -43.817 -7.278 62.275 1.00 97.00 326 LYS A CA 1
ATOM 2534 C C . LYS A 1 326 ? -45.245 -7.652 62.690 1.00 97.00 326 LYS A C 1
ATOM 2536 O O . LYS A 1 326 ? -45.707 -7.170 63.720 1.00 97.00 326 LYS A O 1
ATOM 2541 N N . ALA A 1 327 ? -45.934 -8.484 61.908 1.00 95.81 327 ALA A N 1
ATOM 2542 C CA . ALA A 1 327 ? -47.295 -8.913 62.229 1.00 95.81 327 ALA A CA 1
ATOM 2543 C C . ALA A 1 327 ? -47.347 -9.747 63.523 1.00 95.81 327 ALA A C 1
ATOM 2545 O O . ALA A 1 327 ? -48.236 -9.536 64.344 1.00 95.81 327 ALA A O 1
ATOM 2546 N N . ALA A 1 328 ? -46.369 -10.634 63.740 1.00 96.00 328 ALA A N 1
ATOM 2547 C CA . ALA A 1 328 ? -46.265 -11.425 64.968 1.00 96.00 328 ALA A CA 1
ATOM 2548 C C . ALA A 1 328 ? -46.034 -10.542 66.207 1.00 96.00 328 ALA A C 1
ATOM 2550 O O . ALA A 1 328 ? -46.717 -10.698 67.217 1.00 96.00 328 ALA A O 1
ATOM 2551 N N . VAL A 1 329 ? -45.136 -9.555 66.116 1.00 96.38 329 VAL A N 1
ATOM 2552 C CA . VAL A 1 329 ? -44.898 -8.594 67.207 1.00 96.38 329 VAL A CA 1
ATOM 2553 C C . VAL A 1 329 ? -46.139 -7.739 67.483 1.00 96.38 329 VAL A C 1
ATOM 2555 O O . VAL A 1 329 ? -46.444 -7.445 68.639 1.00 96.38 329 VAL A O 1
ATOM 2558 N N . GLU A 1 330 ? -46.877 -7.333 66.444 1.00 97.00 330 GLU A N 1
ATOM 2559 C CA . GLU A 1 330 ? -48.150 -6.622 66.612 1.00 97.00 330 GLU A CA 1
ATOM 2560 C C . GLU A 1 330 ? -49.187 -7.488 67.350 1.00 97.00 330 GLU A C 1
ATOM 2562 O O . GLU A 1 330 ? -49.863 -6.972 68.242 1.00 97.00 330 GLU A O 1
ATOM 2567 N N . GLU A 1 331 ? -49.259 -8.792 67.053 1.00 95.88 331 GLU A N 1
ATOM 2568 C CA . GLU A 1 331 ? -50.123 -9.753 67.752 1.00 95.88 331 GLU A CA 1
ATOM 2569 C C . GLU A 1 331 ? -49.725 -9.916 69.228 1.00 95.88 331 GLU A C 1
ATOM 2571 O O . GLU A 1 331 ? -50.570 -9.738 70.117 1.00 95.88 331 GLU A O 1
ATOM 2576 N N . GLU A 1 332 ? -48.440 -10.160 69.507 1.00 96.56 332 GLU A N 1
ATOM 2577 C CA . GLU A 1 332 ? -47.898 -10.251 70.870 1.00 96.56 332 GLU A CA 1
ATOM 2578 C C . GLU A 1 332 ? -48.179 -8.979 71.680 1.00 96.56 332 GLU A C 1
ATOM 2580 O O . GLU A 1 332 ? -48.575 -9.049 72.848 1.00 96.56 332 GLU A O 1
ATOM 2585 N N . LEU A 1 333 ? -48.051 -7.804 71.056 1.00 96.75 333 LEU A N 1
ATOM 2586 C CA . LEU A 1 333 ? -48.364 -6.524 71.688 1.00 96.75 333 LEU A CA 1
ATOM 2587 C C . LEU A 1 333 ? -49.848 -6.421 72.069 1.00 96.75 333 LEU A C 1
ATOM 2589 O O . LEU A 1 333 ? -50.167 -5.911 73.147 1.00 96.75 333 LEU A O 1
ATOM 2593 N N . THR A 1 334 ? -50.767 -6.884 71.217 1.00 96.69 334 THR A N 1
ATOM 2594 C CA . THR A 1 334 ? -52.200 -6.948 71.562 1.00 96.69 334 THR A CA 1
ATOM 2595 C C . THR A 1 334 ? -52.468 -7.883 72.736 1.00 96.69 334 THR A C 1
ATOM 2597 O O . THR A 1 334 ? -53.196 -7.495 73.651 1.00 96.69 334 THR A O 1
ATOM 2600 N N . VAL A 1 335 ? -51.854 -9.071 72.761 1.00 96.94 335 VAL A N 1
ATOM 2601 C CA . VAL A 1 335 ? -51.993 -10.024 73.877 1.00 96.94 335 VAL A CA 1
ATOM 2602 C C . VAL A 1 335 ? -51.478 -9.413 75.181 1.00 96.94 335 VAL A C 1
ATOM 2604 O O . VAL A 1 335 ? -52.165 -9.466 76.203 1.00 96.94 335 VAL A O 1
ATOM 2607 N N . ALA A 1 336 ? -50.310 -8.767 75.146 1.00 95.50 336 ALA A N 1
ATOM 2608 C CA . ALA A 1 336 ? -49.735 -8.102 76.311 1.00 95.50 336 ALA A CA 1
ATOM 2609 C C . ALA A 1 336 ? -50.638 -6.978 76.848 1.00 95.50 336 ALA A C 1
ATOM 2611 O O . ALA A 1 336 ? -50.803 -6.855 78.062 1.00 95.50 336 ALA A O 1
ATOM 2612 N N . LYS A 1 337 ? -51.269 -6.185 75.969 1.00 96.88 337 LYS A N 1
ATOM 2613 C CA . LYS A 1 337 ? -52.233 -5.145 76.377 1.00 96.88 337 LYS A CA 1
ATOM 2614 C C . LYS A 1 337 ? -53.434 -5.734 77.117 1.00 96.88 337 LYS A C 1
ATOM 2616 O O . LYS A 1 337 ? -53.766 -5.246 78.193 1.00 96.88 337 LYS A O 1
ATOM 2621 N N . VAL A 1 338 ? -54.024 -6.810 76.593 1.00 96.12 338 VAL A N 1
ATOM 2622 C CA . VAL A 1 338 ? -55.146 -7.507 77.248 1.00 96.12 338 VAL A CA 1
ATOM 2623 C C . VAL A 1 338 ? -54.726 -8.067 78.610 1.00 96.12 338 VAL A C 1
ATOM 2625 O O . VAL A 1 338 ? -55.454 -7.928 79.591 1.00 96.12 338 VAL A O 1
ATOM 2628 N N . ALA A 1 339 ? -53.531 -8.656 78.704 1.00 95.69 339 ALA A N 1
ATOM 2629 C CA . ALA A 1 339 ? -53.008 -9.163 79.972 1.00 95.69 339 ALA A CA 1
ATOM 2630 C C . ALA A 1 339 ? -52.820 -8.044 81.013 1.00 95.69 339 ALA A C 1
ATOM 2632 O O . ALA A 1 339 ? -53.166 -8.227 82.179 1.00 95.69 339 ALA A O 1
ATOM 2633 N N . ILE A 1 340 ? -52.319 -6.874 80.600 1.00 96.12 340 ILE A N 1
ATOM 2634 C CA . ILE A 1 340 ? -52.176 -5.698 81.473 1.00 96.12 340 ILE A CA 1
ATOM 2635 C C . ILE A 1 340 ? -53.543 -5.214 81.978 1.00 96.12 340 ILE A C 1
ATOM 2637 O O . ILE A 1 340 ? -53.678 -4.916 83.164 1.00 96.12 340 ILE A O 1
ATOM 2641 N N . GLU A 1 341 ? -54.559 -5.156 81.116 1.00 95.25 341 GLU A N 1
ATOM 2642 C CA . GLU A 1 341 ? -55.930 -4.790 81.509 1.00 95.25 341 GLU A CA 1
ATOM 2643 C C . GLU A 1 341 ? -56.533 -5.798 82.505 1.00 95.25 341 GLU A C 1
ATOM 2645 O O . GLU A 1 341 ? -57.161 -5.405 83.495 1.00 95.25 341 GLU A O 1
ATOM 2650 N N . GLY A 1 342 ? -56.283 -7.095 82.296 1.00 95.06 342 GLY A N 1
ATOM 2651 C CA . GLY A 1 342 ? -56.659 -8.156 83.235 1.00 95.06 342 GLY A CA 1
ATOM 2652 C C . GLY A 1 342 ? -55.994 -7.979 84.602 1.00 95.06 342 GLY A C 1
ATOM 2653 O O . GLY A 1 342 ? -56.682 -7.901 85.617 1.00 95.06 342 GLY A O 1
ATOM 2654 N N . LEU A 1 343 ? -54.671 -7.795 84.628 1.00 95.88 343 LEU A N 1
ATOM 2655 C CA . LEU A 1 343 ? -53.919 -7.546 85.864 1.00 95.88 343 LEU A CA 1
ATOM 2656 C C . LEU A 1 343 ? -54.377 -6.274 86.591 1.00 95.88 343 LEU A C 1
ATOM 2658 O O . LEU A 1 343 ? -54.392 -6.242 87.821 1.00 95.88 343 LEU A O 1
ATOM 2662 N N . ALA A 1 344 ? -54.760 -5.222 85.862 1.00 95.56 344 ALA A N 1
ATOM 2663 C CA . ALA A 1 344 ? -55.321 -4.013 86.462 1.00 95.56 344 ALA A CA 1
ATOM 2664 C C . ALA A 1 344 ? -56.669 -4.289 87.153 1.00 95.56 344 ALA A C 1
ATOM 2666 O O . ALA A 1 344 ? -56.923 -3.764 88.239 1.00 95.56 344 ALA A O 1
ATOM 2667 N N . THR A 1 345 ? -57.500 -5.146 86.556 1.00 94.31 345 THR A N 1
ATOM 2668 C CA . THR A 1 345 ? -58.782 -5.584 87.130 1.00 94.31 345 THR A CA 1
ATOM 2669 C C . THR A 1 345 ? -58.566 -6.441 88.377 1.00 94.31 345 THR A C 1
ATOM 2671 O O . THR A 1 345 ? -59.165 -6.169 89.420 1.00 94.31 345 THR A O 1
ATOM 2674 N N . ASP A 1 346 ? -57.656 -7.417 88.309 1.00 95.38 346 ASP A N 1
ATOM 2675 C CA . ASP A 1 346 ? -57.291 -8.268 89.447 1.00 95.38 346 ASP A CA 1
ATOM 2676 C C . ASP A 1 346 ? -56.731 -7.440 90.607 1.00 95.38 346 ASP A C 1
ATOM 2678 O O . ASP A 1 346 ? -57.117 -7.631 91.763 1.00 95.38 346 ASP A O 1
ATOM 2682 N N . LYS A 1 347 ? -55.862 -6.465 90.304 1.00 96.94 347 LYS A N 1
ATOM 2683 C CA . LYS A 1 347 ? -55.327 -5.531 91.299 1.00 96.94 347 LYS A CA 1
ATOM 2684 C C . LYS A 1 347 ? -56.451 -4.780 92.018 1.00 96.94 347 LYS A C 1
ATOM 2686 O O . LYS A 1 347 ? -56.445 -4.737 93.246 1.00 96.94 347 LYS A O 1
ATOM 2691 N N . ALA A 1 348 ? -57.421 -4.235 91.282 1.00 94.56 348 ALA A N 1
ATOM 2692 C CA . ALA A 1 348 ? -58.555 -3.524 91.873 1.00 94.56 348 ALA A CA 1
ATOM 2693 C C . ALA A 1 348 ? -59.422 -4.439 92.762 1.00 94.56 348 ALA A C 1
ATOM 2695 O O . ALA A 1 348 ? -59.850 -4.031 93.843 1.00 94.56 348 ALA A O 1
ATOM 2696 N N . ALA A 1 349 ? -59.642 -5.692 92.351 1.00 95.38 349 ALA A N 1
ATOM 2697 C CA . ALA A 1 349 ? -60.382 -6.673 93.145 1.00 95.38 349 ALA A CA 1
ATOM 2698 C C . ALA A 1 349 ? -59.654 -7.037 94.452 1.00 95.38 349 ALA A C 1
ATOM 2700 O O . ALA A 1 349 ? -60.286 -7.128 95.507 1.00 95.38 349 ALA A O 1
ATOM 2701 N N . ILE A 1 350 ? -58.328 -7.208 94.401 1.00 95.75 350 ILE A N 1
ATOM 2702 C CA . ILE A 1 350 ? -57.498 -7.465 95.587 1.00 95.75 350 ILE A CA 1
ATOM 2703 C C . ILE A 1 350 ? -57.516 -6.262 96.538 1.00 95.75 350 ILE A C 1
ATOM 2705 O O . ILE A 1 350 ? -57.661 -6.454 97.745 1.00 95.75 350 ILE A O 1
ATOM 2709 N N . GLU A 1 351 ? -57.395 -5.035 96.023 1.00 95.94 351 GLU A N 1
ATOM 2710 C CA . GLU A 1 351 ? -57.462 -3.810 96.834 1.00 95.94 351 GLU A CA 1
ATOM 2711 C C . GLU A 1 351 ? -58.811 -3.686 97.567 1.00 95.94 351 GLU A C 1
ATOM 2713 O O . GLU A 1 351 ? -58.838 -3.370 98.760 1.00 95.94 351 GLU A O 1
ATOM 2718 N N . GLU A 1 352 ? -59.926 -4.018 96.909 1.00 94.69 352 GLU A N 1
ATOM 2719 C CA . GLU A 1 352 ? -61.252 -4.023 97.543 1.00 94.69 352 GLU A CA 1
ATOM 2720 C C . GLU A 1 352 ? -61.407 -5.156 98.569 1.00 94.69 352 GLU A C 1
ATOM 2722 O O . GLU A 1 352 ? -61.891 -4.928 99.681 1.00 94.69 352 GLU A O 1
ATOM 2727 N N . ALA A 1 353 ? -60.947 -6.369 98.247 1.00 94.25 353 ALA A N 1
ATOM 2728 C CA . ALA A 1 353 ? -60.950 -7.486 99.192 1.00 94.25 353 ALA A CA 1
ATOM 2729 C C . ALA A 1 353 ? -60.126 -7.162 100.452 1.00 94.25 353 ALA A C 1
ATOM 2731 O O . ALA A 1 353 ? -60.558 -7.452 101.571 1.00 94.25 353 ALA A O 1
ATOM 2732 N N . LEU A 1 354 ? -58.974 -6.504 100.284 1.00 96.31 354 LEU A N 1
ATOM 2733 C CA . LEU A 1 354 ? -58.138 -6.031 101.385 1.00 96.31 354 LEU A CA 1
ATOM 2734 C C . LEU A 1 354 ? -58.872 -4.985 102.237 1.00 96.31 354 LEU A C 1
ATOM 2736 O O . LEU A 1 354 ? -58.867 -5.089 103.464 1.00 96.31 354 LEU A O 1
ATOM 2740 N N . ARG A 1 355 ? -59.557 -4.018 101.611 1.00 96.12 355 ARG A N 1
ATOM 2741 C CA . ARG A 1 355 ? -60.374 -3.009 102.311 1.00 96.12 355 ARG A CA 1
ATOM 2742 C C . ARG A 1 355 ? -61.463 -3.655 103.173 1.00 96.12 355 ARG A C 1
ATOM 2744 O O . ARG A 1 355 ? -61.634 -3.280 104.334 1.00 96.12 355 ARG A O 1
ATOM 2751 N N . VAL A 1 356 ? -62.178 -4.641 102.628 1.00 95.25 356 VAL A N 1
ATOM 2752 C CA . VAL A 1 356 ? -63.212 -5.400 103.354 1.00 95.25 356 VAL A CA 1
ATOM 2753 C C . VAL A 1 356 ? -62.610 -6.180 104.524 1.00 95.25 356 VAL A C 1
ATOM 2755 O O . VAL A 1 356 ? -63.172 -6.177 105.621 1.00 95.25 356 VAL A O 1
ATOM 2758 N N . ALA A 1 357 ? -61.458 -6.823 104.322 1.00 93.44 357 ALA A N 1
ATOM 2759 C CA . ALA A 1 357 ? -60.769 -7.556 105.381 1.00 93.44 357 ALA A CA 1
ATOM 2760 C C . ALA A 1 357 ? -60.352 -6.639 106.545 1.00 93.44 357 ALA A C 1
ATOM 2762 O O . ALA A 1 357 ? -60.544 -7.016 107.702 1.00 93.44 357 ALA A O 1
ATOM 2763 N N . ILE A 1 358 ? -59.849 -5.432 106.255 1.00 95.31 358 ILE A N 1
ATOM 2764 C CA . ILE A 1 358 ? -59.509 -4.421 107.272 1.00 95.31 358 ILE A CA 1
ATOM 2765 C C . ILE A 1 358 ? -60.752 -4.038 108.088 1.00 95.31 358 ILE A C 1
ATOM 2767 O O . ILE A 1 358 ? -60.724 -4.144 109.312 1.00 95.31 358 ILE A O 1
ATOM 2771 N N 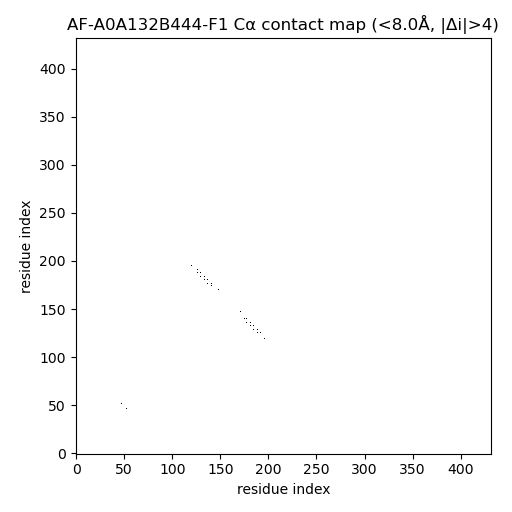. LEU A 1 359 ? -61.868 -3.696 107.430 1.00 93.69 359 LEU A N 1
ATOM 2772 C CA . LEU A 1 359 ? -63.122 -3.338 108.113 1.00 93.69 359 LEU A CA 1
ATOM 2773 C C . LEU A 1 359 ? -63.647 -4.460 109.020 1.00 93.69 359 LEU A C 1
ATOM 2775 O O . LEU A 1 359 ? -64.104 -4.208 110.136 1.00 93.69 359 LEU A O 1
ATOM 2779 N N . ASN A 1 360 ? -63.580 -5.708 108.552 1.00 94.00 360 ASN A N 1
ATOM 2780 C CA . ASN A 1 360 ? -63.969 -6.860 109.361 1.00 94.00 360 ASN A CA 1
ATOM 2781 C C . ASN A 1 360 ? -63.048 -7.038 110.573 1.00 94.00 360 ASN A C 1
ATOM 2783 O O . ASN A 1 360 ? -63.535 -7.358 111.655 1.00 94.00 360 ASN A O 1
ATOM 2787 N N . ASN A 1 361 ? -61.742 -6.814 110.419 1.00 93.88 361 ASN A N 1
ATOM 2788 C CA . ASN A 1 361 ? -60.789 -6.903 111.524 1.00 93.88 361 ASN A CA 1
ATOM 2789 C C . ASN A 1 361 ? -61.035 -5.811 112.581 1.00 93.88 361 ASN A C 1
ATOM 2791 O O . ASN A 1 361 ? -61.052 -6.106 113.776 1.00 93.88 361 ASN A O 1
ATOM 2795 N N . ASP A 1 362 ? -61.331 -4.578 112.162 1.00 92.62 362 ASP A N 1
ATOM 2796 C CA . ASP A 1 362 ? -61.722 -3.490 113.071 1.00 92.62 362 ASP A CA 1
ATOM 2797 C C . ASP A 1 362 ? -63.002 -3.838 113.850 1.00 92.62 362 A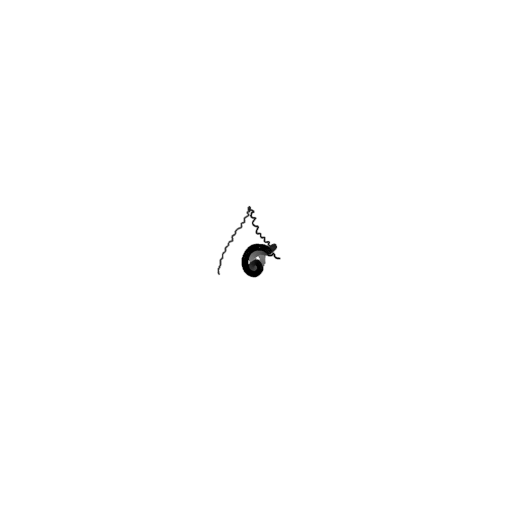SP A C 1
ATOM 2799 O O . ASP A 1 362 ? -63.089 -3.635 115.068 1.00 92.62 362 ASP A O 1
ATOM 2803 N N . LYS A 1 363 ? -63.989 -4.434 113.165 1.00 93.19 363 LYS A N 1
ATOM 2804 C CA . LYS A 1 363 ? -65.225 -4.917 113.793 1.00 93.19 363 LYS A CA 1
ATOM 2805 C C . LYS A 1 363 ? -64.947 -6.023 114.814 1.00 93.19 363 LYS A C 1
ATOM 2807 O O . LYS A 1 363 ? -65.398 -5.909 115.950 1.00 93.19 363 LYS A O 1
ATOM 2812 N N . ILE A 1 364 ? -64.167 -7.041 114.444 1.00 92.38 364 ILE A N 1
ATOM 2813 C CA . ILE A 1 364 ? -63.753 -8.128 115.349 1.00 92.38 364 ILE A CA 1
ATOM 2814 C C . ILE A 1 364 ? -62.999 -7.563 116.559 1.00 92.38 364 ILE A C 1
ATOM 2816 O O . ILE A 1 364 ? -63.232 -7.987 117.687 1.00 92.38 364 ILE A O 1
ATOM 2820 N N . THR A 1 365 ? -62.122 -6.579 116.352 1.00 91.88 365 THR A N 1
ATOM 2821 C CA . THR A 1 365 ? -61.376 -5.915 117.431 1.00 91.88 365 THR A CA 1
ATOM 2822 C C . THR A 1 365 ? -62.318 -5.184 118.393 1.00 91.88 365 THR A C 1
ATOM 2824 O O . THR A 1 365 ? -62.143 -5.259 119.609 1.00 91.88 365 THR A O 1
ATOM 2827 N N . THR A 1 366 ? -63.356 -4.529 117.872 1.00 90.31 366 THR A N 1
ATOM 2828 C CA . THR A 1 366 ? -64.397 -3.867 118.677 1.00 90.31 366 THR A CA 1
ATOM 2829 C C . THR A 1 366 ? -65.249 -4.875 119.453 1.00 90.31 366 THR A C 1
ATOM 2831 O O . THR A 1 366 ? -65.508 -4.693 120.640 1.00 90.31 366 THR A O 1
ATOM 2834 N N . GLU A 1 367 ? -65.656 -5.973 118.815 1.00 92.19 367 GLU A N 1
ATOM 2835 C CA . GLU A 1 367 ? -66.387 -7.057 119.482 1.00 92.19 367 GLU A CA 1
ATOM 2836 C C . GLU A 1 367 ? -65.539 -7.691 120.593 1.00 92.19 367 GLU A C 1
ATOM 2838 O O . GLU A 1 367 ? -66.032 -7.901 121.701 1.00 92.19 367 GLU A O 1
ATOM 2843 N N . LYS A 1 368 ? -64.244 -7.917 120.340 1.00 92.88 368 LYS A N 1
ATOM 2844 C CA . LYS A 1 368 ? -63.298 -8.438 121.331 1.00 92.88 368 LYS A CA 1
ATOM 2845 C C . LYS A 1 368 ? -63.191 -7.525 122.555 1.00 92.88 368 LYS A C 1
ATOM 2847 O O . LYS A 1 368 ? -63.291 -8.024 123.672 1.00 92.88 368 LYS A O 1
ATOM 2852 N N . THR A 1 369 ? -63.023 -6.213 122.371 1.00 90.44 369 THR A N 1
ATOM 2853 C CA . THR A 1 369 ? -62.947 -5.272 123.506 1.00 90.44 369 THR A CA 1
ATOM 2854 C C . THR A 1 369 ? -64.265 -5.194 124.282 1.00 90.44 369 THR A C 1
ATOM 2856 O O . THR A 1 369 ? -64.243 -5.108 125.510 1.00 90.44 369 THR A O 1
ATOM 2859 N N . GLY A 1 370 ? -65.411 -5.298 123.597 1.00 92.69 370 GLY A N 1
ATOM 2860 C CA . GLY A 1 370 ? -66.728 -5.407 124.230 1.00 92.69 370 GLY A CA 1
ATOM 2861 C C . GLY A 1 370 ? -66.880 -6.672 125.082 1.00 92.69 370 GLY A C 1
ATOM 2862 O O . GLY A 1 370 ? -67.310 -6.592 126.232 1.00 92.69 370 GLY A O 1
ATOM 2863 N N . ILE A 1 371 ? -66.462 -7.828 124.557 1.00 91.31 371 ILE A N 1
ATOM 2864 C CA . ILE A 1 371 ? -66.457 -9.097 125.300 1.00 91.31 371 ILE A CA 1
ATOM 2865 C C . ILE A 1 371 ? -65.513 -9.016 126.508 1.00 91.31 371 ILE A C 1
ATOM 2867 O O . ILE A 1 371 ? -65.902 -9.411 127.604 1.00 91.31 371 ILE A O 1
ATOM 2871 N N . GLU A 1 372 ? -64.301 -8.476 126.352 1.00 91.31 372 GLU A N 1
ATOM 2872 C CA . GLU A 1 372 ? -63.351 -8.292 127.463 1.00 91.31 372 GLU A CA 1
ATOM 2873 C C . GLU A 1 372 ? -63.922 -7.399 128.581 1.00 91.31 372 GLU A C 1
ATOM 2875 O O . GLU A 1 372 ? -63.694 -7.665 129.764 1.00 91.31 372 GLU A O 1
ATOM 2880 N N . ALA A 1 373 ? -64.683 -6.357 128.231 1.00 88.62 373 ALA A N 1
ATOM 2881 C CA . ALA A 1 373 ? -65.371 -5.511 129.203 1.00 88.62 373 ALA A CA 1
ATOM 2882 C C . ALA A 1 373 ? -66.495 -6.262 129.939 1.00 88.62 373 ALA A C 1
ATOM 2884 O O . ALA A 1 373 ? -66.602 -6.149 131.163 1.00 88.62 373 ALA A O 1
ATOM 2885 N N . GLU A 1 374 ? -67.293 -7.061 129.224 1.00 92.12 374 GLU A N 1
ATOM 2886 C CA . GLU A 1 374 ? -68.358 -7.864 129.840 1.00 92.12 374 GLU A CA 1
ATOM 2887 C C . GLU A 1 374 ? -67.783 -8.955 130.756 1.00 92.12 374 GLU A C 1
ATOM 2889 O O . GLU A 1 374 ? -68.298 -9.170 131.851 1.00 92.12 374 GLU A O 1
ATOM 2894 N N . VAL A 1 375 ? -66.663 -9.583 130.377 1.00 91.38 375 VAL A N 1
ATOM 2895 C CA . VAL A 1 375 ? -65.942 -10.535 131.241 1.00 91.38 375 VAL A CA 1
ATOM 2896 C C . VAL A 1 375 ? -65.508 -9.867 132.548 1.00 91.38 375 VAL A C 1
ATOM 2898 O O . VAL A 1 375 ? -65.798 -10.399 133.617 1.00 91.38 375 VAL A O 1
ATOM 2901 N N . LYS A 1 376 ? -64.892 -8.675 132.490 1.00 91.94 376 LYS A N 1
ATOM 2902 C CA . LYS A 1 376 ? -64.501 -7.925 133.701 1.00 91.94 376 LYS A CA 1
ATOM 2903 C C . LYS A 1 376 ? -65.692 -7.605 134.604 1.00 91.94 376 LYS A C 1
ATOM 2905 O O . LYS A 1 376 ? -65.580 -7.668 135.827 1.00 91.94 376 LYS A O 1
ATOM 2910 N N . LYS A 1 377 ? -66.834 -7.247 134.012 1.00 93.06 377 LYS A N 1
ATOM 2911 C CA . LYS A 1 377 ? -68.073 -6.979 134.749 1.00 93.06 377 LYS A CA 1
ATOM 2912 C C . LYS A 1 377 ? -68.592 -8.240 135.445 1.00 93.06 377 LYS A C 1
ATOM 2914 O O . LYS A 1 377 ? -68.877 -8.185 136.638 1.00 93.06 377 LYS A O 1
ATOM 2919 N N . LEU A 1 378 ? -68.656 -9.367 134.735 1.00 89.94 378 LEU A N 1
ATOM 2920 C CA . LEU A 1 378 ? -69.075 -10.654 135.301 1.00 89.94 378 LEU A CA 1
ATOM 2921 C C . LEU A 1 378 ? -68.120 -11.142 136.404 1.00 89.94 378 LEU A C 1
ATOM 2923 O O . LEU A 1 378 ? -68.568 -11.724 137.389 1.00 89.94 378 LEU A O 1
ATOM 2927 N N . GLU A 1 379 ? -66.813 -10.888 136.289 1.00 89.50 379 GLU A N 1
ATOM 2928 C CA . GLU A 1 379 ? -65.841 -11.177 137.355 1.00 89.50 379 GLU A CA 1
ATOM 2929 C C . GLU A 1 379 ? -66.086 -10.336 138.616 1.00 89.50 379 GLU A C 1
ATOM 2931 O O . GLU A 1 379 ? -66.034 -10.870 139.725 1.00 89.50 379 GLU A O 1
ATOM 2936 N N . ALA A 1 380 ? -66.399 -9.047 138.465 1.00 86.06 380 ALA A N 1
ATOM 2937 C CA . ALA A 1 380 ? -66.761 -8.193 139.595 1.00 86.06 380 ALA A CA 1
ATOM 2938 C C . ALA A 1 380 ? -68.066 -8.659 140.262 1.00 86.06 380 ALA A C 1
ATOM 2940 O O . ALA A 1 380 ? -68.138 -8.762 141.487 1.00 86.06 380 ALA A O 1
ATOM 2941 N N . GLU A 1 381 ? -69.078 -8.999 139.462 1.00 89.69 381 GLU A N 1
ATOM 2942 C CA . GLU A 1 381 ? -70.364 -9.519 139.937 1.00 89.69 381 GLU A CA 1
ATOM 2943 C C . GLU A 1 381 ? -70.193 -10.855 140.680 1.00 89.69 381 GLU A C 1
ATOM 2945 O O . GLU A 1 381 ? -70.768 -11.065 141.749 1.00 89.69 381 GLU A O 1
ATOM 2950 N N . LYS A 1 382 ? -69.307 -11.727 140.186 1.00 90.75 382 LYS A N 1
ATOM 2951 C CA . LYS A 1 382 ? -68.915 -12.969 140.864 1.00 90.75 382 LYS A CA 1
ATOM 2952 C C . LYS A 1 382 ? -68.298 -12.719 142.246 1.00 90.75 382 LYS A C 1
ATOM 2954 O O . LYS A 1 382 ? -68.609 -13.462 143.178 1.00 90.75 382 LYS A O 1
ATOM 2959 N N . GLU A 1 383 ? -67.438 -11.711 142.410 1.00 87.88 383 GLU A N 1
ATOM 2960 C CA . GLU A 1 383 ? -66.863 -11.375 143.724 1.00 87.88 383 GLU A CA 1
ATOM 2961 C C . GLU A 1 383 ? -67.897 -10.744 144.674 1.00 87.88 383 GLU A C 1
ATOM 2963 O O . GLU A 1 383 ? -67.882 -11.052 145.867 1.00 87.88 383 GLU A O 1
ATOM 2968 N N . VAL A 1 384 ? -68.854 -9.955 144.167 1.00 88.81 384 VAL A N 1
ATOM 2969 C CA . VAL A 1 384 ? -69.997 -9.469 144.967 1.00 88.81 384 VAL A CA 1
ATOM 2970 C C . VAL A 1 384 ? -70.823 -10.641 145.494 1.00 88.81 384 VAL A C 1
ATOM 2972 O O . VAL A 1 384 ? -71.031 -10.743 146.702 1.00 88.81 384 VAL A O 1
ATOM 2975 N N . LEU A 1 385 ? -71.218 -11.572 144.619 1.00 87.31 385 LEU A N 1
ATOM 2976 C CA . LEU A 1 385 ? -71.989 -12.763 145.002 1.00 87.31 385 LEU A CA 1
ATOM 2977 C C . LEU A 1 385 ? -71.250 -13.635 146.027 1.00 87.31 385 LEU A C 1
ATOM 2979 O O . LEU A 1 385 ? -71.863 -14.233 146.911 1.00 87.31 385 LEU A O 1
ATOM 2983 N N . LYS A 1 386 ? -69.919 -13.706 145.944 1.00 88.38 386 LYS A N 1
ATOM 2984 C CA . LYS A 1 386 ? -69.081 -14.401 146.930 1.00 88.38 386 LYS A CA 1
ATOM 2985 C C . LYS A 1 386 ? -69.102 -13.697 148.292 1.00 88.38 386 LYS A C 1
ATOM 2987 O O . LYS A 1 386 ? -69.199 -14.375 149.315 1.00 88.38 386 LYS A O 1
ATOM 2992 N N . GLY A 1 387 ? -69.068 -12.364 148.306 1.00 82.12 387 GLY A N 1
ATOM 2993 C CA . GLY A 1 387 ? -69.264 -11.552 149.509 1.00 82.12 387 GLY A CA 1
ATOM 2994 C C . GLY A 1 387 ? -70.654 -11.748 150.122 1.00 82.12 387 GLY A C 1
ATOM 2995 O O . GLY A 1 387 ? -70.766 -12.048 151.310 1.00 82.12 387 GLY A O 1
ATOM 2996 N N . GLU A 1 388 ? -71.712 -11.680 149.312 1.00 84.44 388 GLU A N 1
ATOM 2997 C CA . GLU A 1 388 ? -73.089 -11.937 149.758 1.00 84.44 388 GLU A CA 1
ATOM 2998 C C . GLU A 1 388 ? -73.250 -13.339 150.347 1.00 84.44 388 GLU A C 1
ATOM 3000 O O . GLU A 1 388 ? -73.838 -13.495 151.420 1.00 84.44 388 GLU A O 1
ATOM 3005 N N . ARG A 1 389 ? -72.671 -14.356 149.697 1.00 86.12 389 ARG A N 1
ATOM 3006 C CA . ARG A 1 389 ? -72.653 -15.726 150.211 1.00 86.12 389 ARG A CA 1
ATOM 3007 C C . ARG A 1 389 ? -71.977 -15.808 151.579 1.00 86.12 389 ARG A C 1
ATOM 3009 O O . ARG A 1 389 ? -72.547 -16.417 152.477 1.00 86.12 389 ARG A O 1
ATOM 3016 N N . SER A 1 390 ? -70.818 -15.172 151.760 1.00 79.50 390 SER A N 1
ATOM 3017 C CA . SER A 1 390 ? -70.136 -15.157 153.062 1.00 79.50 390 SER A CA 1
ATOM 3018 C C . SER A 1 390 ? -70.969 -14.473 154.158 1.00 79.50 390 SER A C 1
ATOM 3020 O O . SER A 1 390 ? -71.058 -14.987 155.270 1.00 79.50 390 SER A O 1
ATOM 3022 N N . GLY A 1 391 ? -71.671 -13.380 153.833 1.00 81.94 391 GLY A N 1
ATOM 3023 C CA . GLY A 1 391 ? -72.572 -12.709 154.775 1.00 81.94 391 GLY A CA 1
ATOM 3024 C C . GLY A 1 391 ? -73.835 -13.516 155.103 1.00 81.94 391 GLY A C 1
ATOM 3025 O O . GLY A 1 391 ? -74.360 -13.429 156.214 1.00 81.94 391 GLY A O 1
ATOM 3026 N N . LEU A 1 392 ? -74.340 -14.318 154.161 1.00 81.75 392 LEU A N 1
ATOM 3027 C CA . LEU A 1 392 ? -75.434 -15.259 154.420 1.00 81.75 392 LEU A CA 1
ATOM 3028 C C . LEU A 1 392 ? -74.979 -16.449 155.273 1.00 81.75 392 LEU A C 1
ATOM 3030 O O . LEU A 1 392 ? -75.720 -16.847 156.168 1.00 81.75 392 LEU A O 1
ATOM 3034 N N . GLU A 1 393 ? -73.775 -16.981 155.041 1.00 82.75 393 GLU A N 1
ATOM 3035 C CA . GLU A 1 393 ? -73.166 -18.029 155.875 1.00 82.75 393 GLU A CA 1
ATOM 3036 C C . GLU A 1 393 ? -72.970 -17.540 157.326 1.00 82.75 393 GLU A C 1
ATOM 3038 O O . GLU A 1 393 ? -73.293 -18.267 158.265 1.00 82.75 393 GLU A O 1
ATOM 3043 N N . GLU A 1 394 ? -72.559 -16.283 157.527 1.00 79.31 394 GLU A N 1
ATOM 3044 C CA . GLU A 1 394 ? -72.470 -15.663 158.857 1.00 79.31 394 GLU A CA 1
ATOM 3045 C C . GLU A 1 394 ? -73.849 -15.533 159.526 1.00 79.31 394 GLU A C 1
ATOM 3047 O O . GLU A 1 394 ? -74.031 -15.968 160.661 1.00 79.31 394 GLU A O 1
ATOM 3052 N N . LYS A 1 395 ? -74.859 -15.007 158.818 1.00 80.38 395 LYS A N 1
ATOM 3053 C CA . LYS A 1 395 ? -76.237 -14.920 159.343 1.00 80.38 395 LYS A CA 1
ATOM 3054 C C . LYS A 1 395 ? -76.821 -16.289 159.695 1.00 80.38 395 LYS A C 1
ATOM 3056 O O . LYS A 1 395 ? -77.543 -16.396 160.689 1.00 80.38 395 LYS A O 1
ATOM 3061 N N . LEU A 1 396 ? -76.526 -17.312 158.891 1.00 83.50 396 LEU A N 1
ATOM 3062 C CA . LEU A 1 396 ? -76.939 -18.689 159.149 1.00 83.50 396 LEU A CA 1
ATOM 3063 C C . LEU A 1 396 ? -76.306 -19.207 160.447 1.00 83.50 396 LEU A C 1
ATOM 3065 O O . LEU A 1 396 ? -77.036 -19.674 161.319 1.00 83.50 396 LEU A O 1
ATOM 3069 N N . ALA A 1 397 ? -74.994 -19.020 160.628 1.00 78.88 397 ALA A N 1
ATOM 3070 C CA . ALA A 1 397 ? -74.291 -19.399 161.854 1.00 78.88 397 ALA A CA 1
ATOM 3071 C C . ALA A 1 397 ? -74.857 -18.691 163.104 1.00 78.88 397 ALA A C 1
ATOM 3073 O O . ALA A 1 397 ? -75.045 -19.319 164.149 1.00 78.88 397 ALA A O 1
ATOM 3074 N N . THR A 1 398 ? -75.201 -17.402 163.005 1.00 80.75 398 THR A N 1
ATOM 3075 C CA . THR A 1 398 ? -75.813 -16.643 164.112 1.00 80.75 398 THR A CA 1
ATOM 3076 C C . THR A 1 398 ? -77.210 -17.164 164.467 1.00 80.75 398 THR A C 1
ATOM 3078 O O . THR A 1 398 ? -77.563 -17.263 165.643 1.00 80.75 398 THR A O 1
ATOM 3081 N N . SER A 1 399 ? -78.010 -17.531 163.461 1.00 77.44 399 SER A N 1
ATOM 3082 C CA . SER A 1 399 ? -79.333 -18.140 163.654 1.00 77.44 399 SER A CA 1
ATOM 3083 C C . SER A 1 399 ? -79.241 -19.526 164.297 1.00 77.44 399 SER A C 1
ATOM 3085 O O . SER A 1 399 ? -80.036 -19.854 165.179 1.00 77.44 399 SER A O 1
ATOM 3087 N N . GLU A 1 400 ? -78.279 -20.348 163.876 1.00 81.00 400 GLU A N 1
ATOM 3088 C CA . GLU A 1 400 ? -78.031 -21.664 164.473 1.00 81.00 400 GLU A CA 1
ATOM 3089 C C . GLU A 1 400 ? -77.618 -21.537 165.947 1.00 81.00 400 GLU A C 1
ATOM 3091 O O . GLU A 1 400 ? -78.169 -22.236 166.800 1.00 81.00 400 GLU A O 1
ATOM 3096 N N . ALA A 1 401 ? -76.740 -20.583 166.277 1.00 75.12 401 ALA A N 1
ATOM 3097 C CA . ALA A 1 401 ? -76.357 -20.286 167.658 1.00 75.12 401 ALA A CA 1
ATOM 3098 C C . ALA A 1 401 ? -77.556 -19.847 168.523 1.00 75.12 401 ALA A C 1
ATOM 3100 O O . ALA A 1 401 ? -77.719 -20.331 169.646 1.00 75.12 401 ALA A O 1
ATOM 3101 N N . ALA A 1 402 ? -78.441 -18.996 167.990 1.00 75.38 402 ALA A N 1
ATOM 3102 C CA . ALA A 1 402 ? -79.671 -18.593 168.676 1.00 75.38 402 ALA A CA 1
ATOM 3103 C C . ALA A 1 402 ? -80.621 -19.782 168.927 1.00 75.38 402 ALA A C 1
ATOM 3105 O O . ALA A 1 402 ? -81.255 -19.870 169.979 1.00 75.38 402 ALA A O 1
ATOM 3106 N N . CYS A 1 403 ? -80.692 -20.735 167.993 1.00 73.94 403 CYS A N 1
ATOM 3107 C CA . CYS A 1 403 ? -81.511 -21.937 168.142 1.00 73.94 403 CYS A CA 1
ATOM 3108 C C . CYS A 1 403 ? -80.985 -22.867 169.252 1.00 73.94 403 CYS A C 1
ATOM 3110 O O . CYS A 1 403 ? -81.772 -23.423 170.023 1.00 73.94 403 CYS A O 1
ATOM 3112 N N . VAL A 1 404 ? -79.660 -23.004 169.378 1.00 77.69 404 VAL A N 1
ATOM 3113 C CA . VAL A 1 404 ? -79.021 -23.740 170.485 1.00 77.69 404 VAL A CA 1
ATOM 3114 C C . VAL A 1 404 ? -79.312 -23.062 171.828 1.00 77.69 404 VAL A C 1
ATOM 3116 O O . VAL A 1 404 ? -79.652 -23.737 172.804 1.00 77.69 404 VAL A O 1
ATOM 3119 N N . GLN A 1 405 ? -79.243 -21.731 171.879 1.00 79.19 405 GLN A N 1
ATOM 3120 C CA . GLN A 1 405 ? -79.531 -20.957 173.088 1.00 79.19 405 GLN A CA 1
ATOM 3121 C C . GLN A 1 405 ? -80.981 -21.153 173.560 1.00 79.19 405 GLN A C 1
ATOM 3123 O O . GLN A 1 405 ? -81.202 -21.547 174.706 1.00 79.19 405 GLN A O 1
ATOM 3128 N N . LEU A 1 406 ? -81.958 -21.020 172.656 1.00 78.75 406 LEU A N 1
ATOM 3129 C CA . LEU A 1 406 ? -83.376 -21.274 172.952 1.00 78.75 406 LEU A CA 1
ATOM 3130 C C . LEU A 1 406 ? -83.640 -22.719 173.406 1.00 78.75 406 LEU A C 1
ATOM 3132 O O . LEU A 1 406 ? -84.457 -22.959 174.296 1.00 78.75 406 LEU A O 1
ATOM 3136 N N . SER A 1 407 ? -82.933 -23.700 172.834 1.00 75.12 407 SER A N 1
ATOM 3137 C CA . SER A 1 407 ? -83.028 -25.098 173.276 1.00 75.12 407 SER A CA 1
ATOM 3138 C C . SER A 1 407 ? -82.499 -25.306 174.699 1.00 75.12 407 SER A C 1
ATOM 3140 O O . SER A 1 407 ? -82.965 -26.208 175.396 1.00 75.12 407 SER A O 1
ATOM 3142 N N . THR A 1 408 ? -81.533 -24.495 175.132 1.00 76.56 408 THR A N 1
ATOM 3143 C CA . THR A 1 408 ? -80.945 -24.566 176.477 1.00 76.56 408 THR A CA 1
ATOM 3144 C C . THR A 1 408 ? -81.893 -23.952 177.508 1.00 76.56 408 THR A C 1
ATOM 3146 O O . THR A 1 408 ? -82.191 -24.586 178.520 1.00 76.56 408 THR A O 1
ATOM 3149 N N . GLU A 1 409 ? -82.462 -22.783 177.198 1.00 75.75 409 GLU A N 1
ATOM 3150 C CA . GLU A 1 409 ? -83.474 -22.111 178.028 1.00 75.75 409 GLU A CA 1
ATOM 3151 C C . GLU A 1 409 ? -84.729 -22.977 178.222 1.00 75.75 409 GLU A C 1
ATOM 3153 O O . GLU A 1 409 ? -85.264 -23.077 179.330 1.00 75.75 409 GLU A O 1
ATOM 3158 N N . LYS A 1 410 ? -85.171 -23.681 177.169 1.00 80.00 410 LYS A N 1
ATOM 3159 C CA . LYS A 1 410 ? -86.281 -24.642 177.262 1.00 80.00 410 LYS A CA 1
ATOM 3160 C C . LYS A 1 410 ? -85.996 -25.755 178.282 1.00 80.00 410 LYS A C 1
ATOM 3162 O O . LYS A 1 410 ? -86.867 -26.093 179.080 1.00 80.00 410 LYS A O 1
ATOM 3167 N N . MET A 1 411 ? -84.780 -26.300 178.273 1.00 76.19 411 MET A N 1
ATOM 3168 C CA . MET A 1 411 ? -84.356 -27.372 179.183 1.00 76.19 411 MET A CA 1
ATOM 3169 C C . MET A 1 411 ? -84.334 -26.910 180.652 1.00 76.19 411 MET A C 1
ATOM 3171 O O . MET A 1 411 ? -84.672 -27.668 181.564 1.00 76.19 411 MET A O 1
ATOM 3175 N N . GLU A 1 412 ? -83.951 -25.655 180.898 1.00 74.69 412 GLU A N 1
ATOM 3176 C CA . GLU A 1 412 ? -83.966 -25.053 182.237 1.00 74.69 412 GLU A CA 1
ATOM 3177 C C . GLU A 1 412 ? -85.388 -24.818 182.758 1.00 74.69 412 GLU A C 1
ATOM 3179 O O . GLU A 1 412 ? -85.660 -25.074 183.936 1.00 74.69 412 GLU A O 1
ATOM 3184 N N . ALA A 1 413 ? -86.310 -24.403 181.884 1.00 71.88 413 ALA A N 1
ATOM 3185 C CA . ALA A 1 413 ? -87.723 -24.258 182.224 1.00 71.88 413 ALA A CA 1
ATOM 3186 C C . ALA A 1 413 ? -88.371 -25.606 182.597 1.00 71.88 413 ALA A C 1
ATOM 3188 O O . ALA A 1 413 ? -89.108 -25.683 183.583 1.00 71.88 413 ALA A O 1
ATOM 3189 N N . GLU A 1 414 ? -88.048 -26.682 181.870 1.00 74.00 414 GLU A N 1
ATOM 3190 C CA . GLU A 1 414 ? -88.516 -28.046 182.170 1.00 74.00 414 GLU A CA 1
ATOM 3191 C C . GLU A 1 414 ? -88.018 -28.532 183.547 1.00 74.00 414 GLU A C 1
ATOM 3193 O O . GLU A 1 414 ? -88.810 -29.036 184.349 1.00 74.00 414 GLU A O 1
ATOM 3198 N N . LYS A 1 415 ? -86.750 -28.266 183.897 1.00 75.00 415 LYS A N 1
ATOM 3199 C CA . LYS A 1 415 ? -86.200 -28.540 185.243 1.00 75.00 415 LYS A CA 1
ATOM 3200 C C . LYS A 1 415 ? -86.905 -27.769 186.364 1.00 75.00 415 LYS A C 1
ATOM 3202 O O . LYS A 1 415 ? -87.045 -28.279 187.480 1.00 75.00 415 LYS A O 1
ATOM 3207 N N . TYR A 1 416 ? -87.312 -26.527 186.103 1.00 72.94 416 TYR A N 1
ATOM 3208 C CA . TYR A 1 416 ? -88.060 -25.710 187.066 1.00 72.94 416 TYR A CA 1
ATOM 3209 C C . TYR A 1 416 ? -89.456 -26.290 187.333 1.00 72.94 416 TYR A C 1
ATOM 3211 O O . TYR A 1 416 ? -89.905 -26.335 188.482 1.00 72.94 416 TYR A O 1
ATOM 3219 N N . LEU A 1 417 ? -90.103 -26.792 186.281 1.00 73.00 417 LEU A N 1
ATOM 3220 C CA . LEU A 1 417 ? -91.402 -27.461 186.334 1.00 73.00 417 LEU A CA 1
ATOM 3221 C C . LEU A 1 417 ? -91.345 -28.772 187.133 1.00 73.00 417 LEU A C 1
ATOM 3223 O O . LEU A 1 417 ? -92.180 -28.978 188.016 1.00 73.00 417 LEU A O 1
ATOM 3227 N N . GLU A 1 418 ? -90.330 -29.614 186.914 1.00 70.12 418 GLU A N 1
ATOM 3228 C CA . GLU A 1 418 ? -90.136 -30.857 187.684 1.00 70.12 418 GLU A CA 1
ATOM 3229 C C . GLU A 1 418 ? -89.966 -30.597 189.189 1.00 70.12 418 GLU A C 1
ATOM 3231 O O . GLU A 1 418 ? -90.547 -31.300 190.021 1.00 70.12 418 GLU A O 1
ATOM 3236 N N . ARG A 1 419 ? -89.225 -29.543 189.558 1.00 69.50 419 ARG A N 1
ATOM 3237 C CA . ARG A 1 419 ? -89.077 -29.129 190.964 1.00 69.50 419 ARG A CA 1
ATOM 3238 C C . ARG A 1 419 ? -90.400 -28.702 191.590 1.00 69.50 419 ARG A C 1
ATOM 3240 O O . ARG A 1 419 ? -90.660 -29.060 192.738 1.00 69.50 419 ARG A O 1
ATOM 3247 N N . MET A 1 420 ? -91.237 -27.962 190.864 1.00 69.44 420 MET A N 1
ATOM 3248 C CA . MET A 1 420 ? -92.552 -27.553 191.367 1.00 69.44 420 MET A CA 1
ATOM 3249 C C . MET A 1 420 ? -93.484 -28.751 191.594 1.00 69.44 420 MET A C 1
ATOM 3251 O O . MET A 1 420 ? -94.179 -28.796 192.609 1.00 69.44 420 MET A O 1
ATOM 3255 N N . VAL A 1 421 ? -93.459 -29.743 190.698 1.00 67.31 421 VAL A N 1
ATOM 3256 C CA . VAL A 1 421 ? -94.258 -30.976 190.827 1.00 67.31 421 VAL A CA 1
ATOM 3257 C C . VAL A 1 421 ? -93.823 -31.803 192.043 1.00 67.31 421 VAL A C 1
ATOM 3259 O O . VAL A 1 421 ? -94.670 -32.283 192.797 1.00 67.31 421 VAL A O 1
ATOM 3262 N N . ALA A 1 422 ? -92.515 -31.918 192.295 1.00 59.69 422 ALA A N 1
ATOM 3263 C CA . ALA A 1 422 ? -91.992 -32.631 193.463 1.00 59.69 422 ALA A CA 1
ATOM 3264 C C . ALA A 1 422 ? -92.425 -31.992 194.797 1.00 59.69 422 ALA A C 1
ATOM 3266 O O . ALA A 1 422 ? -92.738 -32.702 195.753 1.00 59.69 422 ALA A O 1
ATOM 3267 N N . ILE A 1 423 ? -92.486 -30.657 194.854 1.00 62.00 423 ILE A N 1
ATOM 3268 C CA . ILE A 1 423 ? -92.915 -29.911 196.048 1.00 62.00 423 ILE A CA 1
ATOM 3269 C C . ILE A 1 423 ? -94.419 -30.090 196.301 1.00 62.00 423 ILE A C 1
ATOM 3271 O O . ILE A 1 423 ? -94.827 -30.284 197.445 1.00 62.00 423 ILE A O 1
ATOM 3275 N N . LEU A 1 424 ? -95.244 -30.077 195.250 1.00 59.78 424 LEU A N 1
ATOM 3276 C CA . LEU A 1 424 ? -96.698 -30.254 195.367 1.00 59.78 424 LEU A CA 1
ATOM 3277 C C . LEU A 1 424 ? -97.090 -31.637 195.917 1.00 59.78 424 LEU A C 1
ATOM 3279 O O . LEU A 1 424 ? -98.011 -31.734 196.732 1.00 59.78 424 LEU A O 1
ATOM 3283 N N . ASN A 1 425 ? -96.354 -32.689 195.547 1.00 59.72 425 ASN A N 1
ATOM 3284 C CA . ASN A 1 425 ? -96.614 -34.053 196.024 1.00 59.72 425 ASN A CA 1
ATOM 3285 C C . ASN A 1 425 ? -96.284 -34.259 197.513 1.00 59.72 425 ASN A C 1
ATOM 3287 O O . ASN A 1 425 ? -96.858 -35.141 198.145 1.00 59.72 425 ASN A O 1
ATOM 3291 N N . ALA A 1 426 ? -95.406 -33.442 198.103 1.00 59.47 426 ALA A N 1
ATOM 3292 C CA . ALA A 1 426 ? -95.065 -33.544 199.523 1.00 59.47 426 ALA A CA 1
ATOM 3293 C C . ALA A 1 426 ? -96.140 -32.949 200.458 1.00 59.47 426 ALA A C 1
ATOM 3295 O O . ALA A 1 426 ? -96.148 -33.248 201.649 1.00 59.47 426 ALA A O 1
ATOM 3296 N N . ILE A 1 427 ? -97.046 -32.109 199.938 1.00 59.59 427 ILE A N 1
ATOM 3297 C CA . ILE A 1 427 ? -97.995 -31.319 200.744 1.00 59.59 427 ILE A CA 1
ATOM 3298 C C . ILE A 1 427 ? -99.342 -32.042 200.967 1.00 59.59 427 ILE A C 1
ATOM 3300 O O . ILE A 1 427 ? -100.098 -31.648 201.849 1.00 59.59 427 ILE A O 1
ATOM 3304 N N . THR A 1 428 ? -99.671 -33.103 200.220 1.00 57.84 428 THR A N 1
ATOM 3305 C CA . THR A 1 428 ? -101.081 -33.513 200.038 1.00 57.84 428 THR A CA 1
ATOM 3306 C C . THR A 1 428 ? -101.504 -34.926 200.479 1.00 57.84 428 THR A C 1
ATOM 3308 O O . THR A 1 428 ? -102.607 -35.328 200.120 1.00 57.84 428 THR A O 1
ATOM 3311 N N . GLY A 1 429 ? -100.772 -35.685 201.313 1.00 48.78 429 GLY A N 1
ATOM 3312 C CA . GLY A 1 429 ? -101.346 -36.979 201.745 1.00 48.78 429 GLY A CA 1
ATOM 3313 C C . GLY A 1 42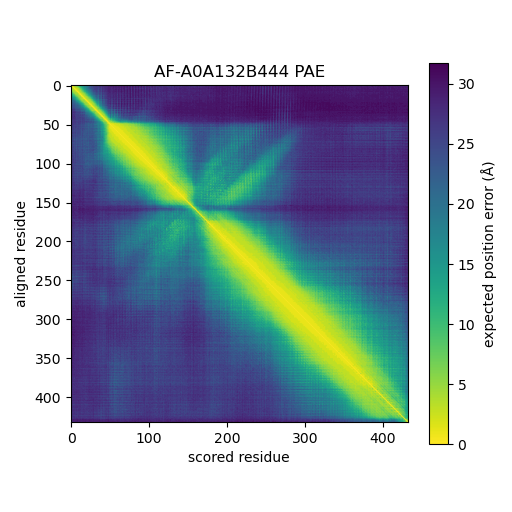9 ? -100.698 -37.759 202.883 1.00 48.78 429 GLY A C 1
ATOM 3314 O O . GLY A 1 429 ? -99.989 -38.728 202.639 1.00 48.78 429 GLY A O 1
ATOM 3315 N N . SER A 1 430 ? -101.067 -37.417 204.120 1.00 51.19 430 SER A N 1
ATOM 3316 C CA . SER A 1 430 ? -101.263 -38.358 205.230 1.00 51.19 430 SER A CA 1
ATOM 3317 C C . SER A 1 430 ? -102.713 -38.875 205.207 1.00 51.19 430 SER A C 1
ATOM 3319 O O . SER A 1 430 ? -103.603 -38.037 205.290 1.00 51.19 430 SER A O 1
ATOM 3321 N N . GLU A 1 431 ? -102.937 -40.195 205.078 1.00 47.41 431 GLU A N 1
ATOM 3322 C CA . GLU A 1 431 ? -104.073 -41.006 205.608 1.00 47.41 431 GLU A CA 1
ATOM 3323 C C . GLU A 1 431 ? -104.198 -42.374 204.883 1.00 47.41 431 GLU A C 1
ATOM 3325 O O . GLU A 1 431 ? -105.092 -42.610 204.070 1.00 47.41 431 GLU A O 1
ATOM 3330 N N . LYS A 1 432 ? -103.273 -43.296 205.178 1.00 40.44 432 LYS A N 1
ATOM 3331 C CA . LYS A 1 432 ? -103.537 -44.602 205.815 1.00 40.44 432 LYS A CA 1
ATOM 3332 C C . LYS A 1 432 ? -102.226 -45.271 206.204 1.00 40.44 432 LYS A C 1
ATOM 3334 O O . LYS A 1 432 ? -101.315 -45.298 205.350 1.00 40.44 432 LYS A O 1
#

Secondary structure (DSSP, 8-state):
------------------------------------SS--S--------HHHHHHHHHHHHHHHHHHHHHHHHHHHHHHHHHHHHHHHHHHHHHHHHHHHHHHHHHHHHHHHHHHHHHHHHHHHHHHHHHHHHHHHHHHHHHHHHHHHHHHHHH--S-S-TTSHHHHHHHHHHHHHHHHHHHHHHHHHHHHHHHHHHHHHHHHHHHHHHHHHHHHHHHHHHHHHHHHHHHHHHHHHHHHHHHHHHHHHHHHHHHHHHHHHHHHHHHHHHHHHHHHHHHHHHHHHHHHHHHHHHHHHHHHHHHHHHHHHHHHHHHHHHHHHHHHHHHHHHHHHHHHHHHHHHHHHHHHHHHHHHHHHHHHHHHHHHHHHHHHHHHHHHHHHHHHHHHHHHHHHHHHHHHHHHHHHHHHHHHHHHHHHHHHHHHHHHHSS----

Nearest PDB structures (foldseek):
  8i21-assembly1_A  TM=5.158E-01  e=8.254E+00  Saccharomyces cerevisiae S288C
  8otz-assembly1_Cu  TM=4.177E-01  e=8.833E+00  Bos taurus

Radius of gyration: 109.77 Å; Cα contacts (8 Å, |Δi|>4): 13; chains: 1; bounding box: 202×86×348 Å

Solvent-accessible surface area (backbone atoms only — not comparable to full-atom values): 24522 Å² total; per-residue (Å²): 135,85,84,87,84,89,81,90,82,90,81,89,79,88,81,82,86,81,90,80,80,91,80,87,83,88,85,90,80,91,81,83,96,80,86,90,83,88,85,89,86,80,82,80,74,75,80,67,56,67,66,56,57,52,51,48,52,51,50,50,52,51,50,51,52,49,52,52,52,50,52,51,50,54,50,52,52,51,50,55,51,49,56,50,52,51,56,51,51,52,53,50,51,52,53,52,52,54,49,51,55,50,52,54,50,52,53,54,50,53,52,50,48,53,52,49,52,48,52,50,52,54,46,55,50,50,52,51,50,50,51,50,52,50,51,50,50,51,53,49,47,53,48,52,52,49,49,52,52,50,51,62,72,66,60,68,97,83,73,71,97,70,66,57,65,59,56,51,50,54,61,42,51,58,48,55,49,49,52,51,50,52,51,53,49,50,54,50,51,51,52,47,55,52,50,51,58,49,50,52,53,50,51,51,52,48,51,54,50,50,54,51,52,51,52,52,47,55,52,51,49,54,52,49,51,55,50,50,54,49,49,54,52,51,49,54,53,49,55,52,51,50,53,53,52,53,51,53,50,50,52,54,49,51,52,51,55,50,52,53,52,50,52,51,53,51,53,51,54,50,53,52,52,54,51,51,51,52,51,53,52,50,52,50,54,52,51,53,52,50,51,53,50,53,53,50,52,51,55,50,52,54,52,53,50,53,51,52,54,52,52,52,51,51,52,52,51,53,52,52,51,52,56,50,53,51,52,52,52,53,51,52,50,52,54,50,51,54,51,51,55,49,51,53,51,52,50,53,52,50,54,51,53,50,52,52,51,51,55,51,49,55,49,52,52,51,52,50,53,52,50,55,51,51,51,55,50,53,53,52,51,51,53,50,53,52,50,53,49,53,55,48,53,51,53,50,52,53,51,53,52,51,50,54,50,54,55,50,55,51,54,52,52,53,56,52,51,55,53,53,54,59,55,57,68,74,74,72,78,91,90,129

Sequence (432 aa):
MHSGGARNASGFDKDEYPLETSQVPVSPYTMDPVVAASAIDSLSVSHEDPLETIKDLKRQLANTKRAKIIAAKLLTESVAKAENMERKLEKLKSIVEEQKVFAKRLEGWKDAYKAMEKTRDDFDEESNGLVLQHNELVIEYDKLVQEKGTAVEKCNPSLNTGARDEMEVEAQGGFEDAVSQIKSLSEKLNTLALEKAGLERAMDSFRVTREQENRAIEQNVGRATATYDQVVRNNGALEQQLSLTMATNQEFTAAGTALEQEMNALLQAKHTLEQDNCNLHQEKAILEQILATIKTTIQQLIADKKILEMDMEAVKAAKVELTTEKAAVEEELTVAKVAIEGLATDKAAIEEALRVAILNNDKITTEKTGIEAEVKKLEAEKEVLKGERSGLEEKLATSEAACVQLSTEKMEAEKYLERMVAILNAITGSEK

Mean predicted aligned error: 20.27 Å